Protein AF-A0A9P9SZV2-F1 (afdb_monomer_lite)

Radius of gyration: 36.37 Å; chains: 1; bounding box: 95×91×120 Å

Structure (mmCIF, N/CA/C/O backbone):
data_AF-A0A9P9SZV2-F1
#
_entry.id   AF-A0A9P9SZV2-F1
#
loop_
_atom_site.group_PDB
_atom_site.id
_atom_site.type_symbol
_atom_site.label_atom_id
_atom_site.label_alt_id
_atom_site.label_comp_id
_atom_site.label_asym_id
_atom_site.label_entity_id
_atom_site.label_seq_id
_atom_site.pdbx_PDB_ins_code
_atom_site.Cartn_x
_atom_site.Cartn_y
_atom_site.Cartn_z
_atom_site.occupancy
_atom_site.B_iso_or_equiv
_atom_site.auth_seq_id
_atom_site.auth_comp_id
_atom_site.auth_asym_id
_atom_site.auth_atom_id
_atom_site.pdbx_PDB_model_num
ATOM 1 N N . MET A 1 1 ? -25.075 10.249 -48.237 1.00 28.62 1 MET A N 1
ATOM 2 C CA . MET A 1 1 ? -24.952 11.023 -49.498 1.00 28.62 1 MET A CA 1
ATOM 3 C C . MET A 1 1 ? -25.552 12.424 -49.303 1.00 28.62 1 MET A C 1
ATOM 5 O O . MET A 1 1 ? -26.180 12.605 -48.265 1.00 28.62 1 MET A O 1
ATOM 9 N N . PRO A 1 2 ? -25.250 13.428 -50.157 1.00 52.56 2 PRO A N 1
ATOM 10 C CA . PRO A 1 2 ? -24.881 14.750 -49.624 1.00 52.56 2 PRO A CA 1
ATOM 11 C C . PRO A 1 2 ? -25.581 15.982 -50.238 1.00 52.56 2 PRO A C 1
ATOM 13 O O . PRO A 1 2 ? -26.050 15.948 -51.374 1.00 52.56 2 PRO A O 1
ATOM 16 N N . SER A 1 3 ? -25.472 17.122 -49.545 1.00 32.81 3 SER A N 1
ATOM 17 C CA . SER A 1 3 ? -25.595 18.480 -50.111 1.00 32.81 3 SER A CA 1
ATOM 18 C C . SER A 1 3 ? -25.127 19.550 -49.108 1.00 32.81 3 SER A C 1
ATOM 20 O O . SER A 1 3 ? -25.464 19.420 -47.937 1.00 32.81 3 SER A O 1
ATOM 22 N N . LYS A 1 4 ? -24.453 20.653 -49.471 1.00 36.69 4 LYS A N 1
ATOM 23 C CA . LYS A 1 4 ? -23.565 20.976 -50.616 1.00 36.69 4 LYS A CA 1
ATOM 24 C C . LYS A 1 4 ? -22.877 22.333 -50.316 1.00 36.69 4 LYS A C 1
ATOM 26 O O . LYS A 1 4 ? -23.466 23.152 -49.619 1.00 36.69 4 LYS A O 1
ATOM 31 N N . THR A 1 5 ? -21.672 22.577 -50.839 1.00 41.59 5 THR A N 1
ATOM 32 C CA . THR A 1 5 ? -21.013 23.910 -50.874 1.00 41.59 5 THR A CA 1
ATOM 33 C C . THR A 1 5 ? -21.434 24.693 -52.140 1.00 41.59 5 THR A C 1
ATOM 35 O O . THR A 1 5 ? -22.243 24.161 -52.911 1.00 41.59 5 THR A O 1
ATOM 38 N N . PRO A 1 6 ? -21.010 25.962 -52.339 1.00 47.78 6 PRO A N 1
ATOM 39 C CA . PRO A 1 6 ? -19.676 26.323 -52.888 1.00 47.78 6 PRO A CA 1
ATOM 40 C C . PRO A 1 6 ? -18.934 27.318 -51.944 1.00 47.78 6 PRO A C 1
ATOM 42 O O . PRO A 1 6 ? -19.217 27.250 -50.752 1.00 47.78 6 PRO A O 1
ATOM 45 N N . HIS A 1 7 ? -17.973 28.214 -52.252 1.00 34.09 7 HIS A N 1
ATOM 46 C CA . HIS A 1 7 ? -17.187 28.750 -53.408 1.00 34.09 7 HIS A CA 1
ATOM 47 C C . HIS A 1 7 ? -15.778 29.120 -52.803 1.00 34.09 7 HIS A C 1
ATOM 49 O O . HIS A 1 7 ? -15.730 29.375 -51.603 1.00 34.09 7 HIS A O 1
ATOM 55 N N . THR A 1 8 ? -14.564 29.042 -53.392 1.00 32.62 8 THR A N 1
ATOM 56 C CA . THR A 1 8 ? -13.921 29.595 -54.626 1.00 32.62 8 THR A CA 1
ATOM 57 C C . THR A 1 8 ? -13.970 31.131 -54.741 1.00 32.62 8 THR A C 1
ATOM 59 O O . THR A 1 8 ? -15.066 31.670 -54.754 1.00 32.62 8 THR A O 1
ATOM 62 N N . ASN A 1 9 ? -12.900 31.925 -54.902 1.00 30.06 9 ASN A N 1
ATOM 63 C CA . ASN A 1 9 ? -11.453 31.720 -55.149 1.00 30.06 9 ASN A CA 1
ATOM 64 C C . ASN A 1 9 ? -10.665 32.926 -54.531 1.00 30.06 9 ASN A C 1
ATOM 66 O O . ASN A 1 9 ? -11.293 33.782 -53.917 1.00 30.06 9 ASN A O 1
ATOM 70 N N . GLY A 1 10 ? -9.333 33.096 -54.612 1.00 29.00 10 GLY A N 1
ATOM 71 C CA . GLY A 1 10 ? -8.315 32.413 -55.429 1.00 29.00 10 GLY A CA 1
ATOM 72 C C . GLY A 1 10 ? -6.864 32.622 -54.945 1.00 29.00 10 GLY A C 1
ATOM 73 O O . GLY A 1 10 ? -6.444 31.950 -54.008 1.00 29.00 10 GLY A O 1
ATOM 74 N N . GLU A 1 11 ? -6.078 33.478 -55.618 1.00 30.06 11 GLU A N 1
ATOM 75 C CA . GLU A 1 11 ? -4.598 33.430 -55.602 1.00 30.06 11 GLU A CA 1
ATOM 76 C C . GLU A 1 11 ? -3.860 34.765 -55.292 1.00 30.06 11 GLU A C 1
ATOM 78 O O . GLU A 1 11 ? -4.414 35.851 -55.427 1.00 30.06 11 GLU A O 1
ATOM 83 N N . LYS A 1 12 ? -2.585 34.589 -54.887 1.00 27.86 12 LYS A N 1
ATOM 84 C CA . LYS A 1 12 ? -1.361 35.447 -54.780 1.00 27.86 12 LYS A CA 1
ATOM 85 C C . LYS A 1 12 ? -1.244 36.622 -55.797 1.00 27.86 12 LYS A C 1
ATOM 87 O O . LYS A 1 12 ? -1.966 36.558 -56.788 1.00 27.86 12 LYS A O 1
ATOM 92 N N . PRO A 1 13 ? -0.256 37.571 -55.735 1.00 50.66 13 PRO A N 1
ATOM 93 C CA . PRO A 1 13 ? 0.938 37.747 -54.852 1.00 50.66 13 PRO A CA 1
ATOM 94 C C . PRO A 1 13 ? 0.870 39.064 -53.983 1.00 50.66 13 PRO A C 1
ATOM 96 O O . PRO A 1 13 ? -0.223 39.305 -53.488 1.00 50.66 13 PRO A O 1
ATOM 99 N N . VAL A 1 14 ? 1.855 39.939 -53.631 1.00 30.62 14 VAL A N 1
ATOM 100 C CA . VAL A 1 14 ? 3.266 40.244 -54.043 1.00 30.62 14 VAL A CA 1
ATOM 101 C C . VAL A 1 14 ? 4.203 40.726 -52.878 1.00 30.62 14 VAL A C 1
ATOM 103 O O . VAL A 1 14 ? 4.347 39.993 -51.905 1.00 30.62 14 VAL A O 1
ATOM 106 N N . GLU A 1 15 ? 4.899 41.878 -52.985 1.00 28.02 15 GLU A N 1
ATOM 107 C CA . GLU A 1 15 ? 6.181 42.251 -52.334 1.00 28.02 15 GLU A CA 1
ATOM 108 C C . GLU A 1 15 ? 6.316 43.740 -51.871 1.00 28.02 15 GLU A C 1
ATOM 110 O O . GLU A 1 15 ? 5.705 44.630 -52.454 1.00 28.02 15 GLU A O 1
ATOM 115 N N . ASN A 1 16 ? 7.270 43.968 -50.942 1.00 27.78 16 ASN A N 1
ATOM 116 C CA . ASN A 1 16 ? 8.225 45.103 -50.776 1.00 27.78 16 ASN A CA 1
ATOM 117 C C . ASN A 1 16 ? 7.854 46.533 -50.273 1.00 27.78 16 ASN A C 1
ATOM 119 O O . ASN A 1 16 ? 7.296 47.352 -50.994 1.00 27.78 16 ASN A O 1
ATOM 123 N N . GLY A 1 17 ? 8.474 46.892 -49.125 1.00 27.02 17 GLY A N 1
ATOM 124 C CA . GLY A 1 17 ? 9.053 48.223 -48.808 1.00 27.02 17 GLY A CA 1
ATOM 125 C C . GLY A 1 17 ? 8.178 49.263 -48.068 1.00 27.02 17 GLY A C 1
ATOM 126 O O . GLY A 1 17 ? 6.959 49.201 -48.142 1.00 27.02 17 GLY A O 1
ATOM 127 N N . ILE A 1 18 ? 8.720 50.277 -47.362 1.00 31.70 18 ILE A N 1
ATOM 128 C CA . ILE A 1 18 ? 10.084 50.505 -46.813 1.00 31.70 18 ILE A CA 1
ATOM 129 C C . ILE A 1 18 ? 10.060 51.676 -45.774 1.00 31.70 18 ILE A C 1
ATOM 131 O O . ILE A 1 18 ? 9.139 52.486 -45.815 1.00 31.70 18 ILE A O 1
ATOM 135 N N . ASN A 1 19 ? 11.092 51.810 -44.916 1.00 28.59 19 ASN A N 1
ATOM 136 C CA . ASN A 1 19 ? 11.356 52.897 -43.927 1.00 28.59 19 ASN A CA 1
ATOM 137 C C . ASN A 1 19 ? 10.406 53.053 -42.699 1.00 28.59 19 ASN A C 1
ATOM 139 O O . ASN A 1 19 ? 9.208 52.821 -42.786 1.00 28.59 19 ASN A O 1
ATOM 143 N N . GLY A 1 20 ? 10.889 53.493 -41.521 1.00 27.84 20 GLY A N 1
ATOM 144 C CA . GLY A 1 20 ? 12.296 53.723 -41.144 1.00 27.84 20 GLY A CA 1
ATOM 145 C C . GLY A 1 20 ? 12.555 54.251 -39.713 1.00 27.84 20 GLY A C 1
ATOM 146 O O . GLY A 1 20 ? 11.736 54.962 -39.143 1.00 27.84 20 GLY A O 1
ATOM 147 N N . THR A 1 21 ? 13.737 53.893 -39.189 1.00 30.25 21 THR A N 1
ATOM 148 C CA . THR A 1 21 ? 14.603 54.598 -38.206 1.00 30.25 21 THR A CA 1
ATOM 149 C C . THR A 1 21 ? 14.012 55.313 -36.977 1.00 30.25 21 THR A C 1
ATOM 151 O O . THR A 1 21 ? 13.411 56.384 -37.094 1.00 30.25 21 THR A O 1
ATOM 154 N N . LYS A 1 22 ? 14.442 54.872 -35.782 1.00 30.78 22 LYS A N 1
ATOM 155 C CA . LYS A 1 22 ? 15.044 55.784 -34.788 1.00 30.78 22 LYS A CA 1
ATOM 156 C C . LYS A 1 22 ? 15.975 55.050 -33.817 1.00 30.78 22 LYS A C 1
ATOM 158 O O . LYS A 1 22 ? 15.637 53.977 -33.327 1.00 30.78 22 LYS A O 1
ATOM 163 N N . ASP A 1 23 ? 17.131 55.649 -33.561 1.00 31.08 23 ASP A N 1
ATOM 164 C CA . ASP A 1 23 ? 18.297 55.005 -32.953 1.00 31.08 23 ASP A CA 1
ATOM 165 C C . ASP A 1 23 ? 18.455 55.322 -31.457 1.00 31.08 23 ASP A C 1
ATOM 167 O O . ASP A 1 23 ? 18.103 56.412 -31.002 1.00 31.08 23 ASP A O 1
ATOM 171 N N . VAL A 1 24 ? 19.081 54.401 -30.716 1.00 32.56 24 VAL A N 1
ATOM 172 C CA . VAL A 1 24 ? 19.805 54.686 -29.465 1.00 32.56 24 VAL A CA 1
ATOM 173 C C . VAL A 1 24 ? 21.078 53.838 -29.465 1.00 32.56 24 VAL A C 1
ATOM 175 O O . VAL A 1 24 ? 21.004 52.613 -29.526 1.00 32.56 24 VAL A O 1
ATOM 178 N N . GLU A 1 25 ? 22.245 54.482 -29.418 1.00 30.70 25 GLU A N 1
ATOM 179 C CA . GLU A 1 25 ? 23.539 53.796 -29.329 1.00 30.70 25 GLU A CA 1
ATOM 180 C C . GLU A 1 25 ? 23.778 53.206 -27.927 1.00 30.70 25 GLU A C 1
ATOM 182 O O . GLU A 1 25 ? 23.493 53.851 -26.917 1.00 30.70 25 GLU A O 1
ATOM 187 N N . MET A 1 26 ? 24.453 52.056 -27.863 1.00 33.66 26 MET A N 1
ATOM 188 C CA . MET A 1 26 ? 25.423 51.763 -26.802 1.00 33.66 26 MET A CA 1
ATOM 189 C C . MET A 1 26 ? 26.685 51.200 -27.459 1.00 33.66 26 MET A C 1
ATOM 191 O O . MET A 1 26 ? 26.591 50.344 -28.336 1.00 33.66 26 MET A O 1
ATOM 195 N N . LYS A 1 27 ? 27.850 51.734 -27.083 1.00 30.69 27 LYS A N 1
ATOM 196 C CA . LYS A 1 27 ? 29.160 51.363 -27.638 1.00 30.69 27 LYS A CA 1
ATOM 197 C C . LYS A 1 27 ? 29.864 50.334 -26.759 1.00 30.69 27 LYS A C 1
ATOM 199 O O . LYS A 1 27 ? 29.639 50.293 -25.550 1.00 30.69 27 LYS A O 1
ATOM 204 N N . ASP A 1 28 ? 30.736 49.550 -27.382 1.00 29.77 28 ASP A N 1
ATOM 205 C CA . ASP A 1 28 ? 31.714 48.713 -26.695 1.00 29.77 28 ASP A CA 1
ATOM 206 C C . ASP A 1 28 ? 32.646 49.550 -25.810 1.00 29.77 28 ASP A C 1
ATOM 208 O O . ASP A 1 28 ? 33.053 50.646 -26.195 1.00 29.77 28 ASP A O 1
ATOM 212 N N . ASP A 1 29 ? 33.081 48.972 -24.690 1.00 29.34 29 ASP A N 1
ATOM 213 C CA . ASP A 1 29 ? 34.382 49.303 -24.112 1.00 29.34 29 ASP A CA 1
ATOM 214 C C . ASP A 1 29 ? 34.999 48.055 -23.460 1.00 29.34 29 ASP A C 1
ATOM 216 O O . ASP A 1 29 ? 34.321 47.275 -22.784 1.00 29.34 29 ASP A O 1
ATOM 220 N N . ALA A 1 30 ? 36.289 47.831 -23.710 1.00 35.28 30 ALA A N 1
ATOM 221 C CA . ALA A 1 30 ? 37.022 46.628 -23.304 1.00 35.28 30 ALA A CA 1
ATOM 222 C C . ALA A 1 30 ? 37.914 46.910 -22.073 1.00 35.28 30 ALA A C 1
ATOM 224 O O . ALA A 1 30 ? 38.306 48.055 -21.843 1.00 35.28 30 ALA A O 1
ATOM 225 N N . PRO A 1 31 ? 38.266 45.903 -21.247 1.00 35.50 31 PRO A N 1
ATOM 226 C CA . PRO A 1 31 ? 38.884 46.157 -19.945 1.00 35.50 31 PRO A CA 1
ATOM 227 C C . PRO A 1 31 ? 40.316 46.710 -20.041 1.00 35.50 31 PRO A C 1
ATOM 229 O O . PRO A 1 31 ? 41.221 46.072 -20.584 1.00 35.50 31 PRO A O 1
ATOM 232 N N . ALA A 1 32 ? 40.535 47.878 -19.431 1.00 29.59 32 ALA A N 1
ATOM 233 C CA . ALA A 1 32 ? 41.852 48.491 -19.272 1.00 29.59 32 ALA A CA 1
ATOM 234 C C . ALA A 1 32 ? 42.687 47.832 -18.149 1.00 29.59 32 ALA A C 1
ATOM 236 O O . ALA A 1 32 ? 42.173 47.139 -17.272 1.00 29.59 32 ALA A O 1
ATOM 237 N N . THR A 1 33 ? 44.007 48.041 -18.185 1.00 27.42 33 THR A N 1
ATOM 238 C CA . THR A 1 33 ? 45.002 47.330 -17.353 1.00 27.42 33 THR A CA 1
ATOM 239 C C . THR A 1 33 ? 45.692 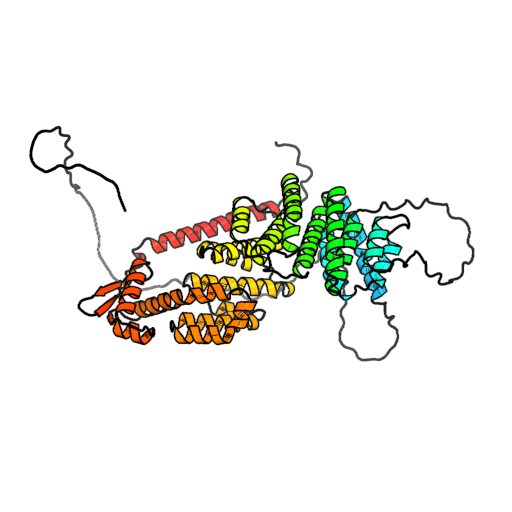48.246 -16.322 1.00 27.42 33 THR A C 1
ATOM 241 O O . THR A 1 33 ? 45.388 49.433 -16.272 1.00 27.42 33 THR A O 1
ATOM 244 N N . LEU A 1 34 ? 46.691 47.695 -15.593 1.00 31.12 34 LEU A N 1
ATOM 245 C CA . LEU A 1 34 ? 47.743 48.336 -14.754 1.00 31.12 34 LEU A CA 1
ATOM 246 C C . LEU A 1 34 ? 47.538 48.288 -13.215 1.00 31.12 34 LEU A C 1
ATOM 248 O O . LEU A 1 34 ? 46.430 48.474 -12.737 1.00 31.12 34 LEU A O 1
ATOM 252 N N . LYS A 1 35 ? 48.581 48.135 -12.367 1.00 28.33 35 LYS A N 1
ATOM 253 C CA . LYS A 1 35 ? 49.847 47.357 -12.487 1.00 28.33 35 LYS A CA 1
ATOM 254 C C . LYS A 1 35 ? 50.589 47.256 -11.130 1.00 28.33 35 LYS A C 1
ATOM 256 O O . LYS A 1 35 ? 50.739 48.260 -10.447 1.00 28.33 35 LYS A O 1
ATOM 261 N N . GLY A 1 36 ? 51.235 46.111 -10.870 1.00 25.81 36 GLY A N 1
ATOM 262 C CA . GLY A 1 36 ? 52.392 45.976 -9.956 1.00 25.81 36 GLY A CA 1
ATOM 263 C C . GLY A 1 36 ? 52.094 45.562 -8.498 1.00 25.81 36 GLY A C 1
ATOM 264 O O . GLY A 1 36 ? 51.042 45.878 -7.968 1.00 25.81 36 GLY A O 1
ATOM 265 N N . GLY A 1 37 ? 52.999 44.855 -7.801 1.00 26.83 37 GLY A N 1
ATOM 266 C CA . GLY A 1 37 ? 54.247 44.236 -8.284 1.00 26.83 37 GLY A CA 1
ATOM 267 C C . GLY A 1 37 ? 55.176 43.697 -7.174 1.00 26.83 37 GLY A C 1
ATOM 268 O O . GLY A 1 37 ? 55.110 44.161 -6.042 1.00 26.83 37 GLY A O 1
ATOM 269 N N . LYS A 1 38 ? 56.111 42.800 -7.557 1.00 26.20 38 LYS A N 1
ATOM 270 C CA . LYS A 1 38 ? 57.087 42.041 -6.718 1.00 26.20 38 LYS A CA 1
ATOM 271 C C . LYS A 1 38 ? 56.450 40.924 -5.850 1.00 26.20 38 LYS A C 1
ATOM 273 O O . LYS A 1 38 ? 55.477 41.178 -5.165 1.00 26.20 38 LYS A O 1
ATOM 278 N N . GLY A 1 39 ? 56.956 39.685 -5.771 1.00 26.34 39 GLY A N 1
ATOM 279 C CA . GLY A 1 39 ? 57.894 38.963 -6.651 1.00 26.34 39 GLY A CA 1
ATOM 280 C C . GLY A 1 39 ? 59.070 38.260 -5.947 1.00 26.34 39 GLY A C 1
ATOM 281 O O . GLY A 1 39 ? 60.071 38.908 -5.648 1.00 26.34 39 GLY A O 1
ATOM 282 N N . LYS A 1 40 ? 59.010 36.924 -5.797 1.00 27.08 40 LYS A N 1
ATOM 283 C CA . LYS A 1 40 ? 60.190 36.032 -5.691 1.00 27.08 40 LYS A CA 1
ATOM 284 C C . LYS A 1 40 ? 59.860 34.601 -6.177 1.00 27.08 40 LYS A C 1
ATOM 286 O O . LYS A 1 40 ? 58.767 34.375 -6.683 1.00 27.08 40 LYS A O 1
ATOM 291 N N . LYS A 1 41 ? 60.840 33.689 -6.141 1.00 26.64 41 LYS A N 1
ATOM 292 C CA . LYS A 1 41 ? 60.947 32.458 -6.958 1.00 26.64 41 LYS A CA 1
ATOM 293 C C . LYS A 1 41 ? 61.105 31.179 -6.113 1.00 26.64 41 LYS A C 1
ATOM 295 O O . LYS A 1 41 ? 61.899 31.228 -5.180 1.00 26.64 41 LYS A O 1
ATOM 300 N N . LEU A 1 42 ? 60.574 30.056 -6.636 1.00 27.20 42 LEU A N 1
ATOM 301 C CA . LEU A 1 42 ? 60.998 28.648 -6.403 1.00 27.20 42 LEU A CA 1
ATOM 302 C C . LEU A 1 42 ? 60.764 28.101 -4.964 1.00 27.20 42 LEU A C 1
ATOM 304 O O . LEU A 1 42 ? 60.590 28.890 -4.045 1.00 27.20 42 LEU A O 1
ATOM 308 N N . LYS A 1 43 ? 60.708 26.780 -4.699 1.00 25.58 43 LYS A N 1
ATOM 309 C CA . LYS A 1 43 ? 60.962 25.571 -5.529 1.00 25.58 43 LYS A CA 1
ATOM 310 C C . LYS A 1 43 ? 60.031 24.393 -5.114 1.00 25.58 43 LYS A C 1
ATOM 312 O O . LYS A 1 43 ? 59.152 24.591 -4.285 1.00 25.58 43 LYS A O 1
ATOM 317 N N . GLU A 1 44 ? 60.219 23.203 -5.700 1.00 25.67 44 GLU A N 1
ATOM 318 C CA . GLU A 1 44 ? 59.526 21.939 -5.353 1.00 25.67 44 GLU A CA 1
ATOM 319 C C . GLU A 1 44 ? 59.939 21.372 -3.970 1.00 25.67 44 GLU A C 1
ATOM 321 O O . GLU A 1 44 ? 61.003 21.746 -3.471 1.00 25.67 44 GLU A O 1
ATOM 326 N N . GLY A 1 45 ? 59.175 20.410 -3.418 1.00 26.67 45 GLY A N 1
ATOM 327 C CA . GLY A 1 45 ? 59.656 19.503 -2.355 1.00 26.67 45 GLY A CA 1
ATOM 328 C C . GLY A 1 45 ? 58.612 19.009 -1.337 1.00 26.67 45 GLY A C 1
ATOM 329 O O . GLY A 1 45 ? 58.438 19.644 -0.307 1.00 26.67 45 GLY A O 1
ATOM 330 N N . ASP A 1 46 ? 57.971 17.884 -1.659 1.00 27.25 46 ASP A N 1
ATOM 331 C CA . ASP A 1 46 ? 57.536 16.741 -0.825 1.00 27.25 46 ASP A CA 1
ATOM 332 C C . ASP A 1 46 ? 56.852 16.893 0.564 1.00 27.25 46 ASP A C 1
ATOM 334 O O . ASP A 1 46 ? 57.341 17.506 1.505 1.00 27.25 46 ASP A O 1
ATOM 338 N N . GLU A 1 47 ? 55.713 16.192 0.656 1.00 34.47 47 GLU A N 1
ATOM 339 C CA . GLU A 1 47 ? 55.216 15.325 1.746 1.00 34.47 47 GLU A CA 1
ATOM 340 C C . GLU A 1 47 ? 55.482 15.645 3.237 1.00 34.47 47 GLU A C 1
ATOM 342 O O . GLU A 1 47 ? 56.543 15.349 3.774 1.00 34.47 47 GLU A O 1
ATOM 347 N N . GLU A 1 48 ? 54.403 15.951 3.977 1.00 29.11 48 GLU A N 1
ATOM 348 C CA . GLU A 1 48 ? 54.130 15.246 5.247 1.00 29.11 48 GLU A CA 1
ATOM 349 C C . GLU A 1 48 ? 52.615 15.210 5.570 1.00 29.11 48 GLU A C 1
ATOM 351 O O . GLU A 1 48 ? 51.964 16.245 5.729 1.00 29.11 48 GLU A O 1
ATOM 356 N N . MET A 1 49 ? 52.013 14.013 5.655 1.00 33.59 49 MET A N 1
ATOM 357 C CA . MET A 1 49 ? 50.585 13.852 5.985 1.00 33.59 49 MET A CA 1
ATOM 358 C C . MET A 1 49 ? 50.352 13.829 7.502 1.00 33.59 49 MET A C 1
ATOM 360 O O . MET A 1 49 ? 50.488 12.793 8.153 1.00 33.59 49 MET A O 1
ATOM 364 N N . THR A 1 50 ? 49.902 14.949 8.067 1.00 31.50 50 THR A N 1
ATOM 365 C CA . THR A 1 50 ? 49.519 15.041 9.485 1.00 31.50 50 THR A CA 1
ATOM 366 C C . THR A 1 50 ? 48.109 14.492 9.738 1.00 31.50 50 THR A C 1
ATOM 368 O O . THR A 1 50 ? 47.116 15.216 9.806 1.00 31.50 50 THR A O 1
ATOM 371 N N . VAL A 1 51 ? 48.014 13.169 9.908 1.00 31.05 51 VAL A N 1
ATOM 372 C CA . VAL A 1 51 ? 46.774 12.493 10.324 1.00 31.05 51 VAL A CA 1
ATOM 373 C C . VAL A 1 51 ? 46.431 12.878 11.768 1.00 31.05 51 VAL A C 1
ATOM 375 O O . VAL A 1 51 ? 47.064 12.413 12.715 1.00 31.05 51 VAL A O 1
ATOM 378 N N . VAL A 1 52 ? 45.395 13.700 11.956 1.00 33.62 52 VAL A N 1
ATOM 379 C CA . VAL A 1 52 ? 44.901 14.089 13.289 1.00 33.62 52 VAL A CA 1
ATOM 380 C C . VAL A 1 52 ? 44.111 12.933 13.916 1.00 33.62 52 VAL A C 1
ATOM 382 O O . VAL A 1 52 ? 42.885 12.863 13.829 1.00 33.62 52 VAL A O 1
ATOM 385 N N . VAL A 1 53 ? 44.828 12.003 14.549 1.00 35.31 53 VAL A N 1
ATOM 386 C CA . VAL A 1 53 ? 44.243 10.901 15.326 1.00 35.31 53 VA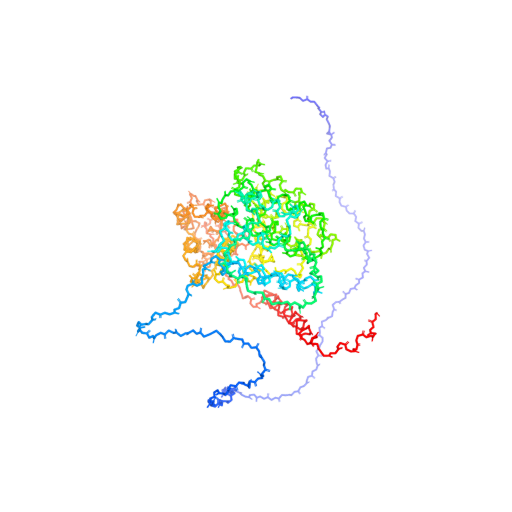L A CA 1
ATOM 387 C C . VAL A 1 53 ? 43.781 11.420 16.699 1.00 35.31 53 VAL A C 1
ATOM 389 O O . VAL A 1 53 ? 44.623 11.856 17.488 1.00 35.31 53 VAL A O 1
ATOM 392 N N . PRO A 1 54 ? 42.480 11.357 17.051 1.00 36.84 54 PRO A N 1
ATOM 393 C CA . PRO A 1 54 ? 42.039 11.634 18.415 1.00 36.84 54 PRO A CA 1
ATOM 394 C C . PRO A 1 54 ? 42.525 10.518 19.365 1.00 36.84 54 PRO A C 1
ATOM 396 O O . PRO A 1 54 ? 42.406 9.336 19.033 1.00 36.84 54 PRO A O 1
ATOM 399 N N . PRO A 1 55 ? 43.077 10.845 20.550 1.00 35.00 55 PRO A N 1
ATOM 400 C CA . PRO A 1 55 ? 43.811 9.880 21.364 1.00 35.00 55 PRO A CA 1
ATOM 401 C C . PRO A 1 55 ? 42.908 8.825 22.017 1.00 35.00 55 PRO A C 1
ATOM 403 O O . PRO A 1 55 ? 41.923 9.135 22.691 1.00 35.00 55 PRO A O 1
ATOM 406 N N . SER A 1 56 ? 43.309 7.560 21.891 1.00 30.64 56 SER A N 1
ATOM 407 C CA . SER A 1 56 ? 42.646 6.412 22.509 1.00 30.64 56 SER A CA 1
ATOM 408 C C . SER A 1 56 ? 42.724 6.456 24.041 1.00 30.64 56 SER A C 1
ATOM 410 O O . SER A 1 56 ? 43.805 6.309 24.616 1.00 30.64 56 SER A O 1
ATOM 412 N N . LYS A 1 57 ? 41.577 6.571 24.721 1.00 30.72 57 LYS A N 1
ATOM 413 C CA . LYS A 1 57 ? 41.460 6.266 26.157 1.00 30.72 57 LYS A CA 1
ATOM 414 C C . LYS A 1 57 ? 40.978 4.827 26.341 1.00 30.72 57 LYS A C 1
ATOM 416 O O . LYS A 1 57 ? 39.976 4.427 25.759 1.00 30.72 57 LYS A O 1
ATOM 421 N N . GLY A 1 58 ? 41.728 4.058 27.130 1.00 28.03 58 GLY A N 1
ATOM 422 C CA . GLY A 1 58 ? 41.499 2.628 27.333 1.00 28.03 58 GLY A CA 1
ATOM 423 C C . GLY A 1 58 ? 40.236 2.295 28.132 1.00 28.03 58 GLY A C 1
ATOM 424 O O . GLY A 1 58 ? 39.652 3.140 28.811 1.00 28.03 58 GLY A O 1
ATOM 425 N N . SER A 1 59 ? 39.846 1.023 28.069 1.00 29.23 59 SER A N 1
ATOM 426 C CA . SER A 1 59 ? 38.666 0.474 28.736 1.00 29.23 59 SER A CA 1
ATOM 427 C C . SER A 1 59 ? 38.676 0.687 30.253 1.00 29.23 59 SER A C 1
ATOM 429 O O . SER A 1 59 ? 39.599 0.245 30.942 1.00 29.23 59 SER A O 1
ATOM 431 N N . LYS A 1 60 ? 37.581 1.232 30.791 1.00 27.12 60 LYS A N 1
ATOM 432 C CA . LYS A 1 60 ? 37.150 0.965 32.168 1.00 27.12 60 LYS A CA 1
ATOM 433 C C . LYS A 1 60 ? 35.730 0.413 32.165 1.00 27.12 60 LYS A C 1
ATOM 435 O O . LYS A 1 60 ? 34.917 0.768 31.317 1.00 27.12 60 LYS A O 1
ATOM 440 N N . LEU A 1 61 ? 35.506 -0.521 33.083 1.00 28.36 61 LEU A N 1
ATOM 441 C CA . LEU A 1 61 ? 34.319 -1.365 33.164 1.00 28.36 61 LEU A CA 1
ATOM 442 C C . LEU A 1 61 ? 33.047 -0.564 33.469 1.00 28.36 61 LEU A C 1
ATOM 444 O O . LEU A 1 61 ? 33.085 0.499 34.087 1.00 28.36 61 LEU A O 1
ATOM 448 N N . SER A 1 62 ? 31.919 -1.134 33.057 1.00 29.52 62 SER A N 1
ATOM 449 C CA . SER A 1 62 ? 30.567 -0.663 33.346 1.00 29.52 62 SER A CA 1
ATOM 450 C C . SER A 1 62 ? 30.294 -0.512 34.846 1.00 29.52 62 SER A C 1
ATOM 452 O O . SER A 1 62 ? 30.502 -1.456 35.609 1.00 29.52 62 SER A O 1
ATOM 454 N N . ALA A 1 63 ? 29.708 0.621 35.233 1.00 29.84 63 ALA A N 1
ATOM 455 C CA . ALA A 1 63 ? 28.974 0.785 36.486 1.00 29.84 63 ALA A CA 1
ATOM 456 C C . ALA A 1 63 ? 27.492 1.069 36.158 1.00 29.84 63 ALA A C 1
ATOM 458 O O . ALA A 1 63 ? 27.231 1.826 35.219 1.00 29.84 63 ALA A O 1
ATOM 459 N N . PRO A 1 64 ? 26.521 0.463 36.867 1.00 33.56 64 PRO A N 1
ATOM 460 C CA . PRO A 1 64 ? 25.101 0.652 36.580 1.00 33.56 64 PRO A CA 1
ATOM 461 C C . PRO A 1 64 ? 24.578 2.012 37.089 1.00 33.56 64 PRO A C 1
ATOM 463 O O . PRO A 1 64 ? 25.137 2.566 38.042 1.00 33.56 64 PRO A O 1
ATOM 466 N N . PRO A 1 65 ? 23.489 2.545 36.502 1.00 31.44 65 PRO A N 1
ATOM 467 C CA . PRO A 1 65 ? 22.774 3.690 37.060 1.00 31.44 65 PRO A CA 1
ATOM 468 C C . PRO A 1 65 ? 22.129 3.344 38.413 1.00 31.44 65 PRO A C 1
ATOM 470 O O . PRO A 1 65 ? 21.968 2.176 38.776 1.00 31.44 65 PRO A O 1
ATOM 473 N N . ARG A 1 66 ? 21.782 4.381 39.180 1.00 30.48 66 ARG A N 1
ATOM 474 C CA . ARG A 1 66 ? 21.220 4.247 40.532 1.00 30.48 66 ARG A CA 1
ATOM 475 C C . ARG A 1 66 ? 19.780 3.721 40.484 1.00 30.48 66 ARG A C 1
ATOM 477 O O . ARG A 1 66 ? 19.056 3.973 39.526 1.00 30.48 66 ARG A O 1
ATOM 484 N N . LYS A 1 67 ? 19.374 3.007 41.539 1.00 28.70 67 LYS A N 1
ATOM 485 C CA . LYS A 1 67 ? 17.961 2.727 41.817 1.00 28.70 67 LYS A CA 1
ATOM 486 C C . LYS A 1 67 ? 17.334 3.960 42.456 1.00 28.70 67 LYS A C 1
ATOM 488 O O . LYS A 1 67 ? 17.668 4.257 43.600 1.00 28.70 67 LYS A O 1
ATOM 493 N N . ASP A 1 68 ? 16.387 4.572 41.763 1.00 27.77 68 ASP A N 1
ATOM 494 C CA . ASP A 1 68 ? 15.311 5.312 42.414 1.00 27.77 68 ASP A CA 1
ATOM 495 C C . ASP A 1 68 ? 14.161 4.335 42.707 1.00 27.77 68 ASP A C 1
ATOM 497 O O . ASP A 1 68 ? 13.961 3.345 41.993 1.00 27.77 68 ASP A O 1
ATOM 501 N N . THR A 1 69 ? 13.459 4.549 43.815 1.00 28.36 69 THR A N 1
ATOM 502 C CA . THR A 1 69 ? 12.436 3.631 44.324 1.00 28.36 69 THR A CA 1
ATOM 503 C C . THR A 1 69 ? 11.039 4.135 43.992 1.00 28.36 69 THR A C 1
ATOM 505 O O . THR A 1 69 ? 10.620 5.118 44.590 1.00 28.36 69 THR A O 1
ATOM 508 N N . ASP A 1 70 ? 10.299 3.418 43.138 1.00 26.52 70 ASP A N 1
ATOM 509 C CA . ASP A 1 70 ? 8.966 2.938 43.532 1.00 26.52 70 ASP A CA 1
ATOM 510 C C . ASP A 1 70 ? 8.346 1.904 42.571 1.00 26.52 70 ASP A C 1
ATOM 512 O O . ASP A 1 70 ? 8.474 1.985 41.353 1.00 26.52 70 ASP A O 1
ATOM 516 N N . GLY A 1 71 ? 7.635 0.941 43.167 1.00 32.97 71 GLY A N 1
ATOM 517 C CA . GLY A 1 71 ? 6.462 0.258 42.602 1.00 32.97 71 GLY A CA 1
ATOM 518 C C . GLY A 1 71 ? 6.498 -0.352 41.191 1.00 32.97 71 GLY A C 1
ATOM 519 O O . GLY A 1 71 ? 5.715 0.074 40.344 1.00 32.97 71 GLY A O 1
ATOM 520 N N . ASP A 1 72 ? 7.217 -1.463 40.987 1.00 27.08 72 ASP A N 1
ATOM 521 C CA . ASP A 1 72 ? 6.810 -2.466 39.982 1.00 27.08 72 ASP A CA 1
ATOM 522 C C . ASP A 1 72 ? 6.826 -3.887 40.576 1.00 27.08 72 ASP A C 1
ATOM 524 O O . ASP A 1 72 ? 7.639 -4.206 41.448 1.00 27.08 72 ASP A O 1
ATOM 528 N N . VAL A 1 73 ? 5.875 -4.727 40.160 1.00 35.59 73 VAL A N 1
ATOM 529 C CA . VAL A 1 73 ? 5.567 -6.009 40.815 1.00 35.59 73 VAL A CA 1
ATOM 530 C C . VAL A 1 73 ? 6.239 -7.156 40.070 1.00 35.59 73 VAL A C 1
ATOM 532 O O . VAL A 1 73 ? 5.924 -7.436 38.915 1.00 35.59 73 VAL A O 1
ATOM 535 N N . ALA A 1 74 ? 7.154 -7.845 40.754 1.00 29.02 74 ALA A N 1
ATOM 536 C CA . ALA A 1 74 ? 7.950 -8.917 40.170 1.00 29.02 74 ALA A CA 1
ATOM 537 C C . ALA A 1 74 ? 7.091 -10.069 39.613 1.00 29.02 74 ALA A C 1
ATOM 539 O O . ALA A 1 74 ? 6.246 -10.634 40.310 1.00 29.02 74 ALA A O 1
ATOM 540 N N . MET A 1 75 ? 7.373 -10.457 38.368 1.00 31.34 75 MET A N 1
ATOM 541 C CA . MET A 1 75 ? 6.965 -11.741 37.803 1.00 31.34 75 MET A CA 1
ATOM 542 C C . MET A 1 75 ? 8.150 -12.700 37.926 1.00 31.34 75 MET A C 1
ATOM 544 O O . MET A 1 75 ? 9.115 -12.576 37.174 1.00 31.34 75 MET A O 1
ATOM 548 N N . ASP A 1 76 ? 8.089 -13.621 38.887 1.00 28.31 76 ASP A N 1
ATOM 549 C CA . ASP A 1 76 ? 9.071 -14.704 38.998 1.00 28.31 76 ASP A CA 1
ATOM 550 C C . ASP A 1 76 ? 8.846 -15.741 37.880 1.00 28.31 76 ASP A C 1
ATOM 552 O O . ASP A 1 76 ? 7.719 -15.962 37.424 1.00 28.31 76 ASP A O 1
ATOM 556 N N . GLY A 1 77 ? 9.935 -16.343 37.414 1.00 25.62 77 GLY A N 1
ATOM 557 C CA . GLY A 1 77 ? 9.993 -17.225 36.256 1.00 25.62 77 GLY A CA 1
ATOM 558 C C . GLY A 1 77 ? 11.157 -18.195 36.392 1.00 25.62 77 GLY A C 1
ATOM 559 O O . GLY A 1 77 ? 12.222 -17.983 35.817 1.00 25.62 77 GLY A O 1
ATOM 560 N N . THR A 1 78 ? 10.948 -19.246 37.179 1.00 28.61 78 THR A N 1
ATOM 561 C CA . THR A 1 78 ? 11.960 -20.250 37.519 1.00 28.61 78 THR A CA 1
ATOM 562 C C . THR A 1 78 ? 11.779 -21.516 36.673 1.00 28.61 78 THR A C 1
ATOM 564 O O . THR A 1 78 ? 10.751 -22.184 36.763 1.00 28.61 78 THR A O 1
ATOM 567 N N . GLU A 1 79 ? 12.786 -21.877 35.874 1.00 25.20 79 GLU A N 1
ATOM 568 C CA . GLU A 1 79 ? 12.895 -23.200 35.239 1.00 25.20 79 GLU A CA 1
ATOM 569 C C . GLU A 1 79 ? 13.940 -24.057 35.976 1.00 25.20 79 GLU A C 1
ATOM 571 O O . GLU A 1 79 ? 14.988 -23.546 36.370 1.00 25.20 79 GLU A O 1
ATOM 576 N N . GLY A 1 80 ? 13.692 -25.369 36.097 1.00 24.03 80 GLY A N 1
ATOM 577 C CA . GLY A 1 80 ? 14.753 -26.357 36.350 1.00 24.03 80 GLY A CA 1
ATOM 578 C C . GLY A 1 80 ? 14.851 -26.977 37.751 1.00 24.03 80 GLY A C 1
ATOM 579 O O . GLY A 1 80 ? 15.888 -26.854 38.397 1.00 24.03 80 GLY A O 1
ATOM 580 N N . ALA A 1 81 ? 13.839 -27.743 38.172 1.00 24.20 81 ALA A N 1
ATOM 581 C CA . ALA A 1 81 ? 14.015 -28.847 39.127 1.00 24.20 81 ALA A CA 1
ATOM 582 C C . ALA A 1 81 ? 12.922 -29.914 38.928 1.00 24.20 81 ALA A C 1
ATOM 584 O O . ALA A 1 81 ? 11.735 -29.596 38.981 1.00 24.20 81 ALA A O 1
ATOM 585 N N . GLU A 1 82 ? 13.308 -31.174 38.711 1.00 26.84 82 GLU A N 1
ATOM 586 C CA . GLU A 1 82 ? 12.376 -32.310 38.705 1.00 26.84 82 GLU A CA 1
ATOM 587 C C . GLU A 1 82 ? 12.224 -32.867 40.130 1.00 26.84 82 GLU A C 1
ATOM 589 O O . GLU A 1 82 ? 13.215 -33.124 40.814 1.00 26.84 82 GLU A O 1
ATOM 594 N N . GLY A 1 83 ? 10.983 -33.056 40.584 1.00 24.17 83 GLY A N 1
ATOM 595 C CA . GLY A 1 83 ? 10.676 -33.616 41.902 1.00 24.17 83 GLY A CA 1
ATOM 596 C C . GLY A 1 83 ? 9.178 -33.582 42.202 1.00 24.17 83 GLY A C 1
ATOM 597 O O . GLY A 1 83 ? 8.559 -32.519 42.193 1.00 24.17 83 GLY A O 1
ATOM 598 N N . GLU A 1 84 ? 8.574 -34.744 42.450 1.00 28.09 84 GLU A N 1
ATOM 599 C CA . GLU A 1 84 ? 7.131 -34.861 42.679 1.00 28.09 84 GLU A CA 1
ATOM 600 C C . GLU A 1 84 ? 6.723 -34.424 44.095 1.00 28.09 84 GLU A C 1
ATOM 602 O O . GLU A 1 84 ? 6.986 -35.127 45.069 1.00 28.09 84 GLU A O 1
ATOM 607 N N . VAL A 1 85 ? 5.971 -33.323 44.211 1.00 26.19 85 VAL A N 1
ATOM 608 C CA . VAL A 1 85 ? 5.047 -33.096 45.337 1.00 26.19 85 VAL A CA 1
ATOM 609 C C . VAL A 1 85 ? 3.753 -32.474 44.805 1.00 26.19 85 VAL A C 1
ATOM 611 O O . VAL A 1 85 ? 3.771 -31.445 44.131 1.00 26.19 85 VAL A O 1
ATOM 614 N N . ALA A 1 86 ? 2.608 -33.093 45.097 1.00 30.75 86 ALA A N 1
ATOM 615 C CA . ALA A 1 86 ? 1.300 -32.582 44.688 1.00 30.75 86 ALA A CA 1
ATOM 616 C C . ALA A 1 86 ? 0.838 -31.424 45.597 1.00 30.75 86 ALA A C 1
ATOM 618 O O . ALA A 1 86 ? 0.920 -31.532 46.818 1.00 30.75 86 ALA A O 1
ATOM 619 N N . GLY A 1 87 ? 0.303 -30.337 45.021 1.00 29.81 87 GLY A N 1
ATOM 620 C CA . GLY A 1 87 ? -0.210 -29.217 45.832 1.00 29.81 87 GLY A CA 1
ATOM 621 C C . GLY A 1 87 ? -0.666 -27.933 45.122 1.00 29.81 87 GLY A C 1
ATOM 622 O O . GLY A 1 87 ? -1.121 -27.016 45.798 1.00 29.81 87 GLY A O 1
ATOM 623 N N . ALA A 1 88 ? -0.580 -27.821 43.790 1.00 29.05 88 ALA A N 1
ATOM 624 C CA . ALA A 1 88 ? -0.978 -26.604 43.070 1.00 29.05 88 ALA A CA 1
ATOM 625 C C . ALA A 1 88 ? -2.419 -26.683 42.526 1.00 29.05 88 ALA A C 1
ATOM 627 O O . ALA A 1 88 ? -2.727 -27.508 41.661 1.00 29.05 88 ALA A O 1
ATOM 628 N N . VAL A 1 89 ? -3.304 -25.798 43.000 1.00 35.50 89 VAL A N 1
ATOM 629 C CA . VAL A 1 89 ? -4.704 -25.720 42.545 1.00 35.50 89 VAL A CA 1
ATOM 630 C C . VAL A 1 89 ? -4.771 -25.247 41.089 1.00 35.50 89 VAL A C 1
ATOM 632 O O . VAL A 1 89 ? -4.319 -24.152 40.750 1.00 35.50 89 VAL A O 1
ATOM 635 N N . LYS A 1 90 ? -5.395 -26.052 40.222 1.00 35.16 90 LYS A N 1
ATOM 636 C CA . LYS A 1 90 ? -5.708 -25.671 38.838 1.00 35.16 90 LYS A CA 1
ATOM 637 C C . LYS A 1 90 ? -6.826 -24.624 38.837 1.00 35.16 90 LYS A C 1
ATOM 639 O O . LYS A 1 90 ? -7.997 -24.978 38.881 1.00 35.16 90 LYS A O 1
ATOM 644 N N . ILE A 1 91 ? -6.470 -23.340 38.785 1.00 45.09 91 ILE A N 1
ATOM 645 C CA . ILE A 1 91 ? -7.443 -22.254 38.588 1.00 45.09 91 ILE A CA 1
ATOM 646 C C . ILE A 1 91 ? -8.065 -22.406 37.196 1.00 45.09 91 ILE A C 1
ATOM 648 O O . ILE A 1 91 ? -7.345 -22.367 36.193 1.00 45.09 91 ILE A O 1
ATOM 652 N N . ASP A 1 92 ? -9.389 -22.551 37.134 1.00 53.31 92 ASP A N 1
ATOM 653 C CA . ASP A 1 92 ? -10.094 -22.812 35.881 1.00 53.31 92 ASP A CA 1
ATOM 654 C C . ASP A 1 92 ? -9.842 -21.739 34.807 1.00 53.31 92 ASP A C 1
ATOM 656 O O . ASP A 1 92 ? -9.852 -20.534 35.099 1.00 53.31 92 ASP A O 1
ATOM 660 N N . PRO A 1 93 ? -9.685 -22.138 33.528 1.00 63.03 93 PRO A N 1
ATOM 661 C CA . PRO A 1 93 ? -9.480 -21.194 32.432 1.00 63.03 93 PRO A CA 1
ATOM 662 C C . PRO A 1 93 ? -10.677 -20.247 32.260 1.00 63.03 93 PRO A C 1
ATOM 664 O O . PRO A 1 93 ? -10.479 -19.092 31.881 1.00 63.03 93 PRO A O 1
ATOM 667 N N . VAL A 1 94 ? -11.882 -20.725 32.599 1.00 63.16 94 VAL A N 1
ATOM 668 C CA . VAL A 1 94 ? -13.147 -19.976 32.661 1.00 63.16 94 VAL A CA 1
ATOM 669 C C . VAL A 1 94 ? -13.073 -18.885 33.730 1.00 63.16 94 VAL A C 1
ATOM 671 O O . VAL A 1 94 ? -13.171 -17.704 33.404 1.00 63.16 94 VAL A O 1
ATOM 674 N N . ALA A 1 95 ? -12.808 -19.254 34.989 1.00 66.38 95 ALA A N 1
ATOM 675 C CA . ALA A 1 95 ? -12.724 -18.310 36.104 1.00 66.38 95 ALA A CA 1
ATOM 676 C C . ALA A 1 95 ? -11.637 -17.244 35.880 1.00 66.38 95 ALA A C 1
ATOM 678 O O . ALA A 1 95 ? -11.861 -16.057 36.131 1.00 66.38 95 ALA A O 1
ATOM 679 N N . LYS A 1 96 ? -10.482 -17.640 35.322 1.00 72.62 96 LYS A N 1
ATOM 680 C CA . LYS A 1 96 ? -9.422 -16.693 34.956 1.00 72.62 96 LYS A CA 1
ATOM 681 C C . LYS A 1 96 ? -9.844 -15.747 33.825 1.00 72.62 96 LYS A C 1
ATOM 683 O O . LYS A 1 96 ? -9.559 -14.561 33.922 1.00 72.62 96 LYS A O 1
ATOM 688 N N . ALA A 1 97 ? -10.572 -16.216 32.808 1.00 69.00 97 ALA A N 1
ATOM 689 C CA . ALA A 1 97 ? -11.101 -15.343 31.754 1.00 69.00 97 ALA A CA 1
ATOM 690 C C . ALA A 1 97 ? -12.152 -14.344 32.281 1.00 69.00 97 ALA A C 1
ATOM 692 O O . ALA A 1 97 ? -12.129 -13.176 31.896 1.00 69.00 97 ALA A O 1
ATOM 693 N N . VAL A 1 98 ? -13.026 -14.764 33.205 1.00 74.50 98 VAL A N 1
ATOM 694 C CA . VAL A 1 98 ? -13.985 -13.875 33.891 1.00 74.50 98 VAL A CA 1
ATOM 695 C C . VAL A 1 98 ? -13.248 -12.799 34.701 1.00 74.50 98 VAL A C 1
ATOM 697 O O . VAL A 1 98 ? -13.604 -11.621 34.623 1.00 74.50 98 VAL A O 1
ATOM 700 N N . ALA A 1 99 ? -12.194 -13.167 35.437 1.00 75.19 99 ALA A N 1
ATOM 701 C CA . ALA A 1 99 ? -11.358 -12.220 36.180 1.00 75.19 99 ALA A CA 1
ATOM 702 C C . ALA A 1 99 ? -10.595 -11.252 35.253 1.00 75.19 99 ALA A C 1
ATOM 704 O O . ALA A 1 99 ? -10.624 -10.039 35.476 1.00 75.19 99 ALA A O 1
ATOM 705 N N . ASP A 1 100 ? -9.982 -11.765 34.180 1.00 76.62 100 ASP A N 1
ATOM 706 C CA . ASP A 1 100 ? -9.289 -10.966 33.165 1.00 76.62 100 ASP A CA 1
ATOM 707 C C . ASP A 1 100 ? -10.250 -9.938 32.540 1.00 76.62 100 ASP A C 1
ATOM 709 O O . ASP A 1 100 ? -9.892 -8.766 32.427 1.00 76.62 100 ASP A O 1
ATOM 713 N N . ILE A 1 101 ? -11.490 -10.324 32.198 1.00 78.56 101 ILE A N 1
ATOM 714 C CA . ILE A 1 101 ? -12.515 -9.406 31.671 1.00 78.56 101 ILE A CA 1
ATOM 715 C C . ILE A 1 101 ? -12.888 -8.351 32.721 1.00 78.56 101 ILE A C 1
ATOM 717 O O . ILE A 1 101 ? -12.798 -7.157 32.417 1.00 78.56 101 ILE A O 1
ATOM 721 N N . LYS A 1 102 ? -13.209 -8.767 33.958 1.00 78.81 102 LYS A N 1
ATOM 722 C CA . LYS A 1 102 ? -13.552 -7.863 35.072 1.00 78.81 102 LYS A CA 1
ATOM 723 C C . LYS A 1 102 ? -12.468 -6.823 35.355 1.00 78.81 102 LYS A C 1
ATOM 725 O O . LYS A 1 102 ? -12.806 -5.686 35.670 1.00 78.81 102 LYS A O 1
ATOM 730 N N . SER A 1 103 ? -11.189 -7.164 35.178 1.00 80.31 103 SER A N 1
ATOM 731 C CA . SER A 1 103 ? -10.070 -6.225 35.359 1.00 80.31 103 SER A CA 1
ATOM 732 C C . SER A 1 103 ? -10.086 -5.025 34.393 1.00 80.31 103 SER A C 1
ATOM 734 O O . SER A 1 103 ? -9.513 -3.981 34.704 1.00 80.31 103 SER A O 1
ATOM 736 N N . ASN A 1 104 ? -10.780 -5.126 33.250 1.00 80.75 104 ASN A N 1
ATOM 737 C CA . ASN A 1 104 ? -10.898 -4.022 32.291 1.00 80.75 104 ASN A CA 1
ATOM 738 C C . ASN A 1 104 ? -11.986 -3.007 32.682 1.00 80.75 104 ASN A C 1
ATOM 740 O O . ASN A 1 104 ? -11.863 -1.838 32.327 1.00 80.75 104 ASN A O 1
ATOM 744 N N . PHE A 1 105 ? -13.024 -3.401 33.428 1.00 81.88 105 PHE A N 1
ATOM 745 C CA . PHE A 1 105 ? -14.097 -2.484 33.835 1.00 81.88 105 PHE A CA 1
ATOM 746 C C . PHE A 1 105 ? -13.607 -1.283 34.672 1.00 81.88 105 PHE A C 1
ATOM 748 O O . PHE A 1 105 ? -13.941 -0.163 34.290 1.00 81.88 105 PHE A O 1
ATOM 755 N N . PRO A 1 106 ? -12.745 -1.421 35.706 1.00 83.06 106 PRO A N 1
ATOM 756 C CA . PRO A 1 106 ? -12.195 -0.258 36.409 1.00 83.06 106 PRO A CA 1
ATOM 757 C C . PRO A 1 106 ? -11.226 0.575 35.548 1.00 83.06 106 PRO A C 1
ATOM 759 O O . PRO A 1 106 ? -10.995 1.745 35.850 1.00 83.06 106 PRO A O 1
ATOM 762 N N . LEU A 1 107 ? -10.668 0.021 34.461 1.00 81.31 107 LEU A N 1
ATOM 763 C CA . LEU A 1 107 ? -9.910 0.805 33.476 1.00 81.31 107 LEU A CA 1
ATOM 764 C C . LEU A 1 107 ? -10.840 1.636 32.581 1.00 81.31 107 LEU A C 1
ATOM 766 O O . LEU A 1 107 ? -10.479 2.752 32.228 1.00 81.31 107 LEU A O 1
ATOM 770 N N . LEU A 1 108 ? -12.034 1.133 32.248 1.00 80.75 108 LEU A N 1
ATOM 771 C CA . LEU A 1 108 ? -13.060 1.889 31.522 1.00 80.75 108 LEU A CA 1
ATOM 772 C C . LEU A 1 108 ? -13.731 2.943 32.420 1.00 80.75 108 LEU A C 1
ATOM 774 O O . LEU A 1 108 ? -13.910 4.072 31.977 1.00 80.75 108 LEU A O 1
ATOM 778 N N . GLU A 1 109 ? -14.000 2.631 33.693 1.00 82.75 109 GLU A N 1
ATOM 779 C CA . GLU A 1 109 ? -14.431 3.613 34.705 1.00 82.75 109 GLU A CA 1
ATOM 780 C C . GLU A 1 109 ? -13.424 4.775 34.797 1.00 82.75 109 GLU A C 1
ATOM 782 O O . GLU A 1 109 ? -13.809 5.938 34.684 1.00 82.75 109 GLU A O 1
ATOM 787 N N . ARG A 1 110 ? -12.119 4.472 34.888 1.00 81.50 110 ARG A N 1
ATOM 788 C CA . ARG A 1 110 ? -11.045 5.486 34.881 1.00 81.50 110 ARG A CA 1
ATOM 789 C C . ARG A 1 110 ? -10.888 6.218 33.543 1.00 81.50 110 ARG A C 1
ATOM 791 O O . ARG A 1 110 ? -10.571 7.402 33.550 1.00 81.50 110 ARG A O 1
ATOM 798 N N . ALA A 1 111 ? -11.127 5.559 32.407 1.00 79.62 111 ALA A N 1
ATOM 799 C CA . ALA A 1 111 ? -11.116 6.212 31.093 1.00 79.62 111 ALA A CA 1
ATOM 800 C C . ALA A 1 111 ? -12.206 7.292 30.980 1.00 79.62 111 ALA A C 1
ATOM 802 O O . ALA A 1 111 ? -11.993 8.317 30.338 1.00 79.62 111 ALA A O 1
ATOM 803 N N . VAL A 1 112 ? -13.361 7.070 31.618 1.00 80.62 112 VAL A N 1
ATOM 804 C CA . VAL A 1 112 ? -14.480 8.021 31.645 1.00 80.62 112 VAL A CA 1
ATOM 805 C C . VAL A 1 112 ? -14.218 9.169 32.617 1.00 80.62 112 VAL A C 1
ATOM 807 O O . VAL A 1 112 ? -14.454 10.315 32.251 1.00 80.62 112 VAL A O 1
ATOM 810 N N . THR A 1 113 ? -13.695 8.908 33.822 1.00 81.06 113 THR A N 1
ATOM 811 C CA . THR A 1 113 ? -13.432 9.985 34.799 1.00 81.06 113 THR A CA 1
ATOM 812 C C . THR A 1 113 ? -12.241 10.869 34.430 1.00 81.06 113 THR A C 1
ATOM 814 O O . THR A 1 113 ? -12.265 12.060 34.727 1.00 81.06 113 THR A O 1
ATOM 817 N N . LEU A 1 114 ? -11.216 10.316 33.771 1.00 80.50 114 LEU A N 1
ATOM 818 C CA . LEU A 1 114 ? -10.022 11.054 33.331 1.00 80.50 114 LEU A CA 1
ATOM 819 C C . LEU A 1 114 ? -10.108 11.549 31.875 1.00 80.50 114 LEU A C 1
ATOM 821 O O . LEU A 1 114 ? -9.198 12.231 31.414 1.00 80.50 114 LEU A O 1
ATOM 825 N N . PHE A 1 115 ? -11.159 11.172 31.136 1.00 73.88 115 PHE A N 1
ATOM 826 C CA . PHE A 1 115 ? -11.329 11.414 29.692 1.00 73.88 115 PHE A CA 1
ATOM 827 C C . PHE A 1 115 ? -10.158 10.935 28.796 1.00 73.88 115 PHE A C 1
ATOM 829 O O . PHE A 1 115 ? -10.046 11.349 27.640 1.00 73.88 115 PHE A O 1
ATOM 836 N N . ASP A 1 116 ? -9.304 10.030 29.291 1.00 75.69 116 ASP A N 1
ATOM 837 C CA . ASP A 1 116 ? -8.100 9.562 28.595 1.00 75.69 116 ASP A CA 1
ATOM 838 C C . ASP A 1 116 ? -8.306 8.217 27.869 1.00 75.69 116 ASP A C 1
ATOM 840 O O . ASP A 1 116 ? -8.420 7.139 28.468 1.00 75.69 116 ASP A O 1
ATOM 844 N N . ALA A 1 117 ? -8.256 8.275 26.535 1.00 73.69 117 ALA A N 1
ATOM 845 C CA . ALA A 1 117 ? -8.342 7.120 25.644 1.00 73.69 117 ALA A CA 1
ATOM 846 C C . ALA A 1 117 ? -7.168 6.125 25.777 1.00 73.69 117 ALA A C 1
ATOM 848 O O . ALA A 1 117 ? -7.262 5.001 25.283 1.00 73.69 117 ALA A O 1
ATOM 849 N N . ARG A 1 118 ? -6.061 6.454 26.464 1.00 78.19 118 ARG A N 1
ATOM 850 C CA . ARG A 1 118 ? -4.982 5.481 26.734 1.00 78.19 118 ARG A CA 1
ATOM 851 C C . ARG A 1 118 ? -5.488 4.288 27.553 1.00 78.19 118 ARG A C 1
ATOM 853 O O . ARG A 1 118 ? -5.044 3.161 27.314 1.00 78.19 118 ARG A O 1
ATOM 860 N N . PHE A 1 119 ? -6.439 4.497 28.468 1.00 75.62 119 PHE A N 1
ATOM 861 C CA . PHE A 1 119 ? -7.010 3.424 29.289 1.00 75.62 119 PHE A CA 1
ATOM 862 C C . PHE A 1 119 ? -7.960 2.513 28.495 1.00 75.62 119 PHE A C 1
ATOM 864 O O . PHE A 1 119 ? -7.834 1.288 28.589 1.00 75.62 119 PHE A O 1
ATOM 871 N N . SER A 1 120 ? -8.822 3.065 27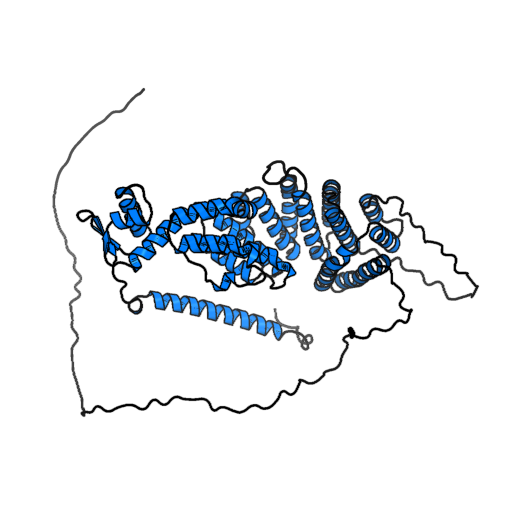.630 1.00 75.81 120 SER A N 1
ATOM 872 C CA . SER A 1 120 ? -9.634 2.250 26.708 1.00 75.81 120 SER A CA 1
ATOM 873 C C . SER A 1 120 ? -8.748 1.505 25.702 1.00 75.81 120 SER A C 1
ATOM 875 O O . SER A 1 120 ? -8.942 0.312 25.471 1.00 75.81 120 SER A O 1
ATOM 877 N N . LEU A 1 121 ? -7.690 2.138 25.181 1.00 76.62 121 LEU A N 1
ATOM 878 C CA . LEU A 1 121 ? -6.699 1.484 24.322 1.00 76.62 121 LEU A CA 1
ATOM 879 C C . LEU A 1 121 ? -5.916 0.371 25.042 1.00 76.62 121 LEU A C 1
ATOM 881 O O . LEU A 1 121 ? -5.507 -0.584 24.378 1.00 76.62 121 LEU A O 1
ATOM 885 N N . ARG A 1 122 ? -5.721 0.437 26.369 1.00 78.25 122 ARG A N 1
ATOM 886 C CA . ARG A 1 122 ? -5.151 -0.665 27.171 1.00 78.25 122 ARG A CA 1
ATOM 887 C C . ARG A 1 122 ? -6.131 -1.839 27.259 1.00 78.25 122 ARG A C 1
ATOM 889 O O . ARG A 1 122 ? -5.729 -2.964 26.963 1.00 78.25 122 ARG A O 1
ATOM 896 N N . ALA A 1 123 ? -7.407 -1.583 27.555 1.00 75.88 123 ALA A N 1
ATOM 897 C CA . ALA A 1 123 ? -8.458 -2.608 27.536 1.00 75.88 123 ALA A CA 1
ATOM 898 C C . ALA A 1 123 ? -8.637 -3.240 26.137 1.00 75.88 123 ALA A C 1
ATOM 900 O O . ALA A 1 123 ? -8.782 -4.449 26.000 1.00 75.88 123 ALA A O 1
ATOM 901 N N . LEU A 1 124 ? -8.510 -2.461 25.059 1.00 78.00 124 LEU A N 1
ATOM 902 C CA . LEU A 1 124 ? -8.551 -2.977 23.684 1.00 78.00 124 LEU A CA 1
ATOM 903 C C . LEU A 1 124 ? -7.323 -3.827 23.286 1.00 78.00 124 LEU A C 1
ATOM 905 O O . LEU A 1 124 ? -7.359 -4.476 22.237 1.00 78.00 124 LEU A O 1
ATOM 909 N N . ARG A 1 125 ? -6.237 -3.844 24.078 1.00 79.06 125 ARG A N 1
ATOM 910 C CA . ARG A 1 125 ? -5.081 -4.744 23.871 1.00 79.06 125 ARG A CA 1
ATOM 911 C C . ARG A 1 125 ? -5.277 -6.100 24.556 1.00 79.06 125 ARG A C 1
ATOM 913 O O . ARG A 1 125 ? -4.937 -7.116 23.952 1.00 79.06 125 ARG A O 1
ATOM 920 N N . SER A 1 126 ? -5.848 -6.135 25.767 1.00 75.94 126 SER A N 1
ATOM 921 C CA . SER A 1 126 ? -6.076 -7.385 26.525 1.00 75.94 126 SER A CA 1
ATOM 922 C C . SER A 1 126 ? -7.013 -8.358 25.793 1.00 75.94 126 SER A C 1
ATOM 924 O O . SER A 1 126 ? -6.833 -9.574 25.884 1.00 75.94 126 SER A O 1
ATOM 926 N N . ILE A 1 127 ? -7.918 -7.832 24.957 1.00 78.88 127 ILE A N 1
ATOM 927 C CA . ILE A 1 127 ? -8.771 -8.583 24.019 1.00 78.88 127 ILE A CA 1
ATOM 928 C C . ILE A 1 127 ? -8.010 -9.683 23.255 1.00 78.88 127 ILE A C 1
ATOM 930 O O . ILE A 1 127 ? -8.542 -10.779 23.082 1.00 78.88 127 ILE A O 1
ATOM 934 N N . SER A 1 128 ? -6.764 -9.448 22.817 1.00 73.06 128 SER A N 1
ATOM 935 C CA . SER A 1 128 ? -6.010 -10.458 22.052 1.00 73.06 128 SER A CA 1
ATOM 936 C C . SER A 1 128 ? -5.624 -11.698 22.873 1.00 73.06 128 SER A C 1
ATOM 938 O O . SER A 1 128 ? -5.364 -12.751 22.287 1.00 73.06 128 SER A O 1
ATOM 940 N N . SER A 1 129 ? -5.580 -11.582 24.201 1.00 76.25 129 SER A N 1
ATOM 941 C CA . SER A 1 129 ? -5.379 -12.700 25.130 1.00 76.25 129 SER A CA 1
ATOM 942 C C . SER A 1 129 ? -6.712 -13.355 25.493 1.00 76.25 129 SER A C 1
ATOM 944 O O . SER A 1 129 ? -6.809 -14.582 25.497 1.00 76.25 129 SER A O 1
ATOM 946 N N . ILE A 1 130 ? -7.748 -12.537 25.721 1.00 75.25 130 ILE A N 1
ATOM 947 C CA . ILE A 1 130 ? -9.112 -12.971 26.065 1.00 75.25 130 ILE A CA 1
ATOM 948 C C . ILE A 1 130 ? -9.724 -13.821 24.939 1.00 75.25 130 ILE A C 1
ATOM 950 O O . ILE A 1 130 ? -10.308 -14.863 25.218 1.00 75.25 130 ILE A O 1
ATOM 954 N N . ARG A 1 131 ? -9.514 -13.453 23.664 1.00 73.44 131 ARG A N 1
ATOM 955 C CA . ARG A 1 131 ? -10.021 -14.191 22.487 1.00 73.44 131 ARG A CA 1
ATOM 956 C C . ARG A 1 131 ? -9.676 -15.686 22.505 1.00 73.44 131 ARG A C 1
ATOM 958 O O . ARG A 1 131 ? -10.508 -16.505 22.146 1.00 73.44 131 ARG A O 1
ATOM 965 N N . LYS A 1 132 ? -8.484 -16.066 22.986 1.00 75.56 132 LYS A N 1
ATOM 966 C CA . LYS A 1 132 ? -8.057 -17.480 23.081 1.00 75.56 132 LYS A CA 1
ATOM 967 C C . LYS A 1 132 ? -8.792 -18.294 24.162 1.00 75.56 132 LYS A C 1
ATOM 969 O O . LYS A 1 132 ? -8.524 -19.482 24.297 1.00 75.56 132 LYS A O 1
ATOM 974 N N . ARG A 1 133 ? -9.638 -17.653 24.974 1.00 69.81 133 ARG A N 1
ATOM 975 C CA . ARG A 1 133 ? -10.312 -18.218 26.159 1.00 69.81 133 ARG A CA 1
ATOM 976 C C . ARG A 1 133 ? -11.824 -17.949 26.160 1.00 69.81 133 ARG A C 1
ATOM 978 O O . ARG A 1 133 ? -12.483 -18.173 27.170 1.00 69.81 133 ARG A O 1
ATOM 985 N N . LEU A 1 134 ? -12.360 -17.415 25.062 1.00 70.81 134 LEU A N 1
ATOM 986 C CA . LEU A 1 134 ? -13.720 -16.894 24.990 1.00 70.81 134 LEU A CA 1
ATOM 987 C C . LEU A 1 134 ? -14.720 -18.020 24.682 1.00 70.81 134 LEU A C 1
ATOM 989 O O . LEU A 1 134 ? -14.808 -18.483 23.548 1.00 70.81 134 LEU A O 1
ATOM 993 N N . THR A 1 135 ? -15.480 -18.451 25.687 1.00 69.50 135 THR A N 1
ATOM 994 C CA . THR A 1 135 ? -16.612 -19.383 25.535 1.00 69.50 135 THR A CA 1
ATOM 995 C C . THR A 1 135 ? -17.944 -18.642 25.727 1.00 69.50 135 THR A C 1
ATOM 997 O O . THR A 1 135 ? -17.968 -17.607 26.405 1.00 69.50 135 THR A O 1
ATOM 1000 N N . PRO A 1 136 ? -19.071 -19.134 25.167 1.00 65.12 136 PRO A N 1
ATOM 1001 C CA . PRO A 1 136 ? -20.378 -18.511 25.394 1.00 65.12 136 PRO A CA 1
ATOM 1002 C C . PRO A 1 136 ? -20.773 -18.544 26.877 1.00 65.12 136 PRO A C 1
ATOM 1004 O O . PRO A 1 136 ? -21.431 -17.628 27.355 1.00 65.12 136 PRO A O 1
ATOM 1007 N N . ASP A 1 137 ? -20.315 -19.555 27.618 1.00 64.38 137 ASP A N 1
ATOM 1008 C CA . ASP A 1 137 ? -20.458 -19.695 29.068 1.00 64.38 137 ASP A CA 1
ATOM 1009 C C . ASP A 1 137 ? -19.796 -18.534 29.829 1.00 64.38 137 ASP A C 1
ATOM 1011 O O . ASP A 1 137 ? -20.441 -17.921 30.675 1.00 64.38 137 ASP A O 1
ATOM 1015 N N . VAL A 1 138 ? -18.550 -18.173 29.482 1.00 69.88 138 VAL A N 1
ATOM 1016 C CA . VAL A 1 138 ? -17.837 -17.021 30.072 1.00 69.88 138 VAL A CA 1
ATOM 1017 C C . VAL A 1 138 ? -18.564 -15.712 29.764 1.00 69.88 138 VAL A C 1
ATOM 1019 O O . VAL A 1 138 ? -18.721 -14.879 30.655 1.00 69.88 138 VAL A O 1
ATOM 1022 N N . LEU A 1 139 ? -19.022 -15.520 28.522 1.00 68.44 139 LEU A N 1
ATOM 1023 C CA . LEU A 1 139 ? -19.762 -14.314 28.138 1.00 68.44 139 LEU A CA 1
ATOM 1024 C C . LEU A 1 139 ? -21.099 -14.205 28.882 1.00 68.44 139 LEU A C 1
ATOM 1026 O O . LEU A 1 139 ? -21.390 -13.153 29.448 1.00 68.44 139 LEU A O 1
ATOM 1030 N N . ALA A 1 140 ? -21.878 -15.288 28.932 1.00 64.06 140 ALA A N 1
ATOM 1031 C CA . ALA A 1 140 ? -23.139 -15.336 29.664 1.00 64.06 140 ALA A CA 1
ATOM 1032 C C . ALA A 1 140 ? -22.928 -15.077 31.165 1.00 64.06 140 ALA A C 1
ATOM 1034 O O . ALA A 1 140 ? -23.617 -14.228 31.728 1.00 64.06 140 ALA A O 1
ATOM 1035 N N . GLN A 1 141 ? -21.935 -15.724 31.792 1.00 65.94 141 GLN A N 1
ATOM 1036 C CA . GLN A 1 141 ? -21.599 -15.500 33.199 1.00 65.94 141 GLN A CA 1
ATOM 1037 C C . GLN A 1 141 ? -21.252 -14.029 33.460 1.00 65.94 141 GLN A C 1
ATOM 1039 O O . GLN A 1 141 ? -21.879 -13.405 34.316 1.00 65.94 141 GLN A O 1
ATOM 1044 N N . VAL A 1 142 ? -20.322 -13.445 32.690 1.00 69.25 142 VAL A N 1
ATOM 1045 C CA . VAL A 1 142 ? -19.951 -12.027 32.832 1.00 69.25 142 VAL A CA 1
ATOM 1046 C C . VAL A 1 142 ? -21.183 -11.130 32.720 1.00 69.25 142 VAL A C 1
ATOM 1048 O O . VAL A 1 142 ? -21.380 -10.287 33.586 1.00 69.25 142 VAL A O 1
ATOM 1051 N N . ILE A 1 143 ? -22.044 -11.342 31.720 1.00 69.06 143 ILE A N 1
ATOM 1052 C CA . ILE A 1 143 ? -23.268 -10.552 31.523 1.00 69.06 143 ILE A CA 1
ATOM 1053 C C . ILE A 1 143 ? -24.214 -10.683 32.732 1.00 69.06 143 ILE A C 1
ATOM 1055 O O . ILE A 1 143 ? -24.697 -9.669 33.236 1.00 69.06 143 ILE A O 1
ATOM 1059 N N . THR A 1 144 ? -24.440 -11.891 33.261 1.00 66.00 144 THR A N 1
ATOM 1060 C CA . THR A 1 144 ? -25.282 -12.081 34.463 1.00 66.00 144 THR A CA 1
ATOM 1061 C C . THR A 1 144 ? -24.693 -11.474 35.738 1.00 66.00 144 THR A C 1
ATOM 1063 O O . THR A 1 144 ? -25.441 -11.134 36.652 1.00 66.00 144 THR A O 1
ATOM 1066 N N . GLU A 1 145 ? -23.371 -11.310 35.805 1.00 67.12 145 GLU A N 1
ATOM 1067 C CA . GLU A 1 145 ? -22.670 -10.725 36.952 1.00 67.12 145 GLU A CA 1
ATOM 1068 C C . GLU A 1 145 ? -22.500 -9.198 36.846 1.00 67.12 145 GLU A C 1
ATOM 1070 O O . GLU A 1 145 ? -22.378 -8.533 37.875 1.00 67.12 145 GLU A O 1
ATOM 1075 N N . THR A 1 146 ? -22.494 -8.623 35.635 1.00 63.31 146 THR A N 1
ATOM 1076 C CA . THR A 1 146 ? -22.381 -7.167 35.420 1.00 63.31 146 THR A CA 1
ATOM 1077 C C . THR A 1 146 ? -23.723 -6.447 35.361 1.00 63.31 146 THR A C 1
ATOM 1079 O O . THR A 1 146 ? -23.781 -5.266 35.698 1.00 63.31 146 THR A O 1
ATOM 1082 N N . TYR A 1 147 ? -24.795 -7.110 34.915 1.00 63.91 147 TYR A N 1
ATOM 1083 C CA . TYR A 1 147 ? -26.085 -6.457 34.681 1.00 63.91 147 TYR A CA 1
ATOM 1084 C C . TYR A 1 147 ? -27.137 -6.768 35.754 1.00 63.91 147 TYR A C 1
ATOM 1086 O O . TYR A 1 147 ? -27.487 -7.930 35.957 1.00 63.91 147 TYR A O 1
ATOM 1094 N N . PRO A 1 148 ? -27.773 -5.740 36.346 1.00 61.44 148 PRO A N 1
ATOM 1095 C CA . PRO A 1 148 ? -29.090 -5.880 36.958 1.00 61.44 148 PRO A CA 1
ATOM 1096 C C . PRO A 1 148 ? -30.114 -6.404 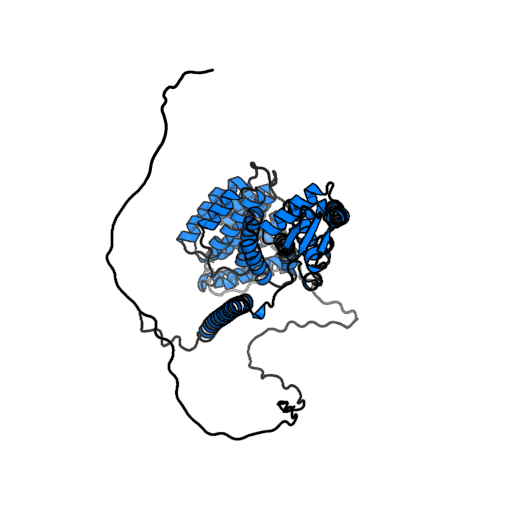35.936 1.00 61.44 148 PRO A C 1
ATOM 1098 O O . PRO A 1 148 ? -30.103 -6.005 34.767 1.00 61.44 148 PRO A O 1
ATOM 1101 N N . SER A 1 149 ? -31.047 -7.247 36.388 1.00 48.06 149 SER A N 1
ATOM 1102 C CA . SER A 1 149 ? -31.970 -8.038 35.549 1.00 48.06 149 SER A CA 1
ATOM 1103 C C . SER A 1 149 ? -32.938 -7.244 34.654 1.00 48.06 149 SER A C 1
ATOM 1105 O O . SER A 1 149 ? -33.656 -7.822 33.836 1.00 48.06 149 SER A O 1
ATOM 1107 N N . THR A 1 150 ? -32.957 -5.919 34.783 1.00 47.00 150 THR A N 1
ATOM 1108 C CA . THR A 1 150 ? -33.836 -5.001 34.047 1.00 47.00 150 THR A CA 1
ATOM 1109 C C . THR A 1 150 ? -33.215 -4.470 32.746 1.00 47.00 150 THR A C 1
ATOM 1111 O O . THR A 1 150 ? -33.937 -3.925 31.915 1.00 47.00 150 THR A O 1
ATOM 1114 N N . SER A 1 151 ? -31.899 -4.620 32.536 1.00 54.34 151 SER A N 1
ATOM 1115 C CA . SER A 1 151 ? -31.182 -4.003 31.405 1.00 54.34 151 SER A CA 1
ATOM 1116 C C . SER A 1 151 ? -31.662 -4.513 30.027 1.00 54.34 151 SER A C 1
ATOM 1118 O O . SER A 1 151 ? -31.539 -5.709 29.744 1.00 54.34 151 SER A O 1
ATOM 1120 N N . PRO A 1 152 ? -32.149 -3.641 29.114 1.00 60.97 152 PRO A N 1
ATOM 1121 C CA . PRO A 1 152 ? -32.492 -4.045 27.747 1.00 60.97 152 PRO A CA 1
ATOM 1122 C C . PRO A 1 152 ? -31.243 -4.369 26.914 1.00 60.97 152 PRO A C 1
ATOM 1124 O O . PRO A 1 152 ? -31.299 -5.213 26.022 1.00 60.97 152 PRO A O 1
ATOM 1127 N N . ALA A 1 153 ? -30.097 -3.764 27.247 1.00 56.91 153 ALA A N 1
ATOM 1128 C CA . ALA A 1 153 ? -28.812 -4.079 26.635 1.00 56.91 153 ALA A CA 1
ATOM 1129 C C . ALA A 1 153 ? -28.412 -5.536 26.889 1.00 56.91 153 ALA A C 1
ATOM 1131 O O . ALA A 1 153 ? -28.111 -6.262 25.942 1.00 56.91 153 ALA A O 1
ATOM 1132 N N . ALA A 1 154 ? -28.502 -5.981 28.147 1.00 52.91 154 ALA A N 1
ATOM 1133 C CA . ALA A 1 154 ? -28.233 -7.365 28.526 1.00 52.91 154 ALA A CA 1
ATOM 1134 C C . ALA A 1 154 ? -29.127 -8.340 27.749 1.00 52.91 154 ALA A C 1
ATOM 1136 O O . ALA A 1 154 ? -28.635 -9.336 27.235 1.00 52.91 154 ALA A O 1
ATOM 1137 N N . LYS A 1 155 ? -30.416 -8.017 27.575 1.00 55.12 155 LYS A N 1
ATOM 1138 C CA . LYS A 1 155 ? -31.348 -8.838 26.783 1.00 55.12 155 LYS A CA 1
ATOM 1139 C C . LYS A 1 155 ? -30.917 -8.940 25.315 1.00 55.12 155 LYS A C 1
ATOM 1141 O O . LYS A 1 155 ? -30.852 -10.048 24.795 1.00 55.12 155 LYS A O 1
ATOM 1146 N N . SER A 1 156 ? -30.532 -7.829 24.677 1.00 58.81 156 SER A N 1
ATOM 1147 C CA . SER A 1 156 ? -30.005 -7.854 23.299 1.00 58.81 156 SER A CA 1
ATOM 1148 C C . SER A 1 156 ? -28.707 -8.668 23.159 1.00 58.81 156 SER A C 1
ATOM 1150 O O . SER A 1 156 ? -28.517 -9.349 22.156 1.00 58.81 156 SER A O 1
ATOM 1152 N N . LEU A 1 157 ? -27.845 -8.656 24.183 1.00 60.12 157 LEU A N 1
ATOM 1153 C CA . LEU A 1 157 ? -26.598 -9.428 24.219 1.00 60.12 157 LEU A CA 1
ATOM 1154 C C . LEU A 1 157 ? -26.840 -10.927 24.488 1.00 60.12 157 LEU A C 1
ATOM 1156 O O . LEU A 1 157 ? -26.179 -11.765 23.886 1.00 60.12 157 LEU A O 1
ATOM 1160 N N . LEU A 1 158 ? -27.798 -11.285 25.347 1.00 56.19 158 LEU A N 1
ATOM 1161 C CA . LEU A 1 158 ? -28.128 -12.683 25.664 1.00 56.19 158 LEU A CA 1
ATOM 1162 C C . LEU A 1 158 ? -28.836 -13.398 24.505 1.00 56.19 158 LEU A C 1
ATOM 1164 O O . LEU A 1 158 ? -28.510 -14.550 24.220 1.00 56.19 158 LEU A O 1
ATOM 1168 N N . VAL A 1 159 ? -29.735 -12.700 23.800 1.00 59.22 159 VAL A N 1
ATOM 1169 C CA . VAL A 1 159 ? -30.335 -13.183 22.542 1.00 59.22 159 VAL A CA 1
ATOM 1170 C C . VAL A 1 159 ? -29.249 -13.375 21.476 1.00 59.22 159 VAL A C 1
ATOM 1172 O O . VAL A 1 159 ? -29.225 -14.398 20.799 1.00 59.22 159 VAL A O 1
ATOM 1175 N N . ALA A 1 160 ? -28.286 -12.451 21.375 1.00 56.16 160 ALA A N 1
ATOM 1176 C CA . ALA A 1 160 ? -27.156 -12.583 20.453 1.00 56.16 160 ALA A CA 1
ATOM 1177 C C . ALA A 1 160 ? -26.271 -13.822 20.737 1.00 56.16 160 ALA A C 1
ATOM 1179 O O . ALA A 1 160 ? -25.725 -14.410 19.804 1.00 56.16 160 ALA A O 1
ATOM 1180 N N . ILE A 1 161 ? -26.142 -14.247 21.997 1.00 56.38 161 ILE A N 1
ATOM 1181 C CA . ILE A 1 161 ? -25.286 -15.375 22.419 1.00 56.38 161 ILE A CA 1
ATOM 1182 C C . ILE A 1 161 ? -26.013 -16.741 22.320 1.00 56.38 161 ILE A C 1
ATOM 1184 O O . ILE A 1 161 ? -25.454 -17.766 22.709 1.00 56.38 161 ILE A O 1
ATOM 1188 N N . ASP A 1 162 ? -27.245 -16.788 21.788 1.00 53.06 162 ASP A N 1
ATOM 1189 C CA . ASP A 1 162 ? -28.088 -17.999 21.723 1.00 53.06 162 ASP A CA 1
ATOM 1190 C C . ASP A 1 162 ? -28.303 -18.655 23.113 1.00 53.06 162 ASP A C 1
ATOM 1192 O O . ASP A 1 162 ? -28.509 -19.864 23.242 1.00 53.06 162 ASP A O 1
ATOM 1196 N N . ARG A 1 163 ? -28.249 -17.854 24.192 1.00 48.94 163 ARG A N 1
ATOM 1197 C CA . ARG A 1 163 ? -28.419 -18.301 25.588 1.00 48.94 163 ARG A CA 1
ATOM 1198 C C . ARG A 1 163 ? -29.405 -17.428 26.357 1.00 48.94 163 ARG A C 1
ATOM 1200 O O . ARG A 1 163 ? -29.103 -16.872 27.412 1.00 48.94 163 ARG A O 1
ATOM 1207 N N . GLU A 1 164 ? -30.628 -17.385 25.844 1.00 36.41 164 GLU A N 1
ATOM 1208 C CA . GLU A 1 164 ? -31.777 -16.701 26.454 1.00 36.41 164 GLU A CA 1
ATOM 1209 C C . GLU A 1 164 ? -32.040 -17.162 27.904 1.00 36.41 164 GLU A C 1
ATOM 1211 O O . GLU A 1 164 ? -32.414 -16.360 28.756 1.00 36.41 164 GLU A O 1
ATOM 1216 N N . ASN A 1 165 ? -31.752 -18.435 28.204 1.00 35.22 165 ASN A N 1
ATOM 1217 C CA . ASN A 1 165 ? -31.988 -19.075 29.504 1.00 35.22 165 ASN A CA 1
ATOM 1218 C C . ASN A 1 165 ? -30.828 -18.947 30.514 1.00 35.22 165 ASN A C 1
ATOM 1220 O O . ASN A 1 165 ? -30.824 -19.637 31.532 1.00 35.22 165 ASN A O 1
ATOM 1224 N N . ALA A 1 166 ? -29.856 -18.053 30.297 1.00 38.03 166 ALA A N 1
ATOM 1225 C CA . ALA A 1 166 ? -28.887 -17.662 31.332 1.00 38.03 166 ALA A CA 1
ATOM 1226 C C . ALA A 1 166 ? -29.522 -16.704 32.372 1.00 38.03 166 ALA A C 1
ATOM 1228 O O . ALA A 1 166 ? -29.000 -15.637 32.685 1.00 38.03 166 ALA A O 1
ATOM 1229 N N . THR A 1 167 ? -30.703 -17.051 32.889 1.00 36.62 167 THR A N 1
ATOM 1230 C CA . THR A 1 167 ? -31.524 -16.189 33.746 1.00 36.62 167 THR A CA 1
ATOM 1231 C C . THR A 1 167 ? -31.153 -16.312 35.221 1.00 36.62 167 THR A C 1
ATOM 1233 O O . THR A 1 167 ? -31.774 -17.075 35.956 1.00 36.62 167 THR A O 1
ATOM 1236 N N . PHE A 1 168 ? -30.186 -15.505 35.667 1.00 42.53 168 PHE A N 1
ATOM 1237 C CA . PHE A 1 168 ? -29.997 -15.082 37.070 1.00 42.53 168 PHE A CA 1
ATOM 1238 C C . PHE A 1 168 ? -29.938 -16.170 38.159 1.00 42.53 168 PHE A C 1
ATOM 1240 O O . PHE A 1 168 ? -30.056 -15.865 39.349 1.00 42.53 168 PHE A O 1
ATOM 1247 N N . THR A 1 169 ? -29.667 -17.422 37.796 1.00 31.33 169 THR A N 1
ATOM 1248 C CA . THR A 1 169 ? -29.329 -18.471 38.754 1.00 31.33 169 THR A CA 1
ATOM 1249 C C . THR A 1 169 ? -27.963 -18.178 39.359 1.00 31.33 169 THR A C 1
ATOM 1251 O O . THR A 1 169 ? -26.936 -18.644 38.865 1.00 31.33 169 THR A O 1
ATOM 1254 N N . LYS A 1 170 ? -27.958 -17.462 40.491 1.00 32.69 170 LYS A N 1
ATOM 1255 C CA . LYS A 1 170 ? -26.963 -17.724 41.535 1.00 32.69 170 LYS A CA 1
ATOM 1256 C C . LYS A 1 170 ? -26.919 -19.240 41.719 1.00 32.69 170 LYS A C 1
ATOM 1258 O O . LYS A 1 170 ? -27.928 -19.831 42.103 1.00 32.69 170 LYS A O 1
ATOM 1263 N N . THR A 1 171 ? -25.778 -19.867 41.467 1.00 26.27 171 THR A N 1
ATOM 1264 C CA . THR A 1 171 ? -25.547 -21.238 41.916 1.00 26.27 171 THR A CA 1
ATOM 1265 C C . THR A 1 171 ? -25.572 -21.226 43.437 1.00 26.27 171 THR A C 1
ATOM 1267 O O . THR A 1 171 ? -24.627 -20.762 44.070 1.00 26.27 171 THR A O 1
ATOM 1270 N N . ALA A 1 172 ? -26.679 -21.685 44.021 1.00 29.17 172 ALA A N 1
ATOM 1271 C CA . ALA A 1 172 ? -26.848 -21.823 45.461 1.00 29.17 172 ALA A CA 1
ATOM 1272 C C . ALA A 1 172 ? -26.053 -23.038 45.969 1.00 29.17 172 ALA A C 1
ATOM 1274 O O . ALA A 1 172 ? -26.615 -24.044 46.397 1.00 29.17 172 ALA A O 1
ATOM 1275 N N . SER A 1 173 ? -24.724 -22.952 45.884 1.00 27.05 173 SER A N 1
ATOM 1276 C CA . SER A 1 173 ? -23.817 -23.822 46.624 1.00 27.05 173 SER A CA 1
ATOM 1277 C C . SER A 1 173 ? -24.003 -23.529 48.111 1.00 27.05 173 SER A C 1
ATOM 1279 O O . SER A 1 173 ? -23.608 -22.468 48.592 1.00 27.05 173 SER A O 1
ATOM 1281 N N . SER A 1 174 ? -24.673 -24.448 48.804 1.00 28.42 174 SER A N 1
ATOM 1282 C CA . SER A 1 174 ? -25.071 -24.324 50.207 1.00 28.42 174 SER A CA 1
ATOM 1283 C C . SER A 1 174 ? -23.873 -24.414 51.161 1.00 28.42 174 SER A C 1
ATOM 1285 O O . SER A 1 174 ? -23.648 -25.453 51.783 1.00 28.42 174 SER A O 1
ATOM 1287 N N . GLU A 1 175 ? -23.137 -23.318 51.320 1.00 27.25 175 GLU A N 1
ATOM 1288 C CA . GLU A 1 175 ? -22.331 -23.085 52.522 1.00 27.25 175 GLU A CA 1
ATOM 1289 C C . GLU A 1 175 ? -23.226 -22.483 53.617 1.00 27.25 175 GLU A C 1
ATOM 1291 O O . GLU A 1 175 ? -24.136 -21.702 53.336 1.00 27.25 175 GLU A O 1
ATOM 1296 N N . MET A 1 176 ? -23.043 -22.940 54.857 1.00 33.44 176 MET A N 1
ATOM 1297 C CA . MET A 1 176 ? -24.033 -22.779 55.927 1.00 33.44 176 MET A CA 1
ATOM 1298 C C . MET A 1 176 ? -24.050 -21.352 56.487 1.00 33.44 176 MET A C 1
ATOM 1300 O O . MET A 1 176 ? -23.014 -20.848 56.922 1.00 33.44 176 MET A O 1
ATOM 1304 N N . GLU A 1 177 ? -25.231 -20.736 56.575 1.00 27.78 177 GLU A N 1
ATOM 1305 C CA . GLU A 1 177 ? -25.414 -19.558 57.426 1.00 27.78 177 GLU A CA 1
ATOM 1306 C C . GLU A 1 177 ? -25.365 -19.987 58.902 1.00 27.78 177 GLU A C 1
ATOM 1308 O O . GLU A 1 177 ? -26.171 -20.801 59.357 1.00 27.78 177 GLU A O 1
ATOM 1313 N N . ILE A 1 178 ? -24.413 -19.428 59.651 1.00 30.52 178 ILE A N 1
ATOM 1314 C CA . ILE A 1 178 ? -24.437 -19.385 61.115 1.00 30.52 178 ILE A CA 1
ATOM 1315 C C . ILE A 1 178 ? -24.594 -17.916 61.500 1.00 30.52 178 ILE A C 1
ATOM 1317 O O . ILE A 1 178 ? -23.889 -17.050 60.982 1.00 30.52 178 ILE A O 1
ATOM 1321 N N . ASP A 1 179 ? -25.565 -17.656 62.368 1.00 27.58 179 ASP A N 1
ATOM 1322 C CA . ASP A 1 179 ? -26.083 -16.321 62.646 1.00 27.58 179 ASP A CA 1
ATOM 1323 C C . ASP A 1 179 ? -25.080 -15.430 63.404 1.00 27.58 179 ASP A C 1
ATOM 1325 O O . ASP A 1 179 ? -24.379 -15.879 64.316 1.00 27.58 179 ASP A O 1
ATOM 1329 N N . SER A 1 180 ? -25.031 -14.145 63.045 1.00 27.23 180 SER A N 1
ATOM 1330 C CA . SER A 1 180 ? -24.307 -13.113 63.792 1.00 27.23 180 SER A CA 1
ATOM 1331 C C . SER A 1 180 ? -24.869 -11.725 63.462 1.00 27.23 180 SER A C 1
ATOM 1333 O O . SER A 1 180 ? -24.612 -11.165 62.392 1.00 27.23 180 SER A O 1
ATOM 1335 N N . GLU A 1 181 ? -25.649 -11.166 64.386 1.00 27.58 181 GLU A N 1
ATOM 1336 C CA . GLU A 1 181 ? -26.427 -9.946 64.166 1.00 27.58 181 GLU A CA 1
ATOM 1337 C C . GLU A 1 181 ? -25.607 -8.654 63.968 1.00 27.58 181 GLU A C 1
ATOM 1339 O O . GLU A 1 181 ? -24.523 -8.445 64.515 1.00 27.58 181 GLU A O 1
ATOM 1344 N N . SER A 1 182 ? -26.278 -7.676 63.352 1.00 30.08 182 SER A N 1
ATOM 1345 C CA . SER A 1 182 ? -26.107 -6.233 63.594 1.00 30.08 182 SER A CA 1
ATOM 1346 C C . SER A 1 182 ? -24.827 -5.536 63.085 1.00 30.08 182 SER A C 1
ATOM 1348 O O . SER A 1 182 ? -23.954 -5.103 63.839 1.00 30.08 182 SER A O 1
ATOM 1350 N N . LYS A 1 183 ? -24.810 -5.184 61.788 1.00 28.02 183 LYS A N 1
ATOM 1351 C CA . LYS A 1 183 ? -24.144 -3.940 61.342 1.00 28.02 183 LYS A CA 1
ATOM 1352 C C . LYS A 1 183 ? -24.878 -3.239 60.193 1.00 28.02 183 LYS A C 1
ATOM 1354 O O . LYS A 1 183 ? -24.887 -3.700 59.061 1.00 28.02 183 LYS A O 1
ATOM 1359 N N . LYS A 1 184 ? -25.488 -2.104 60.564 1.00 27.70 184 LYS A N 1
ATOM 1360 C CA . LYS A 1 184 ? -26.113 -1.019 59.777 1.00 27.70 184 LYS A CA 1
ATOM 1361 C C . LYS A 1 184 ? -26.228 -1.222 58.258 1.00 27.70 184 LYS A C 1
ATOM 1363 O O . LYS A 1 184 ? -25.239 -1.229 57.532 1.00 27.70 184 LYS A O 1
ATOM 1368 N N . SER A 1 185 ? -27.472 -1.186 57.782 1.00 26.72 185 SER A N 1
ATOM 1369 C CA . SER A 1 185 ? -27.862 -1.156 56.371 1.00 26.72 185 SER A CA 1
ATOM 1370 C C . SER A 1 185 ? -27.322 0.074 55.620 1.00 26.72 185 SER A C 1
ATOM 1372 O O . SER A 1 185 ? -28.010 1.090 55.481 1.00 26.72 185 SER A O 1
ATOM 1374 N N . ALA A 1 186 ? -26.109 -0.023 55.080 1.00 28.36 186 ALA A N 1
ATOM 1375 C CA . ALA A 1 186 ? -25.685 0.843 53.989 1.00 28.36 186 ALA A CA 1
ATOM 1376 C C . ALA A 1 186 ? -26.518 0.498 52.743 1.00 28.36 186 ALA A C 1
ATOM 1378 O O . ALA A 1 186 ? -26.549 -0.658 52.310 1.00 28.36 186 ALA A O 1
ATOM 1379 N N . LYS A 1 187 ? -27.200 1.487 52.152 1.00 29.25 187 LYS A N 1
ATOM 1380 C CA . LYS A 1 187 ? -27.821 1.306 50.834 1.00 29.25 187 LYS A CA 1
ATOM 1381 C C . LYS A 1 187 ? -26.706 0.970 49.843 1.00 29.25 187 LYS A C 1
ATOM 1383 O O . LYS A 1 187 ? -25.809 1.785 49.652 1.00 29.25 187 LYS A O 1
ATOM 1388 N N . LYS A 1 188 ? -26.768 -0.197 49.193 1.00 33.28 188 LYS A N 1
ATOM 1389 C CA . LYS A 1 188 ? -25.982 -0.425 47.975 1.00 33.28 188 LYS A CA 1
ATOM 1390 C C . LYS A 1 188 ? -26.479 0.561 46.928 1.00 33.28 188 LYS A C 1
ATOM 1392 O O . LYS A 1 188 ? -27.580 0.396 46.404 1.00 33.28 188 LYS A O 1
ATOM 1397 N N . GLU A 1 189 ? -25.674 1.578 46.653 1.00 33.09 189 GLU A N 1
ATOM 1398 C CA . GLU A 1 189 ? -25.862 2.425 45.484 1.00 33.09 189 GLU A CA 1
ATOM 1399 C C . GLU A 1 189 ? -25.885 1.524 44.249 1.00 33.09 189 GLU A C 1
ATOM 1401 O O . GLU A 1 189 ? -25.046 0.632 44.080 1.00 33.09 189 GLU A O 1
ATOM 1406 N N . GLN A 1 190 ? -26.903 1.703 43.413 1.00 37.00 190 GLN A N 1
ATOM 1407 C CA . GLN A 1 190 ? -26.983 0.993 42.148 1.00 37.00 190 GLN A CA 1
ATOM 1408 C C . GLN A 1 190 ? -25.882 1.576 41.264 1.00 37.00 190 GLN A C 1
ATOM 1410 O O . GLN A 1 190 ? -25.988 2.731 40.864 1.00 37.00 190 GLN A O 1
ATOM 1415 N N . LYS A 1 191 ? -24.813 0.811 40.993 1.00 45.38 191 LYS A N 1
ATOM 1416 C CA . LYS A 1 191 ? -23.782 1.227 40.030 1.00 45.38 191 LYS A CA 1
ATOM 1417 C C . LYS A 1 191 ? -24.475 1.537 38.704 1.00 45.38 191 LYS A C 1
ATOM 1419 O O . LYS A 1 191 ? -24.947 0.617 38.033 1.00 45.38 191 LYS A O 1
ATOM 1424 N N . GLU A 1 192 ? -24.546 2.816 38.344 1.00 48.91 192 GLU A N 1
ATOM 1425 C CA . GLU A 1 192 ? -25.064 3.222 37.044 1.00 48.91 192 GLU A CA 1
ATOM 1426 C C . GLU A 1 192 ? -24.185 2.610 35.954 1.00 48.91 192 GLU A C 1
ATOM 1428 O O . GLU A 1 192 ? -22.956 2.719 35.975 1.00 48.91 192 GLU A O 1
ATOM 1433 N N . ILE A 1 193 ? -24.817 1.897 35.024 1.00 61.84 193 ILE A N 1
ATOM 1434 C CA . ILE A 1 193 ? -24.098 1.122 34.019 1.00 61.84 193 ILE A CA 1
ATOM 1435 C C . ILE A 1 193 ? -23.519 2.096 32.998 1.00 61.84 193 ILE A C 1
ATOM 1437 O O . ILE A 1 193 ? -24.246 2.753 32.252 1.00 61.84 193 ILE A O 1
ATOM 1441 N N . ILE A 1 194 ? -22.195 2.170 32.961 1.00 74.25 194 ILE A N 1
ATOM 1442 C CA . ILE A 1 194 ? -21.447 3.010 32.033 1.00 74.25 194 ILE A CA 1
ATOM 1443 C C . ILE A 1 194 ? -21.584 2.421 30.605 1.00 74.25 194 ILE A C 1
ATOM 1445 O O . ILE A 1 194 ? -21.135 1.293 30.389 1.00 74.25 194 ILE A O 1
ATOM 1449 N N . PRO A 1 195 ? -22.162 3.138 29.614 1.00 74.81 195 PRO A N 1
ATOM 1450 C CA . PRO A 1 195 ? -22.370 2.641 28.241 1.00 74.81 195 PRO A CA 1
ATOM 1451 C C . PRO A 1 195 ? -21.104 2.151 27.514 1.00 74.81 195 PRO A C 1
ATOM 1453 O O . PRO A 1 195 ? -21.171 1.327 26.603 1.00 74.81 195 PRO A O 1
ATOM 1456 N N . GLU A 1 196 ? -19.939 2.636 27.929 1.00 79.56 196 GLU A N 1
ATOM 1457 C CA . GLU A 1 196 ? -18.617 2.195 27.499 1.00 79.56 196 GLU A CA 1
ATOM 1458 C C . GLU A 1 196 ? -18.398 0.689 27.781 1.00 79.56 196 GLU A C 1
ATOM 1460 O O . GLU A 1 196 ? -17.754 -0.000 26.988 1.00 79.56 196 GLU A O 1
ATOM 1465 N N . VAL A 1 197 ? -18.979 0.155 28.866 1.00 80.00 197 VAL A N 1
ATOM 1466 C CA . VAL A 1 197 ? -18.940 -1.275 29.225 1.00 80.00 197 VAL A CA 1
ATOM 1467 C C . VAL A 1 197 ? -19.839 -2.102 28.304 1.00 80.00 197 VAL A C 1
ATOM 1469 O O . VAL A 1 197 ? -19.397 -3.137 27.804 1.00 80.00 197 VAL A O 1
ATOM 1472 N N . ASP A 1 198 ? -21.050 -1.624 28.000 1.00 79.44 198 ASP A N 1
ATOM 1473 C CA . ASP A 1 198 ? -21.962 -2.265 27.037 1.00 79.44 198 ASP A CA 1
ATOM 1474 C C . ASP A 1 198 ? -21.313 -2.423 25.659 1.00 79.44 198 ASP A C 1
ATOM 1476 O O . ASP A 1 198 ? -21.408 -3.477 25.029 1.00 79.44 198 ASP A O 1
ATOM 1480 N N . ILE A 1 199 ? -20.633 -1.377 25.188 1.00 82.94 199 ILE A N 1
ATOM 1481 C CA . ILE A 1 199 ? -19.980 -1.380 23.877 1.00 82.94 199 ILE A CA 1
ATOM 1482 C C . ILE A 1 199 ? -18.716 -2.254 23.899 1.00 82.94 199 ILE A C 1
ATOM 1484 O O . ILE A 1 199 ? -18.454 -2.957 22.924 1.00 82.94 199 ILE A O 1
ATOM 1488 N N . PHE A 1 200 ? -17.976 -2.314 25.012 1.00 83.00 200 PHE A N 1
ATOM 1489 C CA . PHE A 1 200 ? -16.869 -3.265 25.179 1.00 83.00 200 PHE A CA 1
ATOM 1490 C C . PHE A 1 200 ? -17.346 -4.733 25.167 1.00 83.00 200 PHE A C 1
ATOM 1492 O O . PHE A 1 200 ? -16.758 -5.563 24.471 1.00 83.00 200 PHE A O 1
ATOM 1499 N N . LEU A 1 201 ? -18.445 -5.055 25.858 1.00 81.56 201 LEU A N 1
ATOM 1500 C CA . LEU A 1 201 ? -19.067 -6.388 25.830 1.00 81.56 201 LEU A CA 1
ATOM 1501 C C . LEU A 1 201 ? -19.630 -6.733 24.440 1.00 81.56 201 LEU A C 1
ATOM 1503 O O . LEU A 1 201 ? -19.468 -7.859 23.962 1.00 81.56 201 LEU A O 1
ATOM 1507 N N . GLY A 1 202 ? -20.205 -5.756 23.736 1.00 82.25 202 GLY A N 1
ATOM 1508 C CA . GLY A 1 202 ? -20.613 -5.908 22.340 1.00 82.25 202 GLY A CA 1
ATOM 1509 C C . GLY A 1 202 ? -19.441 -6.188 21.391 1.00 82.25 202 GLY A C 1
ATOM 1510 O O . GLY A 1 202 ? -19.557 -7.046 20.519 1.00 82.25 202 GLY A O 1
ATOM 1511 N N . ILE A 1 203 ? -18.277 -5.559 21.596 1.00 84.25 203 ILE A N 1
ATOM 1512 C CA . ILE A 1 203 ? -17.046 -5.868 20.846 1.00 84.25 203 ILE A CA 1
ATOM 1513 C C . ILE A 1 203 ? -16.567 -7.305 21.126 1.00 84.25 203 ILE A C 1
ATOM 1515 O O . ILE A 1 203 ? -16.148 -7.997 20.197 1.00 84.25 203 ILE A O 1
ATOM 1519 N N . LEU A 1 204 ? -16.656 -7.798 22.368 1.00 82.12 204 LEU A N 1
ATOM 1520 C CA . LEU A 1 204 ? -16.344 -9.203 22.674 1.00 82.12 204 LEU A CA 1
ATOM 1521 C C . LEU A 1 204 ? -17.333 -10.172 21.997 1.00 82.12 204 LEU A C 1
ATOM 1523 O O . LEU A 1 204 ? -16.909 -11.186 21.446 1.00 82.12 204 LEU A O 1
ATOM 1527 N N . THR A 1 205 ? -18.622 -9.825 21.955 1.00 81.81 205 THR A N 1
ATOM 1528 C CA . THR A 1 205 ? -19.668 -10.609 21.265 1.00 81.81 205 THR A CA 1
ATOM 1529 C C . THR A 1 205 ? -19.443 -10.646 19.745 1.00 81.81 205 THR A C 1
ATOM 1531 O O . THR A 1 205 ? -19.572 -11.697 19.122 1.00 81.81 205 THR A O 1
ATOM 1534 N N . GLN A 1 206 ? -18.996 -9.538 19.140 1.00 82.81 206 GLN A N 1
ATOM 1535 C CA . GLN A 1 206 ? -18.546 -9.521 17.741 1.00 82.81 206 GLN A CA 1
ATOM 1536 C C . GLN A 1 206 ? -17.369 -10.486 17.523 1.00 82.81 206 GLN A C 1
ATOM 1538 O O . GLN A 1 206 ? -17.392 -11.301 16.604 1.00 82.81 206 GLN A O 1
ATOM 1543 N N . ILE A 1 207 ? -16.348 -10.454 18.380 1.00 83.12 207 ILE A N 1
ATOM 1544 C CA . ILE A 1 207 ? -15.180 -11.339 18.238 1.00 83.12 207 ILE A CA 1
ATOM 1545 C C . ILE A 1 207 ? -15.578 -12.821 18.356 1.00 83.12 207 ILE A C 1
ATOM 1547 O O . ILE A 1 207 ? -15.090 -13.636 17.576 1.00 83.12 207 ILE A O 1
ATOM 1551 N N . TYR A 1 208 ? -16.523 -13.156 19.238 1.00 80.44 208 TYR A N 1
ATOM 1552 C CA . TYR A 1 208 ? -17.111 -14.496 19.333 1.00 80.44 208 TYR A CA 1
ATOM 1553 C C . TYR A 1 208 ? -17.785 -14.946 18.021 1.00 80.44 208 TYR A C 1
ATOM 1555 O O . TYR A 1 208 ? -17.487 -16.030 17.514 1.00 80.44 208 TYR A O 1
ATOM 1563 N N . TYR A 1 209 ? -18.622 -14.101 17.404 1.00 79.56 209 TYR A N 1
ATOM 1564 C CA . TYR A 1 209 ? -19.215 -14.408 16.094 1.00 79.56 209 TYR A CA 1
ATOM 1565 C C . TYR A 1 209 ? -18.176 -14.584 14.982 1.00 79.56 209 TYR A C 1
ATOM 1567 O O . TYR A 1 209 ? -18.365 -15.427 14.106 1.00 79.56 209 TYR A O 1
ATOM 1575 N N . LEU A 1 210 ? -17.089 -13.806 15.016 1.00 78.25 210 LEU A N 1
ATOM 1576 C CA . LEU A 1 210 ? -15.998 -13.873 14.042 1.00 78.25 210 LEU A CA 1
ATOM 1577 C C . LEU A 1 210 ? -15.229 -15.200 14.129 1.00 78.25 210 LEU A C 1
ATOM 1579 O O . LEU A 1 210 ? -14.864 -15.763 13.099 1.00 78.25 210 LEU A O 1
ATOM 1583 N N . ASP A 1 211 ? -15.001 -15.709 15.341 1.00 80.00 211 ASP A N 1
ATOM 1584 C CA . ASP A 1 211 ? -14.352 -17.007 15.554 1.00 80.00 211 ASP A CA 1
ATOM 1585 C C . ASP A 1 211 ? -15.274 -18.183 15.179 1.00 80.00 211 ASP A C 1
ATOM 1587 O O . ASP A 1 211 ? -14.824 -19.137 14.540 1.00 80.00 211 ASP A O 1
ATOM 1591 N N . ASN A 1 212 ? -16.579 -18.068 15.450 1.00 78.69 212 ASN A N 1
ATOM 1592 C CA . ASN A 1 212 ? -17.589 -19.050 15.033 1.00 78.69 212 ASN A CA 1
ATOM 1593 C C . ASN A 1 212 ? -18.023 -18.932 13.556 1.00 78.69 212 ASN A C 1
ATOM 1595 O O . ASN A 1 212 ? -18.750 -19.796 13.067 1.00 78.69 212 ASN A O 1
ATOM 1599 N N . LYS A 1 213 ? -17.598 -17.882 12.835 1.00 77.50 213 LYS A N 1
ATOM 1600 C CA . LYS A 1 213 ? -17.958 -17.573 11.432 1.00 77.50 213 LYS A CA 1
ATOM 1601 C C . LYS A 1 213 ? -19.463 -17.350 11.180 1.00 77.50 213 LYS A C 1
ATOM 1603 O O . LYS A 1 213 ? -19.936 -17.521 10.054 1.00 77.50 213 LYS A O 1
ATOM 1608 N N . ILE A 1 214 ? -20.233 -16.951 12.198 1.00 80.06 214 ILE A N 1
ATOM 1609 C CA . ILE A 1 214 ? -21.689 -16.712 12.090 1.00 80.06 214 ILE A CA 1
ATOM 1610 C C . ILE A 1 214 ? -21.936 -15.289 11.560 1.00 80.06 214 ILE A C 1
ATOM 1612 O O . ILE A 1 214 ? -22.434 -14.395 12.245 1.00 80.06 214 ILE A O 1
ATOM 1616 N N . ASN A 1 215 ? -21.537 -15.070 10.307 1.00 76.00 215 ASN A N 1
ATOM 1617 C CA . ASN A 1 215 ? -21.381 -13.729 9.735 1.00 76.00 215 ASN A CA 1
ATOM 1618 C C . ASN A 1 215 ? -22.712 -12.986 9.521 1.00 76.00 215 ASN A C 1
ATOM 1620 O O . ASN A 1 215 ? -22.720 -11.759 9.530 1.00 76.00 215 ASN A O 1
ATOM 1624 N N . GLN A 1 216 ? -23.828 -13.710 9.363 1.00 78.06 216 GLN A N 1
ATOM 1625 C CA . GLN A 1 216 ? -25.171 -13.127 9.211 1.00 78.06 216 GLN A CA 1
ATOM 1626 C C . GLN A 1 216 ? -25.613 -12.394 10.486 1.00 78.06 216 GLN A C 1
ATOM 1628 O O . GLN A 1 216 ? -25.710 -11.167 10.479 1.00 78.06 216 GLN A O 1
ATOM 1633 N N . ARG A 1 217 ? -25.740 -13.121 11.605 1.00 75.94 217 ARG A N 1
ATOM 1634 C CA . ARG A 1 217 ? -26.082 -12.546 12.920 1.00 75.94 217 ARG A CA 1
ATOM 1635 C C . ARG A 1 217 ? -25.058 -11.500 13.379 1.00 75.94 217 ARG A C 1
ATOM 1637 O O . ARG A 1 217 ? -25.437 -10.472 13.930 1.00 75.94 217 ARG A O 1
ATOM 1644 N N . GLY A 1 218 ? -23.769 -11.707 13.086 1.00 76.56 218 GLY A N 1
ATOM 1645 C CA . GLY A 1 218 ? -22.714 -10.730 13.380 1.00 76.56 218 GLY A CA 1
ATOM 1646 C C . GLY A 1 218 ? -22.891 -9.378 12.673 1.00 76.56 218 GLY A C 1
ATOM 1647 O O . GLY A 1 218 ? -22.640 -8.332 13.279 1.00 76.56 218 GLY A O 1
ATOM 1648 N N . ALA A 1 219 ? -23.366 -9.364 11.423 1.00 77.81 219 ALA A N 1
ATOM 1649 C CA . ALA A 1 219 ? -23.652 -8.128 10.691 1.00 77.81 219 ALA A CA 1
ATOM 1650 C C . ALA A 1 219 ? -24.894 -7.404 11.240 1.00 77.81 219 ALA A C 1
ATOM 1652 O O . ALA A 1 219 ? -24.832 -6.208 11.506 1.00 77.81 219 ALA A O 1
ATOM 1653 N N . GLU A 1 220 ? -25.991 -8.125 11.481 1.00 83.00 220 GLU A N 1
ATOM 1654 C CA . GLU A 1 220 ? -27.228 -7.572 12.060 1.00 83.00 220 GLU A CA 1
ATOM 1655 C C . GLU A 1 220 ? -26.974 -6.970 13.452 1.00 83.00 220 GLU A C 1
ATOM 1657 O O . GLU A 1 220 ? -27.328 -5.821 13.726 1.00 83.00 220 GLU A O 1
ATOM 1662 N N . PHE A 1 221 ? -26.254 -7.702 14.306 1.00 81.38 221 PHE A N 1
ATOM 1663 C CA . PHE A 1 221 ? -25.843 -7.233 15.627 1.00 81.38 221 PHE A CA 1
ATOM 1664 C C . PHE A 1 221 ? -24.914 -6.008 15.561 1.00 81.38 221 PHE A C 1
ATOM 1666 O O . PHE A 1 221 ? -25.039 -5.090 16.373 1.00 81.38 221 PHE A O 1
ATOM 1673 N N . SER A 1 222 ? -23.990 -5.947 14.593 1.00 82.19 222 SER A N 1
ATOM 1674 C CA . SER A 1 222 ? -23.110 -4.778 14.426 1.00 82.19 222 SER A CA 1
ATOM 1675 C C . SER A 1 222 ? -23.811 -3.562 13.807 1.00 82.19 222 SER A C 1
ATOM 1677 O O . SER A 1 222 ? -23.442 -2.438 14.153 1.00 82.19 222 SER A O 1
ATOM 1679 N N . ALA A 1 223 ? -24.867 -3.752 13.009 1.00 83.19 223 ALA A N 1
ATOM 1680 C CA . ALA A 1 223 ? -25.755 -2.676 12.564 1.00 83.19 223 ALA A CA 1
ATOM 1681 C C . ALA A 1 223 ? -26.536 -2.067 13.744 1.00 83.19 223 ALA A C 1
ATOM 1683 O O . ALA A 1 223 ? -26.442 -0.861 13.976 1.00 83.19 223 ALA A O 1
ATOM 1684 N N . TYR A 1 224 ? -27.201 -2.904 14.553 1.00 84.12 224 TYR A N 1
ATOM 1685 C CA . TYR A 1 224 ? -27.876 -2.481 15.790 1.00 84.12 224 TYR A CA 1
ATOM 1686 C C . TYR A 1 224 ? -26.927 -1.729 16.738 1.00 84.12 224 TYR A C 1
ATOM 1688 O O . TYR A 1 224 ? -27.267 -0.678 17.286 1.00 84.12 224 TYR A O 1
ATOM 1696 N N . LEU A 1 225 ? -25.698 -2.228 16.906 1.00 82.06 225 LEU A N 1
ATOM 1697 C CA . LEU A 1 225 ? -24.715 -1.592 17.780 1.00 82.06 225 LEU A CA 1
ATOM 1698 C C . LEU A 1 225 ? -24.230 -0.237 17.221 1.00 82.06 225 LEU A C 1
ATOM 1700 O O . LEU A 1 225 ? -24.001 0.689 18.001 1.00 82.06 225 LEU A O 1
ATOM 1704 N N . ALA A 1 226 ? -24.135 -0.075 15.896 1.00 82.75 226 ALA A N 1
ATOM 1705 C CA . ALA A 1 226 ? -23.816 1.208 15.265 1.00 82.75 226 ALA A CA 1
ATOM 1706 C C . ALA A 1 226 ? -24.938 2.251 15.447 1.00 82.75 226 ALA A C 1
ATOM 1708 O O . ALA A 1 226 ? -24.657 3.388 15.832 1.00 82.75 226 ALA A O 1
ATOM 1709 N N . GLU A 1 227 ? -26.206 1.868 15.263 1.00 83.88 227 GLU A N 1
ATOM 1710 C CA . GLU A 1 227 ? -27.354 2.732 15.588 1.00 83.88 227 GLU A CA 1
ATOM 1711 C C . GLU A 1 227 ? -27.340 3.139 17.065 1.00 83.88 227 GLU A C 1
ATOM 1713 O O . GLU A 1 227 ? -27.489 4.317 17.405 1.00 83.88 227 GLU A O 1
ATOM 1718 N N . ARG A 1 228 ? -27.056 2.186 17.959 1.00 81.69 228 ARG A N 1
ATOM 1719 C CA . ARG A 1 228 ? -26.972 2.449 19.395 1.00 81.69 228 ARG A CA 1
ATOM 1720 C C . ARG A 1 228 ? -25.846 3.431 19.746 1.00 81.69 228 ARG A C 1
ATOM 1722 O O . ARG A 1 228 ? -26.076 4.330 20.555 1.00 81.69 228 ARG A O 1
ATOM 1729 N N . ILE A 1 229 ? -24.681 3.349 19.097 1.00 83.44 229 ILE A N 1
ATOM 1730 C CA . ILE A 1 229 ? -23.602 4.347 19.228 1.00 83.44 229 ILE A CA 1
ATOM 1731 C C . ILE A 1 229 ? -24.069 5.741 18.789 1.00 83.44 229 ILE A C 1
ATOM 1733 O O . ILE A 1 229 ? -23.771 6.723 19.473 1.00 83.44 229 ILE A O 1
ATOM 1737 N N . HIS A 1 230 ? -24.833 5.844 17.696 1.00 79.62 230 HIS A N 1
ATOM 1738 C CA . HIS A 1 230 ? -25.396 7.125 17.265 1.00 79.62 230 HIS A CA 1
ATOM 1739 C C . HIS A 1 230 ? -26.361 7.720 18.304 1.00 79.62 230 HIS A C 1
ATOM 1741 O O . HIS A 1 230 ? -26.313 8.927 18.527 1.00 79.62 230 HIS A O 1
ATOM 1747 N N . THR A 1 231 ? -27.176 6.909 18.991 1.00 83.69 231 THR A N 1
ATOM 1748 C CA . THR A 1 231 ? -28.065 7.421 20.059 1.00 83.69 231 THR A CA 1
ATOM 1749 C C . THR A 1 231 ? -27.320 7.859 21.326 1.00 83.69 231 THR A C 1
ATOM 1751 O O . THR A 1 231 ? -27.725 8.818 21.976 1.00 83.69 231 THR A O 1
ATOM 1754 N N . LEU A 1 232 ? -26.219 7.184 21.677 1.00 78.56 232 LEU A N 1
ATOM 1755 C CA . LEU A 1 232 ? -25.488 7.392 22.935 1.00 78.56 232 LEU A CA 1
ATOM 1756 C C . LEU A 1 232 ? -24.497 8.566 22.928 1.00 78.56 232 LEU A C 1
ATOM 1758 O O . LEU A 1 232 ? -23.959 8.884 23.985 1.00 78.56 232 LEU A O 1
ATOM 1762 N N . ASN A 1 233 ? -24.166 9.127 21.761 1.00 73.50 233 ASN A N 1
ATOM 1763 C CA . ASN A 1 233 ? -22.814 9.623 21.479 1.00 73.50 233 ASN A CA 1
ATOM 1764 C C . ASN A 1 233 ? -22.131 10.489 22.568 1.00 73.50 233 ASN A C 1
ATOM 1766 O O . ASN A 1 233 ? -22.353 11.697 22.675 1.00 73.50 233 ASN A O 1
ATOM 1770 N N . ARG A 1 234 ? -21.200 9.858 23.296 1.00 77.38 234 ARG A N 1
ATOM 1771 C CA . ARG A 1 234 ? -20.202 10.470 24.186 1.00 77.38 234 ARG A CA 1
ATOM 1772 C C . ARG A 1 234 ? -18.815 10.337 23.557 1.00 77.38 234 ARG A C 1
ATOM 1774 O O . ARG A 1 234 ? -18.505 9.279 23.021 1.00 77.38 234 ARG A O 1
ATOM 1781 N N . ARG A 1 235 ? -17.960 11.353 23.706 1.00 77.62 235 ARG A N 1
ATOM 1782 C CA . ARG A 1 235 ? -16.581 11.386 23.165 1.00 77.62 235 ARG A CA 1
ATOM 1783 C C . ARG A 1 235 ? -15.667 10.269 23.706 1.00 77.62 235 ARG A C 1
ATOM 1785 O O . ARG A 1 235 ? -14.719 9.839 23.063 1.00 77.62 235 ARG A O 1
ATOM 1792 N N . THR A 1 236 ? -15.970 9.760 24.894 1.00 78.56 236 THR A N 1
ATOM 1793 C CA . THR A 1 236 ? -15.339 8.578 25.506 1.00 78.56 236 THR A CA 1
ATOM 1794 C C . THR A 1 236 ? -15.517 7.299 24.675 1.00 78.56 236 THR A C 1
ATOM 1796 O O . THR A 1 236 ? -14.678 6.398 24.741 1.00 78.56 236 THR A O 1
ATOM 1799 N N . LEU A 1 237 ? -16.571 7.217 23.853 1.00 80.94 237 LEU A N 1
ATOM 1800 C CA . LEU A 1 237 ? -16.881 6.057 23.014 1.00 80.94 237 LEU A CA 1
ATOM 1801 C C . LEU A 1 237 ? -16.126 6.037 21.681 1.00 80.94 237 LEU A C 1
ATOM 1803 O O . LEU A 1 237 ? -16.119 4.992 21.032 1.00 80.94 237 LEU A O 1
ATOM 1807 N N . ASP A 1 238 ? -15.487 7.129 21.265 1.00 82.56 238 ASP A N 1
ATOM 1808 C CA . ASP A 1 238 ? -14.871 7.292 19.938 1.00 82.56 238 ASP A CA 1
ATOM 1809 C C . ASP A 1 238 ? -13.845 6.167 19.645 1.00 82.56 238 ASP A C 1
ATOM 1811 O O . ASP A 1 238 ? -13.941 5.432 18.655 1.00 82.56 238 ASP A O 1
ATOM 1815 N N . SER A 1 239 ? -12.942 5.917 20.599 1.00 83.00 239 SER A N 1
ATOM 1816 C CA . SER A 1 239 ? -11.926 4.847 20.540 1.00 83.00 239 SER A CA 1
ATOM 1817 C C . SER A 1 239 ? -12.495 3.414 20.464 1.00 83.00 239 SER A C 1
ATOM 1819 O O . SER A 1 239 ? -11.884 2.530 19.853 1.00 83.00 239 SER A O 1
ATOM 1821 N N . LEU A 1 240 ? -13.676 3.166 21.048 1.00 84.38 240 LEU A N 1
ATOM 1822 C CA . LEU A 1 240 ? -14.388 1.881 20.965 1.00 84.38 240 LEU A CA 1
ATOM 1823 C C . LEU A 1 240 ? -15.171 1.774 19.646 1.00 84.38 240 LEU A C 1
ATOM 1825 O O . LEU A 1 240 ? -15.135 0.745 18.969 1.00 84.38 240 LEU A O 1
ATOM 1829 N N . THR A 1 241 ? -15.812 2.866 19.238 1.00 85.12 241 THR A N 1
ATOM 1830 C CA . THR A 1 241 ? -16.585 3.021 17.999 1.00 85.12 241 THR A CA 1
ATOM 1831 C C . THR A 1 241 ? -15.732 2.726 16.764 1.00 85.12 241 THR A C 1
ATOM 1833 O O . THR A 1 241 ? -16.162 2.008 15.860 1.00 85.12 241 THR A O 1
ATOM 1836 N N . ALA A 1 242 ? -14.472 3.170 16.762 1.00 85.38 242 ALA A N 1
ATOM 1837 C CA . ALA A 1 242 ? -13.496 2.829 15.729 1.00 85.38 242 ALA A CA 1
ATOM 1838 C C . ALA A 1 242 ? -13.289 1.303 15.574 1.00 85.38 242 ALA A C 1
ATOM 1840 O O . ALA A 1 242 ? -13.085 0.809 14.462 1.00 85.38 242 ALA A O 1
ATOM 1841 N N . ARG A 1 243 ? -13.377 0.524 16.664 1.00 86.19 243 ARG A N 1
ATOM 1842 C CA . ARG A 1 243 ? -13.290 -0.948 16.616 1.00 86.19 243 ARG A CA 1
ATOM 1843 C C . ARG A 1 243 ? -14.583 -1.600 16.145 1.00 86.19 243 ARG A C 1
ATOM 1845 O O . ARG A 1 243 ? -14.507 -2.561 15.384 1.00 86.19 243 ARG A O 1
ATOM 1852 N N . VAL A 1 244 ? -15.735 -1.058 16.530 1.00 87.56 244 VAL A N 1
ATOM 1853 C CA . VAL A 1 244 ? -17.049 -1.531 16.066 1.00 87.56 244 VAL A CA 1
ATOM 1854 C C . VAL A 1 244 ? -17.153 -1.429 14.545 1.00 87.56 244 VAL A C 1
ATOM 1856 O O . VAL A 1 244 ? -17.443 -2.430 13.896 1.00 87.56 244 VAL A O 1
ATOM 1859 N N . TYR A 1 245 ? -16.821 -0.277 13.948 1.00 87.31 245 TYR A N 1
ATOM 1860 C CA . TYR A 1 245 ? -16.834 -0.135 12.484 1.00 87.31 245 TYR A CA 1
ATOM 1861 C C . TYR A 1 245 ? -15.816 -1.045 11.779 1.00 87.31 245 TYR A C 1
ATOM 1863 O O . TYR A 1 245 ? -16.083 -1.526 10.677 1.00 87.31 245 TYR A O 1
ATOM 1871 N N . PHE A 1 246 ? -14.670 -1.331 12.411 1.00 87.12 246 PHE A N 1
ATOM 1872 C CA . PHE A 1 246 ? -13.692 -2.284 11.879 1.00 87.12 246 PHE A CA 1
ATOM 1873 C C . PHE A 1 246 ? -14.245 -3.717 11.825 1.00 87.12 246 PHE A C 1
ATOM 1875 O O . PHE A 1 246 ? -14.090 -4.382 10.801 1.00 87.12 246 PHE A O 1
ATOM 1882 N N . TYR A 1 247 ? -14.906 -4.189 12.888 1.00 84.50 247 TYR A N 1
ATOM 1883 C CA . TYR A 1 247 ? -15.525 -5.518 12.887 1.00 84.50 247 TYR A CA 1
ATOM 1884 C C . TYR A 1 247 ? -16.768 -5.579 11.989 1.00 84.50 247 TYR A C 1
ATOM 1886 O O . TYR A 1 247 ? -16.937 -6.568 11.284 1.00 84.50 247 TYR A O 1
ATOM 1894 N N . TYR A 1 248 ? -17.571 -4.511 11.918 1.00 84.38 248 TYR A N 1
ATOM 1895 C CA . TYR A 1 248 ? -18.727 -4.428 11.017 1.00 84.38 248 TYR A CA 1
ATOM 1896 C C . TYR A 1 248 ? -18.313 -4.614 9.544 1.00 84.38 248 TYR A C 1
ATOM 1898 O O . TYR A 1 248 ? -18.843 -5.498 8.869 1.00 84.38 248 TYR A O 1
ATOM 1906 N N . LEU A 1 249 ? -17.290 -3.887 9.060 1.00 82.31 249 LEU A N 1
ATOM 1907 C CA . LEU A 1 249 ? -16.756 -4.124 7.709 1.00 82.31 249 LEU A CA 1
ATOM 1908 C C . LEU A 1 249 ? -16.257 -5.567 7.539 1.00 82.31 249 LEU A C 1
ATOM 1910 O O . LEU A 1 249 ? -16.473 -6.162 6.486 1.00 82.31 249 LEU A O 1
ATOM 1914 N N . LEU A 1 250 ? -15.607 -6.135 8.559 1.00 81.88 250 LEU A N 1
ATOM 1915 C CA . LEU A 1 250 ? -15.057 -7.488 8.491 1.00 81.88 250 LEU A CA 1
ATOM 1916 C C . LEU A 1 250 ? -16.145 -8.569 8.365 1.00 81.88 250 LEU A C 1
ATOM 1918 O O . LEU A 1 250 ? -15.930 -9.526 7.626 1.00 81.88 250 LEU A O 1
ATOM 1922 N N . PHE A 1 251 ? -17.312 -8.415 9.003 1.00 78.19 251 PHE A N 1
ATOM 1923 C CA . PHE A 1 251 ? -18.453 -9.309 8.754 1.00 78.19 251 PHE A CA 1
ATOM 1924 C C . PHE A 1 251 ? -18.981 -9.149 7.331 1.00 78.19 251 PHE A C 1
ATOM 1926 O O . PHE A 1 251 ? -19.138 -10.148 6.634 1.00 78.19 251 PHE A O 1
ATOM 1933 N N . CYS A 1 252 ? -19.179 -7.913 6.861 1.00 72.44 252 CYS A N 1
ATOM 1934 C CA . CYS A 1 252 ? -19.653 -7.657 5.500 1.00 72.44 252 CYS A CA 1
ATOM 1935 C C . CYS A 1 252 ? -18.696 -8.188 4.416 1.00 72.44 252 CYS A C 1
ATOM 1937 O O . CYS A 1 25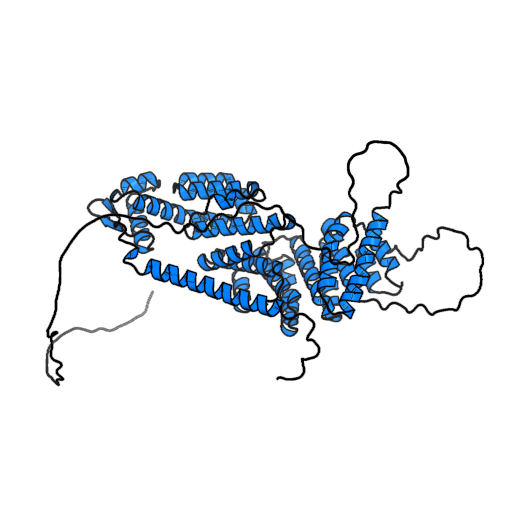2 ? -19.160 -8.600 3.359 1.00 72.44 252 CYS A O 1
ATOM 1939 N N . GLU A 1 253 ? -17.383 -8.223 4.664 1.00 73.69 253 GLU A N 1
ATOM 1940 C CA . GLU A 1 253 ? -16.398 -8.848 3.766 1.00 73.69 253 GLU A CA 1
ATOM 1941 C C . GLU A 1 253 ? -16.400 -10.387 3.803 1.00 73.69 253 GLU A C 1
ATOM 1943 O O . GLU A 1 253 ? -15.960 -11.011 2.838 1.00 73.69 253 GLU A O 1
ATOM 1948 N N . GLN A 1 254 ? -16.868 -11.005 4.894 1.00 72.00 254 GLN A N 1
ATOM 1949 C CA . GLN A 1 254 ? -16.967 -12.466 5.044 1.00 72.00 254 GLN A CA 1
ATOM 1950 C C . GLN A 1 254 ? -18.384 -13.015 4.789 1.00 72.00 254 GLN A C 1
ATOM 1952 O O . GLN A 1 254 ? -18.603 -14.228 4.835 1.00 72.00 254 GLN A O 1
ATOM 1957 N N . MET A 1 255 ? -19.356 -12.145 4.522 1.00 65.88 255 MET A N 1
ATOM 1958 C CA . MET A 1 255 ? -20.660 -12.516 3.980 1.00 65.88 255 MET A CA 1
ATOM 1959 C C . MET A 1 255 ? -20.546 -12.884 2.496 1.00 65.88 255 MET A C 1
ATOM 1961 O O . MET A 1 255 ? -19.808 -12.260 1.735 1.00 65.88 255 MET A O 1
ATOM 1965 N N . ALA A 1 256 ? -21.345 -13.857 2.059 1.00 52.84 256 ALA A N 1
ATOM 1966 C CA . ALA A 1 256 ? -21.645 -14.017 0.641 1.00 52.84 256 ALA A CA 1
ATOM 1967 C C . ALA A 1 256 ? -22.683 -12.954 0.202 1.00 52.84 256 ALA A C 1
ATOM 1969 O O . ALA A 1 256 ? -23.577 -12.639 0.989 1.00 52.84 256 ALA A O 1
ATOM 1970 N N . PRO A 1 257 ? -22.618 -12.428 -1.038 1.00 51.94 257 PRO A N 1
ATOM 1971 C CA . PRO A 1 257 ? -21.633 -12.730 -2.074 1.00 51.94 257 PRO A CA 1
ATOM 1972 C C . PRO A 1 257 ? -20.318 -11.960 -1.868 1.00 51.94 257 PRO A C 1
ATOM 1974 O O . PRO A 1 257 ? -20.311 -10.792 -1.478 1.00 51.94 257 PRO A O 1
ATOM 1977 N N . LEU A 1 258 ? -19.195 -12.619 -2.170 1.00 57.03 258 LEU A N 1
ATOM 1978 C CA . LEU A 1 258 ? -17.864 -12.054 -1.953 1.00 57.03 258 LEU A CA 1
ATOM 1979 C C . LEU A 1 258 ? -17.593 -10.844 -2.877 1.00 57.03 258 LEU A C 1
ATOM 1981 O O . LEU A 1 258 ? -18.107 -10.789 -4.006 1.00 57.03 258 LEU A O 1
ATOM 1985 N N . PRO A 1 259 ? -16.725 -9.899 -2.465 1.00 54.50 259 PRO A N 1
ATOM 1986 C CA . PRO A 1 259 ? -16.062 -9.007 -3.415 1.00 54.50 259 PRO A CA 1
ATOM 1987 C C . PRO A 1 259 ? -15.312 -9.851 -4.470 1.00 54.50 259 PRO A C 1
ATOM 1989 O O . PRO A 1 259 ? -14.685 -10.850 -4.110 1.00 54.50 259 PRO A O 1
ATOM 1992 N N . PRO A 1 260 ? -15.381 -9.507 -5.771 1.00 54.34 260 PRO A N 1
ATOM 1993 C CA . PRO A 1 260 ? -15.657 -8.174 -6.315 1.00 54.34 260 PRO A CA 1
ATOM 1994 C C . PRO A 1 260 ? -17.118 -7.907 -6.732 1.00 54.34 260 PRO A C 1
ATOM 1996 O O . PRO A 1 260 ? -17.361 -6.967 -7.487 1.00 54.34 260 PRO A O 1
ATOM 1999 N N . SER A 1 261 ? -18.097 -8.715 -6.306 1.00 52.31 261 SER A N 1
ATOM 2000 C CA . SER A 1 261 ? -19.484 -8.560 -6.776 1.00 52.31 261 SER A CA 1
ATOM 2001 C C . SER A 1 261 ? -20.124 -7.209 -6.369 1.00 52.31 261 SER A C 1
ATOM 2003 O O . SER A 1 261 ? -19.967 -6.770 -5.223 1.00 52.31 261 SER A O 1
ATOM 2005 N N . PRO A 1 262 ? -20.882 -6.541 -7.268 1.00 57.97 262 PRO A N 1
ATOM 2006 C CA . PRO A 1 262 ? -21.547 -5.265 -6.968 1.00 57.97 262 PRO A CA 1
ATOM 2007 C C . PRO A 1 262 ? -22.752 -5.420 -6.025 1.00 57.97 262 PRO A C 1
ATOM 2009 O O . PRO A 1 262 ? -23.198 -4.445 -5.433 1.00 57.97 262 PRO A O 1
ATOM 2012 N N . SER A 1 263 ? -23.258 -6.645 -5.860 1.00 54.81 263 SER A N 1
ATOM 2013 C CA . SER A 1 263 ? -24.342 -7.026 -4.946 1.00 54.81 263 SER A CA 1
ATOM 2014 C C . SER A 1 263 ? -23.852 -7.415 -3.541 1.00 54.81 263 SER A C 1
ATOM 2016 O O . SER A 1 263 ? -24.588 -8.050 -2.788 1.00 54.81 263 SER A O 1
ATOM 2018 N N . SER A 1 264 ? -22.601 -7.107 -3.192 1.00 59.59 264 SER A N 1
ATOM 2019 C CA . SER A 1 264 ? -22.037 -7.416 -1.873 1.00 59.59 264 SER A CA 1
ATOM 2020 C C . SER A 1 264 ? -22.581 -6.462 -0.790 1.00 59.59 264 SER A C 1
ATOM 2022 O O . SER A 1 264 ? -22.712 -5.259 -1.040 1.00 59.59 264 SER A O 1
ATOM 2024 N N . PRO A 1 265 ? -22.852 -6.940 0.445 1.00 62.12 265 PRO A N 1
ATOM 2025 C CA . PRO A 1 265 ? -23.361 -6.097 1.542 1.00 62.12 265 PRO A CA 1
ATOM 2026 C C . PRO A 1 265 ? -22.380 -4.976 1.932 1.00 62.12 265 PRO A C 1
ATOM 2028 O O . PRO A 1 265 ? -22.775 -3.933 2.451 1.00 62.12 265 PRO A O 1
ATOM 2031 N N . VAL A 1 266 ? -21.105 -5.145 1.570 1.00 66.25 266 VAL A N 1
ATOM 2032 C CA . VAL A 1 266 ? -20.053 -4.119 1.558 1.00 66.25 266 VAL A CA 1
ATOM 2033 C C . VAL A 1 266 ? -20.505 -2.814 0.874 1.00 66.25 266 VAL A C 1
ATOM 2035 O O . VAL A 1 266 ? -20.115 -1.734 1.315 1.00 66.25 266 VAL A O 1
ATOM 2038 N N . VAL A 1 267 ? -21.351 -2.859 -0.162 1.00 72.38 267 VAL A N 1
ATOM 2039 C CA . VAL A 1 267 ? -21.879 -1.648 -0.822 1.00 72.38 267 VAL A CA 1
ATOM 2040 C C . VAL A 1 267 ? -22.965 -0.969 0.024 1.00 72.38 267 VAL A C 1
ATOM 2042 O O . VAL A 1 267 ? -22.933 0.253 0.179 1.00 72.38 267 VAL A O 1
ATOM 2045 N N . ALA A 1 268 ? -23.867 -1.741 0.638 1.00 77.44 268 ALA A N 1
ATOM 2046 C CA . ALA A 1 268 ? -24.923 -1.231 1.524 1.00 77.44 268 ALA A CA 1
ATOM 2047 C C . ALA A 1 268 ? -24.373 -0.578 2.811 1.00 77.44 268 ALA A C 1
ATOM 2049 O O . ALA A 1 268 ? -25.018 0.290 3.391 1.00 77.44 268 ALA A O 1
ATOM 2050 N N . LEU A 1 269 ? -23.149 -0.930 3.213 1.00 79.81 269 LEU A N 1
ATOM 2051 C CA . LEU A 1 269 ? -22.410 -0.321 4.325 1.00 79.81 269 LEU A CA 1
ATOM 2052 C C . LEU A 1 269 ? -21.862 1.095 4.012 1.00 79.81 269 LEU A C 1
ATOM 2054 O O . LEU A 1 269 ? -21.451 1.821 4.918 1.00 79.81 269 LEU A O 1
ATOM 2058 N N . ARG A 1 270 ? -21.833 1.536 2.743 1.00 85.44 270 ARG A N 1
ATOM 2059 C CA . ARG A 1 270 ? -21.255 2.848 2.376 1.00 85.44 270 ARG A CA 1
ATOM 2060 C C . ARG A 1 270 ? -22.012 4.049 2.960 1.00 85.44 270 ARG A C 1
ATOM 2062 O O . ARG A 1 270 ? -21.337 4.918 3.510 1.00 85.44 270 ARG A O 1
ATOM 2069 N N . PRO A 1 271 ? -23.356 4.151 2.892 1.00 88.75 271 PRO A N 1
ATOM 2070 C CA . PRO A 1 271 ? -24.072 5.325 3.396 1.00 88.75 271 PRO A CA 1
ATOM 2071 C C . PRO A 1 271 ? -23.945 5.499 4.913 1.00 88.75 271 PRO A C 1
ATOM 2073 O O . PRO A 1 271 ? -23.805 6.625 5.385 1.00 88.75 271 PRO A O 1
ATOM 2076 N N . THR A 1 272 ? -23.928 4.404 5.680 1.00 85.38 272 THR A N 1
ATOM 2077 C CA . THR A 1 272 ? -23.748 4.448 7.139 1.00 85.38 272 THR A CA 1
ATOM 2078 C C . THR A 1 272 ? -22.326 4.871 7.510 1.00 85.38 272 THR A C 1
ATOM 2080 O O . THR A 1 272 ? -22.170 5.793 8.308 1.00 85.38 272 THR A O 1
ATOM 2083 N N . LEU A 1 273 ? -21.290 4.321 6.859 1.00 86.62 273 LEU A N 1
ATOM 2084 C CA . LEU A 1 273 ? -19.905 4.782 7.042 1.00 86.62 273 LEU A CA 1
ATOM 2085 C C . LEU A 1 273 ? -19.698 6.245 6.611 1.00 86.62 273 LEU A C 1
ATOM 2087 O O . LEU A 1 273 ? -18.980 6.978 7.285 1.00 86.62 273 LEU A O 1
ATOM 2091 N N . LEU A 1 274 ? -20.333 6.709 5.530 1.00 89.50 274 LEU A N 1
ATOM 2092 C CA . LEU A 1 274 ? -20.251 8.111 5.095 1.00 89.50 274 LEU A CA 1
ATOM 2093 C C . LEU A 1 274 ? -20.995 9.062 6.049 1.00 89.50 274 LEU A C 1
ATOM 2095 O O . LEU A 1 274 ? -20.503 10.156 6.329 1.00 89.50 274 LEU A O 1
ATOM 2099 N N . SER A 1 275 ? -22.137 8.641 6.602 1.00 89.00 275 SER A N 1
ATOM 2100 C CA . SER A 1 275 ? -22.849 9.390 7.645 1.00 89.00 275 SER A CA 1
ATOM 2101 C C . SER A 1 275 ? -22.014 9.483 8.928 1.00 89.00 275 SER A C 1
ATOM 2103 O O . SER A 1 275 ? -21.838 10.575 9.469 1.00 89.00 275 SER A O 1
ATOM 2105 N N . ALA A 1 276 ? -21.409 8.368 9.355 1.00 84.88 276 ALA A N 1
ATOM 2106 C CA . ALA A 1 276 ? -20.479 8.325 10.479 1.00 84.88 276 ALA A CA 1
ATOM 2107 C C . ALA A 1 276 ? -19.254 9.226 10.250 1.00 84.88 276 ALA A C 1
ATOM 2109 O O . ALA A 1 276 ? -18.923 10.018 11.129 1.00 84.88 276 ALA A O 1
ATOM 2110 N N . LEU A 1 277 ? -18.636 9.187 9.061 1.00 88.38 277 LEU A N 1
ATOM 2111 C CA . LEU A 1 277 ? -17.506 10.051 8.703 1.00 88.38 277 LEU A CA 1
ATOM 2112 C C . LEU A 1 277 ? -17.876 11.537 8.772 1.00 88.38 277 LEU A C 1
ATOM 2114 O O . LEU A 1 277 ? -17.141 12.322 9.367 1.00 88.38 277 LEU A O 1
ATOM 2118 N N . ARG A 1 278 ? -19.030 11.928 8.213 1.00 90.25 278 ARG A N 1
ATOM 2119 C CA . ARG A 1 278 ? -19.534 13.309 8.292 1.00 90.25 278 ARG A CA 1
ATOM 2120 C C . ARG A 1 278 ? -19.702 13.750 9.749 1.00 90.25 278 ARG A C 1
ATOM 2122 O O . ARG A 1 278 ? -19.283 14.848 10.106 1.00 90.25 278 ARG A O 1
ATOM 2129 N N . THR A 1 279 ? -20.273 12.893 10.593 1.00 87.81 279 THR A N 1
ATOM 2130 C CA . THR A 1 279 ? -20.463 13.173 12.022 1.00 87.81 279 THR A CA 1
ATOM 2131 C C . THR A 1 279 ? -19.133 13.260 12.784 1.00 87.81 279 THR A C 1
ATOM 2133 O O . THR A 1 279 ? -18.979 14.153 13.615 1.00 87.81 279 THR A O 1
ATOM 2136 N N . ALA A 1 280 ? -18.155 12.401 12.478 1.00 86.38 280 ALA A N 1
ATOM 2137 C CA . ALA A 1 280 ? -16.818 12.423 13.078 1.00 86.38 280 ALA A CA 1
ATOM 2138 C C . ALA A 1 280 ? -16.046 13.708 12.731 1.00 86.38 280 ALA A C 1
ATOM 2140 O O . ALA A 1 280 ? -15.535 14.385 13.623 1.00 86.38 280 ALA A O 1
ATOM 2141 N N . VAL A 1 281 ? -16.046 14.100 11.450 1.00 87.75 281 VAL A N 1
ATOM 2142 C CA . VAL A 1 281 ? -15.402 15.335 10.961 1.00 87.75 281 VAL A CA 1
ATOM 2143 C C . VAL A 1 281 ? -16.003 16.576 11.629 1.00 87.75 281 VAL A C 1
ATOM 2145 O O . VAL A 1 281 ? -15.258 17.434 12.100 1.00 87.75 281 VAL A O 1
ATOM 2148 N N . LEU A 1 282 ? -17.335 16.655 11.747 1.00 88.25 282 LEU A N 1
ATOM 2149 C CA . LEU A 1 282 ? -18.013 17.764 12.435 1.00 88.25 282 LEU A CA 1
ATOM 2150 C C . LEU A 1 282 ? -17.683 17.834 13.938 1.00 88.25 282 LEU A C 1
ATOM 2152 O O . LEU A 1 282 ? -17.701 18.919 14.515 1.00 88.25 282 LEU A O 1
ATOM 2156 N N . ARG A 1 283 ? -17.357 16.699 14.570 1.00 83.50 283 ARG A N 1
ATOM 2157 C CA . ARG A 1 283 ? -16.972 16.605 15.991 1.00 83.50 283 ARG A CA 1
ATOM 2158 C C . ARG A 1 283 ? -15.468 16.724 16.241 1.00 83.50 283 ARG A C 1
ATOM 2160 O O . ARG A 1 283 ? -15.067 16.828 17.398 1.00 83.50 283 ARG A O 1
ATOM 2167 N N . LYS A 1 284 ? -14.647 16.728 15.183 1.00 84.75 284 LYS A N 1
ATOM 2168 C CA . LYS A 1 284 ? -13.179 16.609 15.242 1.00 84.75 284 LYS A CA 1
ATOM 2169 C C . LYS A 1 284 ? -12.712 15.342 15.985 1.00 84.75 284 LYS A C 1
ATOM 2171 O O . LYS A 1 284 ? -11.704 15.366 16.690 1.00 84.75 284 LYS A O 1
ATOM 2176 N N . ASP A 1 285 ? -13.445 14.239 15.826 1.00 83.12 285 ASP A N 1
ATOM 2177 C CA . ASP A 1 285 ? -13.027 12.920 16.313 1.00 83.12 285 ASP A CA 1
ATOM 2178 C C . ASP A 1 285 ? -12.003 12.305 15.349 1.00 83.12 285 ASP A C 1
ATOM 2180 O O . ASP A 1 285 ? -12.324 11.879 14.240 1.00 83.12 285 ASP A O 1
ATOM 2184 N N . ILE A 1 286 ? -10.755 12.258 15.810 1.00 85.88 286 ILE A N 1
ATOM 2185 C CA . ILE A 1 286 ? -9.581 11.770 15.081 1.00 85.88 286 ILE A CA 1
ATOM 2186 C C . ILE A 1 286 ? -9.591 10.241 14.914 1.00 85.88 286 ILE A C 1
ATOM 2188 O O . ILE A 1 286 ? -9.160 9.732 13.872 1.00 85.88 286 ILE A O 1
ATOM 2192 N N . ASP A 1 287 ? -10.071 9.497 15.912 1.00 84.25 287 ASP A N 1
ATOM 2193 C CA . ASP A 1 287 ? -9.951 8.037 15.966 1.00 84.25 287 ASP A CA 1
ATOM 2194 C C . ASP A 1 287 ? -11.002 7.364 15.080 1.00 84.25 287 ASP A C 1
ATOM 2196 O O . ASP A 1 287 ? -10.656 6.460 14.305 1.00 84.25 287 ASP A O 1
ATOM 2200 N N . THR A 1 288 ? -12.261 7.825 15.094 1.00 86.31 288 THR A N 1
ATOM 2201 C CA . THR A 1 288 ? -13.246 7.303 14.131 1.00 86.31 288 THR A CA 1
ATOM 2202 C C . THR A 1 288 ? -13.038 7.876 12.732 1.00 86.31 288 THR A C 1
ATOM 2204 O O . THR A 1 288 ? -13.107 7.095 11.786 1.00 86.31 288 THR A O 1
ATOM 2207 N N . GLN A 1 289 ? -12.682 9.160 12.554 1.00 89.69 289 GLN A N 1
ATOM 2208 C CA . GLN A 1 289 ? -12.401 9.723 11.221 1.00 89.69 289 GLN A CA 1
ATOM 2209 C C . GLN A 1 289 ? -11.277 8.953 10.513 1.00 89.69 289 GLN A C 1
ATOM 2211 O O . GLN A 1 289 ? -11.469 8.468 9.395 1.00 89.69 289 GLN A O 1
ATOM 2216 N N . SER A 1 290 ? -10.113 8.801 11.157 1.00 88.88 290 SER A N 1
ATOM 2217 C CA . SER A 1 290 ? -8.970 8.099 10.556 1.00 88.88 290 SER A CA 1
ATOM 2218 C C . SER A 1 290 ? -9.285 6.628 10.267 1.00 88.88 290 SER A C 1
ATOM 2220 O O . SER A 1 290 ? -8.913 6.107 9.214 1.00 88.88 290 SER A O 1
ATOM 2222 N N . THR A 1 291 ? -10.030 5.964 11.156 1.00 88.88 291 THR A N 1
ATOM 2223 C CA . THR A 1 291 ? -10.429 4.565 10.974 1.00 88.88 291 THR A CA 1
ATOM 2224 C C . THR A 1 291 ? -11.452 4.400 9.847 1.00 88.88 291 THR A C 1
ATOM 2226 O O . THR A 1 291 ? -11.266 3.546 8.983 1.00 88.88 291 THR A O 1
ATOM 2229 N N . VAL A 1 292 ? -12.499 5.227 9.795 1.00 90.06 292 VAL A N 1
ATOM 2230 C CA . VAL A 1 292 ? -13.565 5.139 8.784 1.00 90.06 292 VAL A CA 1
ATOM 2231 C C . VAL A 1 292 ? -13.046 5.476 7.383 1.00 90.06 292 VAL A C 1
ATOM 2233 O O . VAL A 1 292 ? -13.418 4.785 6.436 1.00 90.06 292 VAL A O 1
ATOM 2236 N N . ILE A 1 293 ? -12.122 6.435 7.230 1.00 91.06 293 ILE A N 1
ATOM 2237 C CA . ILE A 1 293 ? -11.443 6.686 5.942 1.00 91.06 293 ILE A CA 1
ATOM 2238 C C . ILE A 1 293 ? -10.704 5.423 5.466 1.00 91.06 293 ILE A C 1
ATOM 2240 O O . ILE A 1 293 ? -10.889 4.984 4.332 1.00 91.06 293 ILE A O 1
ATOM 2244 N N . VAL A 1 294 ? -9.917 4.784 6.339 1.00 91.50 294 VAL A N 1
ATOM 2245 C CA . VAL A 1 294 ? -9.172 3.551 6.017 1.00 91.50 294 VAL A CA 1
ATOM 2246 C C . VAL A 1 294 ? -10.111 2.385 5.659 1.00 91.50 294 VAL A C 1
ATOM 2248 O O . VAL A 1 294 ? -9.811 1.612 4.746 1.00 91.50 294 VAL A O 1
ATOM 2251 N N . LEU A 1 295 ? -11.267 2.274 6.322 1.00 89.19 295 LEU A N 1
ATOM 2252 C CA . LEU A 1 295 ? -12.302 1.274 6.022 1.00 89.19 295 LEU A CA 1
ATOM 2253 C C . LEU A 1 295 ? -13.007 1.540 4.677 1.00 89.19 295 LEU A C 1
ATOM 2255 O O . LEU A 1 295 ? -13.224 0.606 3.904 1.00 89.19 295 LEU A O 1
ATOM 2259 N N . LEU A 1 296 ? -13.311 2.801 4.354 1.00 89.94 296 LEU A N 1
ATOM 2260 C CA . LEU A 1 296 ? -13.896 3.195 3.067 1.00 89.94 296 LEU A CA 1
ATOM 2261 C C . LEU A 1 296 ? -12.928 2.946 1.900 1.00 89.94 296 LEU A C 1
ATOM 2263 O O . LEU A 1 296 ? -13.326 2.373 0.889 1.00 89.94 296 LEU A O 1
ATOM 2267 N N . LEU A 1 297 ? -11.644 3.288 2.042 1.00 89.88 297 LEU A N 1
ATOM 2268 C CA . LEU A 1 297 ? -10.633 3.007 1.013 1.00 89.88 297 LEU A CA 1
ATOM 2269 C C . LEU A 1 297 ? -10.479 1.497 0.754 1.00 89.88 297 LEU A C 1
ATOM 2271 O O . LEU A 1 297 ? -10.399 1.073 -0.401 1.00 89.88 297 LEU A O 1
ATOM 2275 N N . ARG A 1 298 ? -10.519 0.672 1.811 1.00 89.06 298 ARG A N 1
ATOM 2276 C CA . ARG A 1 298 ? -10.555 -0.797 1.702 1.00 89.06 298 ARG A CA 1
ATOM 2277 C C . ARG A 1 298 ? -11.795 -1.281 0.938 1.00 89.06 298 ARG A C 1
ATOM 2279 O O . ARG A 1 298 ? -11.654 -2.092 0.027 1.00 89.06 298 ARG A O 1
ATOM 2286 N N . ASN A 1 299 ? -12.977 -0.746 1.249 1.00 87.88 299 ASN A N 1
ATOM 2287 C CA . ASN A 1 299 ? -14.251 -1.053 0.584 1.00 87.88 299 ASN A CA 1
ATOM 2288 C C . ASN A 1 299 ? -14.218 -0.747 -0.930 1.00 87.88 299 ASN A C 1
ATOM 2290 O O . ASN A 1 299 ? -14.555 -1.608 -1.752 1.00 87.88 299 ASN A O 1
ATOM 2294 N N . TYR A 1 300 ? -13.744 0.441 -1.321 1.00 87.88 300 TYR A N 1
ATOM 2295 C CA . TYR A 1 300 ? -13.624 0.811 -2.736 1.00 87.88 300 TYR A CA 1
ATOM 2296 C C . TYR A 1 300 ? -12.575 -0.028 -3.481 1.00 87.88 300 TYR A C 1
ATOM 2298 O O . TYR A 1 300 ? -12.825 -0.438 -4.612 1.00 87.88 300 TYR A O 1
ATOM 2306 N N . LEU A 1 301 ? -11.438 -0.355 -2.853 1.00 86.81 301 LEU A N 1
ATOM 2307 C CA . LEU A 1 301 ? -10.426 -1.239 -3.448 1.00 86.81 301 LEU A CA 1
ATOM 2308 C C . LEU A 1 301 ? -10.911 -2.690 -3.592 1.00 86.81 301 LEU A C 1
ATOM 2310 O O . LEU A 1 301 ? -10.623 -3.323 -4.604 1.00 86.81 301 LEU A O 1
ATOM 2314 N N . SER A 1 302 ? -11.661 -3.205 -2.615 1.00 83.69 302 SER A N 1
ATOM 2315 C CA . SER A 1 302 ? -12.244 -4.559 -2.625 1.00 83.69 302 SER A CA 1
ATOM 2316 C C . SER A 1 302 ? -13.271 -4.745 -3.756 1.00 83.69 302 SER A C 1
ATOM 2318 O O . SER A 1 302 ? -13.382 -5.809 -4.359 1.00 83.69 302 SER A O 1
ATOM 2320 N N . THR A 1 303 ? -13.972 -3.666 -4.107 1.00 82.62 303 THR A N 1
ATOM 2321 C CA . THR A 1 303 ? -14.971 -3.613 -5.189 1.00 82.62 303 THR A CA 1
ATOM 2322 C C . THR A 1 303 ? -14.441 -2.973 -6.482 1.00 82.62 303 THR A C 1
ATOM 2324 O O . THR A 1 303 ? -15.226 -2.680 -7.381 1.00 82.62 303 THR A O 1
ATOM 2327 N N . PHE A 1 304 ? -13.132 -2.711 -6.587 1.00 83.06 304 PHE A N 1
ATOM 2328 C CA . PHE A 1 304 ? -12.467 -2.057 -7.730 1.00 83.06 304 PHE A CA 1
ATOM 2329 C C . PHE A 1 304 ? -13.032 -0.679 -8.167 1.00 83.06 304 PHE A C 1
ATOM 2331 O O . PHE A 1 304 ? -12.750 -0.209 -9.270 1.00 83.06 304 PHE A O 1
ATOM 2338 N N . HIS A 1 305 ? -13.758 0.033 -7.300 1.00 88.00 305 HIS A N 1
ATOM 2339 C CA . HIS A 1 305 ? -14.327 1.367 -7.564 1.00 88.00 305 HIS A CA 1
ATOM 2340 C C . HIS A 1 305 ? -13.279 2.493 -7.397 1.00 88.00 305 HIS A C 1
ATOM 2342 O O . HIS A 1 305 ? -13.423 3.408 -6.586 1.00 88.00 305 HIS A O 1
ATOM 2348 N N . ILE A 1 306 ? -12.188 2.424 -8.167 1.00 88.06 306 ILE A N 1
ATOM 2349 C CA . ILE A 1 306 ? -10.976 3.241 -7.960 1.00 88.06 306 ILE A CA 1
ATOM 2350 C C . ILE A 1 306 ? -11.237 4.747 -8.137 1.00 88.06 306 ILE A C 1
ATOM 2352 O O . ILE A 1 306 ? -10.744 5.541 -7.342 1.00 88.06 306 ILE A O 1
ATOM 2356 N N . ALA A 1 307 ? -12.058 5.151 -9.113 1.00 89.00 307 ALA A N 1
ATOM 2357 C CA . ALA A 1 307 ? -12.383 6.565 -9.338 1.00 89.00 307 ALA A CA 1
ATOM 2358 C C . ALA A 1 307 ? -13.136 7.210 -8.153 1.00 89.00 307 ALA A C 1
ATOM 2360 O O . ALA A 1 307 ? -12.916 8.377 -7.842 1.00 89.00 307 ALA A O 1
ATOM 2361 N N . GLN A 1 308 ? -13.980 6.443 -7.448 1.00 88.06 308 GLN A N 1
ATOM 2362 C CA . GLN A 1 308 ? -14.656 6.915 -6.231 1.00 88.06 308 GLN A CA 1
ATOM 2363 C C . GLN A 1 308 ? -13.686 7.016 -5.045 1.00 88.06 308 GLN A C 1
ATOM 2365 O O . GLN A 1 308 ? -13.828 7.910 -4.213 1.00 88.06 308 GLN A O 1
ATOM 2370 N N . ALA A 1 309 ? -12.681 6.136 -4.980 1.00 89.75 309 ALA A N 1
ATOM 2371 C CA . ALA A 1 309 ? -11.640 6.200 -3.959 1.00 89.75 309 ALA A CA 1
ATOM 2372 C C . ALA A 1 309 ? -10.736 7.434 -4.131 1.00 89.75 309 ALA A C 1
ATOM 2374 O O . ALA A 1 309 ? -10.403 8.079 -3.142 1.00 89.75 309 ALA A O 1
ATOM 2375 N N . ASP A 1 310 ? -10.375 7.789 -5.367 1.00 89.12 310 ASP A N 1
ATOM 2376 C CA . ASP A 1 310 ? -9.564 8.980 -5.653 1.00 89.12 310 ASP A CA 1
ATOM 2377 C C . ASP A 1 310 ? -10.326 10.286 -5.375 1.00 89.12 310 ASP A C 1
ATOM 2379 O O . ASP A 1 310 ? -9.795 11.184 -4.728 1.00 89.12 310 ASP A O 1
ATOM 2383 N N . LEU A 1 311 ? -11.610 10.357 -5.751 1.00 90.75 311 LEU A N 1
ATOM 2384 C CA . LEU A 1 311 ? -12.481 11.485 -5.398 1.00 90.75 311 LEU A CA 1
ATOM 2385 C C . LEU A 1 311 ? -12.650 11.646 -3.874 1.00 90.75 311 LEU A C 1
ATOM 2387 O O . LEU A 1 311 ? -12.795 12.759 -3.376 1.00 90.75 311 LEU A O 1
ATOM 2391 N N . LEU A 1 312 ? -12.612 10.546 -3.112 1.00 89.75 312 LEU A N 1
ATOM 2392 C CA . LEU A 1 312 ? -12.562 10.622 -1.653 1.00 89.75 312 LEU A CA 1
ATOM 2393 C C . LEU A 1 312 ? -11.213 11.189 -1.189 1.00 89.75 312 LEU A C 1
ATOM 2395 O O . LEU A 1 312 ? -11.206 12.142 -0.414 1.00 89.75 312 LEU A O 1
ATOM 2399 N N . LEU A 1 313 ? -10.088 10.664 -1.691 1.00 89.62 313 LEU A N 1
ATOM 2400 C CA . LEU A 1 313 ? -8.740 11.129 -1.332 1.00 89.62 313 LEU A CA 1
ATOM 2401 C C . LEU A 1 313 ? -8.509 12.618 -1.639 1.00 89.62 313 LEU A C 1
ATOM 2403 O O . LEU A 1 313 ? -7.852 13.293 -0.850 1.00 89.62 313 LEU A O 1
ATOM 2407 N N . SER A 1 314 ? -9.049 13.148 -2.741 1.00 88.94 314 SER A N 1
ATOM 2408 C CA . SER A 1 314 ? -8.900 14.564 -3.108 1.00 88.94 314 SER A CA 1
ATOM 2409 C C . SER A 1 314 ? -9.720 15.523 -2.234 1.00 88.94 314 SER A C 1
ATOM 2411 O O . SER A 1 314 ? -9.377 16.703 -2.135 1.00 88.94 314 SER A O 1
ATOM 2413 N N . HIS A 1 315 ? -10.775 15.037 -1.570 1.00 86.88 315 HIS A N 1
ATOM 2414 C CA . HIS A 1 315 ? -11.646 15.848 -0.713 1.00 86.88 315 HIS A CA 1
ATOM 2415 C C . HIS A 1 315 ? -11.461 15.604 0.796 1.00 86.88 315 HIS A C 1
ATOM 2417 O O . HIS A 1 315 ? -11.788 16.487 1.593 1.00 86.88 315 HIS A O 1
ATOM 2423 N N . THR A 1 316 ? -10.920 14.460 1.232 1.00 86.38 316 THR A N 1
ATOM 2424 C CA . THR A 1 316 ? -10.653 14.197 2.657 1.00 86.38 316 THR A CA 1
ATOM 2425 C C . THR A 1 316 ? -9.273 14.678 3.090 1.00 86.38 316 THR A C 1
ATOM 2427 O O . THR A 1 316 ? -8.258 14.189 2.601 1.00 86.38 316 THR A O 1
ATOM 2430 N N . LYS A 1 317 ? -9.219 15.537 4.113 1.00 82.31 317 LYS A N 1
ATOM 2431 C CA . LYS A 1 317 ? -7.989 15.770 4.884 1.00 82.31 317 LYS A CA 1
ATOM 2432 C C . LYS A 1 317 ? -7.853 14.687 5.960 1.00 82.31 317 LYS A C 1
ATOM 2434 O O . LYS A 1 317 ? -8.791 14.460 6.727 1.00 82.31 317 LYS A O 1
ATOM 2439 N N . PHE A 1 318 ? -6.706 14.014 6.009 1.00 82.81 318 PHE A N 1
ATOM 2440 C CA . PHE A 1 318 ? -6.411 12.995 7.019 1.00 82.81 318 PHE A CA 1
ATOM 2441 C C . PHE A 1 318 ? -5.837 13.653 8.296 1.00 82.81 318 PHE A C 1
ATOM 2443 O O . PHE A 1 318 ? -4.957 14.502 8.163 1.00 82.81 318 PHE A O 1
ATOM 2450 N N . PRO A 1 319 ? -6.289 13.303 9.520 1.00 81.50 319 PRO A N 1
ATOM 2451 C CA . PRO A 1 319 ? -5.767 13.910 10.749 1.00 81.50 319 PRO A CA 1
ATOM 2452 C C . PRO A 1 319 ? -4.321 13.497 11.066 1.00 81.50 319 PRO A C 1
ATOM 2454 O O . PRO A 1 319 ? -4.015 12.311 11.173 1.00 81.50 319 PRO A O 1
ATOM 2457 N N . GLU A 1 320 ? -3.445 14.473 11.298 1.00 74.00 320 GLU A N 1
ATOM 2458 C CA . GLU A 1 320 ? -2.018 14.245 11.593 1.00 74.00 320 GLU A CA 1
ATOM 2459 C C . GLU A 1 320 ? -1.780 13.583 12.961 1.00 74.00 320 GLU A C 1
ATOM 2461 O O . GLU A 1 320 ? -0.844 12.805 13.123 1.00 74.00 320 GLU A O 1
ATOM 2466 N N . THR A 1 321 ? -2.668 13.824 13.929 1.00 80.81 321 THR A N 1
ATOM 2467 C CA . THR A 1 321 ? -2.633 13.258 15.290 1.00 80.81 321 THR A CA 1
ATOM 2468 C C . THR A 1 321 ? -3.164 11.821 15.392 1.00 80.81 321 THR A C 1
ATOM 2470 O O . THR A 1 321 ? -3.246 11.271 16.490 1.00 80.81 321 THR A O 1
ATOM 2473 N N . ALA A 1 322 ? -3.549 11.194 14.275 1.00 80.25 322 ALA A N 1
ATOM 2474 C CA . ALA A 1 322 ? -4.075 9.831 14.269 1.00 80.25 322 ALA A CA 1
ATOM 2475 C C . ALA A 1 322 ? -3.001 8.773 14.584 1.00 80.25 322 ALA A C 1
ATOM 2477 O O . ALA A 1 322 ? -1.820 8.933 14.281 1.00 80.25 322 ALA A O 1
ATOM 2478 N N . SER A 1 323 ? -3.421 7.626 15.131 1.00 82.94 323 SER A N 1
ATOM 2479 C CA . SER A 1 323 ? -2.506 6.522 15.455 1.00 82.94 323 SER A CA 1
ATOM 2480 C C . SER A 1 323 ? -1.660 6.087 14.249 1.00 82.94 323 SER A C 1
ATOM 2482 O O . SER A 1 323 ? -2.210 5.754 13.196 1.00 82.94 323 SER A O 1
ATOM 2484 N N . ASN A 1 324 ? -0.338 5.961 14.434 1.00 86.94 324 ASN A N 1
ATOM 2485 C CA . ASN A 1 324 ? 0.627 5.496 13.420 1.00 86.94 324 ASN A CA 1
ATOM 2486 C C . ASN A 1 324 ? 0.164 4.239 12.653 1.00 86.94 324 ASN A C 1
ATOM 2488 O O . ASN A 1 324 ? 0.400 4.112 11.453 1.00 86.94 324 ASN A O 1
ATOM 2492 N N . ASN A 1 325 ? -0.560 3.335 13.323 1.00 86.81 325 ASN A N 1
ATOM 2493 C CA . ASN A 1 325 ? -1.129 2.127 12.717 1.00 86.81 325 ASN A CA 1
ATOM 2494 C C . ASN A 1 325 ? -2.196 2.416 11.644 1.00 86.81 325 ASN A C 1
ATOM 2496 O O . ASN A 1 325 ? -2.308 1.654 10.685 1.00 86.81 325 ASN A O 1
ATOM 2500 N N . GLN A 1 326 ? -2.988 3.482 11.801 1.00 88.25 326 GLN A N 1
ATOM 2501 C CA . GLN A 1 326 ? -3.945 3.937 10.788 1.00 88.25 326 GLN A CA 1
ATOM 2502 C C . GLN A 1 326 ? -3.245 4.768 9.710 1.00 88.25 326 GLN A C 1
ATOM 2504 O O . GLN A 1 326 ? -3.525 4.557 8.534 1.00 88.25 326 GLN A O 1
ATOM 2509 N N . VAL A 1 327 ? -2.274 5.615 10.081 1.00 90.38 327 VAL A N 1
ATOM 2510 C CA . VAL A 1 327 ? -1.437 6.376 9.131 1.00 90.38 327 VAL A CA 1
ATOM 2511 C C . VAL A 1 327 ? -0.761 5.436 8.120 1.00 90.38 327 VAL A C 1
ATOM 2513 O O . VAL A 1 327 ? -0.865 5.644 6.914 1.00 90.38 327 VAL A O 1
ATOM 2516 N N . ALA A 1 328 ? -0.131 4.352 8.588 1.00 90.62 328 ALA A N 1
ATOM 2517 C CA . ALA A 1 328 ? 0.528 3.371 7.721 1.00 90.62 328 ALA A CA 1
ATOM 2518 C C . ALA A 1 328 ? -0.452 2.654 6.768 1.00 90.62 328 ALA A C 1
ATOM 2520 O O . ALA A 1 328 ? -0.125 2.413 5.606 1.00 90.62 328 ALA A O 1
ATOM 2521 N N . ARG A 1 329 ? -1.674 2.343 7.228 1.00 90.94 329 ARG A N 1
ATOM 2522 C CA . ARG A 1 329 ? -2.728 1.727 6.396 1.00 90.94 329 ARG A CA 1
ATOM 2523 C C . ARG A 1 329 ? -3.293 2.696 5.362 1.00 90.94 329 ARG A C 1
ATOM 2525 O O . ARG A 1 329 ? -3.510 2.294 4.223 1.00 90.94 329 ARG A O 1
ATOM 2532 N N . TYR A 1 330 ? -3.509 3.951 5.751 1.00 92.38 330 TYR A N 1
ATOM 2533 C CA . TYR A 1 330 ? -3.960 5.019 4.863 1.00 92.38 330 TYR A CA 1
ATOM 2534 C C . TYR A 1 330 ? -2.965 5.222 3.714 1.00 92.38 330 TYR A C 1
ATOM 2536 O O . TYR A 1 330 ? -3.344 5.085 2.553 1.00 92.38 330 TYR A O 1
ATOM 2544 N N . LEU A 1 331 ? -1.679 5.403 4.037 1.00 92.75 331 LEU A N 1
ATOM 2545 C CA . LEU A 1 331 ? -0.598 5.545 3.055 1.00 92.75 331 LEU A CA 1
ATOM 2546 C C . LEU A 1 331 ? -0.469 4.318 2.137 1.00 92.75 331 LEU A C 1
ATOM 2548 O O . LEU A 1 331 ? -0.307 4.471 0.928 1.00 92.75 331 LEU A O 1
ATOM 2552 N N . TYR A 1 332 ? -0.614 3.099 2.672 1.00 93.44 332 TYR A N 1
ATOM 2553 C CA . TYR A 1 332 ? -0.625 1.879 1.856 1.00 93.44 332 TYR A CA 1
ATOM 2554 C C . TYR A 1 332 ? -1.787 1.856 0.845 1.00 93.44 332 TYR A C 1
ATOM 2556 O O . TYR A 1 332 ? -1.576 1.525 -0.323 1.00 93.44 332 TYR A O 1
ATOM 2564 N N . TYR A 1 333 ? -3.006 2.227 1.254 1.00 93.00 333 TYR A N 1
ATOM 2565 C CA . TYR A 1 333 ? -4.147 2.278 0.334 1.00 93.00 333 TYR A CA 1
ATOM 2566 C C . TYR A 1 333 ? -4.041 3.433 -0.673 1.00 93.00 333 TYR A C 1
ATOM 2568 O O . TYR A 1 333 ? -4.327 3.219 -1.850 1.00 93.00 333 TYR A O 1
ATOM 2576 N N . GLN A 1 334 ? -3.562 4.608 -0.255 1.00 92.62 334 GLN A N 1
ATOM 2577 C CA . GLN A 1 334 ? -3.288 5.754 -1.129 1.00 92.62 334 GLN A CA 1
ATOM 2578 C C . GLN A 1 334 ? -2.242 5.406 -2.203 1.00 92.62 334 GLN A C 1
ATOM 2580 O O . GLN A 1 334 ? -2.496 5.584 -3.395 1.00 92.62 334 GLN A O 1
ATOM 2585 N N . GLY A 1 335 ? -1.111 4.811 -1.803 1.00 92.88 335 GLY A N 1
ATOM 2586 C CA . GLY A 1 335 ? -0.082 4.326 -2.726 1.00 92.88 335 GLY A CA 1
ATOM 2587 C C . GLY A 1 335 ? -0.596 3.233 -3.668 1.00 92.88 335 GLY A C 1
ATOM 2588 O O . GLY A 1 335 ? -0.309 3.263 -4.863 1.00 92.88 335 GLY A O 1
ATOM 2589 N N . ARG A 1 336 ? -1.437 2.307 -3.181 1.00 92.19 336 ARG A N 1
ATOM 2590 C CA . ARG A 1 336 ? -2.074 1.281 -4.029 1.00 92.19 336 ARG A CA 1
ATOM 2591 C C . ARG A 1 336 ? -3.031 1.880 -5.067 1.00 92.19 336 ARG A C 1
ATOM 2593 O O . ARG A 1 336 ? -3.076 1.374 -6.185 1.00 92.19 336 ARG A O 1
ATOM 2600 N N . ILE A 1 337 ? -3.769 2.940 -4.731 1.00 92.44 337 ILE A N 1
ATOM 2601 C CA . ILE A 1 337 ? -4.652 3.650 -5.672 1.00 92.44 337 ILE A CA 1
ATOM 2602 C C . ILE A 1 337 ? -3.816 4.344 -6.757 1.00 92.44 337 ILE A C 1
ATOM 2604 O O . ILE A 1 337 ? -4.002 4.047 -7.940 1.00 92.44 337 ILE A O 1
ATOM 2608 N N . ARG A 1 338 ? -2.824 5.159 -6.367 1.00 92.00 338 ARG A N 1
ATOM 2609 C CA . ARG A 1 338 ? -1.908 5.850 -7.297 1.00 92.00 338 ARG A CA 1
ATOM 2610 C C . ARG A 1 338 ? -1.162 4.878 -8.223 1.00 92.00 338 ARG A C 1
ATOM 2612 O O . ARG A 1 338 ? -1.114 5.107 -9.431 1.00 92.00 338 ARG A O 1
ATOM 2619 N N . ALA A 1 339 ? -0.697 3.736 -7.708 1.00 92.00 339 ALA A N 1
ATOM 2620 C CA . ALA A 1 339 ? -0.035 2.700 -8.507 1.00 92.00 339 ALA A CA 1
ATOM 2621 C C . ALA A 1 339 ? -0.939 2.090 -9.598 1.00 92.00 339 ALA A C 1
ATOM 2623 O O . ALA A 1 339 ? -0.467 1.792 -10.698 1.00 92.00 339 ALA A O 1
ATOM 2624 N N . ILE A 1 340 ? -2.242 1.910 -9.342 1.00 90.38 340 ILE A N 1
ATOM 2625 C CA . ILE A 1 340 ? -3.165 1.413 -10.377 1.00 90.38 340 ILE A CA 1
ATOM 2626 C C . ILE A 1 340 ? -3.442 2.510 -11.419 1.00 90.38 340 ILE A C 1
ATOM 2628 O O . ILE A 1 340 ? -3.508 2.199 -12.612 1.00 90.38 340 ILE A O 1
ATOM 2632 N N . GLN A 1 341 ? -3.496 3.777 -10.986 1.00 90.25 341 GLN A N 1
ATOM 2633 C CA . GLN A 1 341 ? -3.606 4.986 -11.819 1.00 90.25 341 GLN A CA 1
ATOM 2634 C C . GLN A 1 341 ? -2.314 5.373 -12.575 1.00 90.25 341 GLN A C 1
ATOM 2636 O O . GLN A 1 341 ? -2.248 6.470 -13.121 1.00 90.25 341 GLN A O 1
ATOM 2641 N N . LEU A 1 342 ? -1.291 4.509 -12.619 1.00 91.06 342 LEU A N 1
ATOM 2642 C CA . LEU A 1 342 ? 0.014 4.744 -13.269 1.00 91.06 342 LEU A CA 1
ATOM 2643 C C . LEU A 1 342 ? 0.879 5.868 -12.650 1.00 91.06 342 LEU A C 1
ATOM 2645 O O . LEU A 1 342 ? 1.949 6.168 -13.174 1.00 91.06 342 LEU A O 1
ATOM 2649 N N . HIS A 1 343 ? 0.479 6.451 -11.517 1.00 92.88 343 HIS A N 1
ATOM 2650 C CA . HIS A 1 343 ? 1.259 7.468 -10.803 1.00 92.88 343 HIS A CA 1
ATOM 2651 C C . HIS A 1 343 ? 2.291 6.779 -9.897 1.00 92.88 343 HIS A C 1
ATOM 2653 O O . HIS A 1 343 ? 2.085 6.612 -8.693 1.00 92.88 343 HIS A O 1
ATOM 2659 N N . TYR A 1 344 ? 3.367 6.276 -10.509 1.00 92.81 344 TYR A N 1
ATOM 2660 C CA . TYR A 1 344 ? 4.329 5.394 -9.840 1.00 92.81 344 TYR A CA 1
ATOM 2661 C C . TYR A 1 344 ? 5.239 6.110 -8.832 1.00 92.81 344 TYR A C 1
ATOM 2663 O O . TYR A 1 344 ? 5.514 5.526 -7.786 1.00 92.81 344 TYR A O 1
ATOM 2671 N N . SER A 1 345 ? 5.634 7.361 -9.089 1.00 92.62 345 SER A N 1
ATOM 2672 C CA . SER A 1 345 ? 6.486 8.154 -8.188 1.00 92.62 345 SER A CA 1
ATOM 2673 C C . SER A 1 345 ? 5.801 8.418 -6.841 1.00 92.62 345 SER A C 1
ATOM 2675 O O . SER A 1 345 ? 6.287 7.960 -5.809 1.00 92.62 345 SER A O 1
ATOM 2677 N N . ASP A 1 346 ? 4.613 9.035 -6.848 1.00 92.50 346 ASP A N 1
ATOM 2678 C CA . ASP A 1 346 ? 3.805 9.290 -5.646 1.00 92.50 346 ASP A CA 1
ATOM 2679 C C . ASP A 1 346 ? 3.537 7.986 -4.877 1.00 92.50 346 ASP A C 1
ATOM 2681 O O . ASP A 1 346 ? 3.637 7.912 -3.650 1.00 92.50 346 ASP A O 1
ATOM 2685 N N . ALA A 1 347 ? 3.204 6.916 -5.612 1.00 94.31 347 ALA A N 1
ATOM 2686 C CA . ALA A 1 347 ? 2.956 5.608 -5.026 1.00 94.31 347 ALA A CA 1
ATOM 2687 C C . ALA A 1 347 ? 4.201 5.041 -4.332 1.00 94.31 347 ALA A C 1
ATOM 2689 O O . ALA A 1 347 ? 4.067 4.417 -3.279 1.00 94.31 347 ALA A O 1
ATOM 2690 N N . HIS A 1 348 ? 5.396 5.256 -4.884 1.00 93.94 348 HIS A N 1
ATOM 2691 C CA . HIS A 1 348 ? 6.650 4.816 -4.286 1.00 93.94 348 HIS A CA 1
ATOM 2692 C C . HIS A 1 348 ? 6.916 5.525 -2.952 1.00 93.94 348 HIS A C 1
ATOM 2694 O O . HIS A 1 348 ? 7.178 4.850 -1.952 1.00 93.94 348 HIS A O 1
ATOM 2700 N N . GLU A 1 349 ? 6.754 6.850 -2.901 1.00 93.31 349 GLU A N 1
ATOM 2701 C CA . GLU A 1 349 ? 6.906 7.641 -1.674 1.00 93.31 349 GLU A CA 1
ATOM 2702 C C . GLU A 1 349 ? 5.907 7.216 -0.589 1.00 93.31 349 GLU A C 1
ATOM 2704 O O . GLU A 1 349 ? 6.306 6.904 0.539 1.00 93.31 349 GLU A O 1
ATOM 2709 N N . TYR A 1 350 ? 4.615 7.116 -0.926 1.00 93.94 350 TYR A N 1
ATOM 2710 C CA . TYR A 1 350 ? 3.590 6.681 0.027 1.00 93.94 350 TYR A CA 1
ATOM 2711 C C . TYR A 1 350 ? 3.824 5.247 0.520 1.00 93.94 350 TYR A C 1
ATOM 2713 O O . TYR A 1 350 ? 3.584 4.960 1.694 1.00 93.94 350 TYR A O 1
ATOM 2721 N N . LEU A 1 351 ? 4.337 4.345 -0.325 1.00 93.31 351 LEU A N 1
ATOM 2722 C CA . LEU A 1 351 ? 4.655 2.972 0.075 1.00 93.31 351 LEU A CA 1
ATOM 2723 C C . LEU A 1 351 ? 5.923 2.883 0.941 1.00 93.31 351 LEU A C 1
ATOM 2725 O O . LEU A 1 351 ? 5.922 2.100 1.890 1.00 93.31 351 LEU A O 1
ATOM 2729 N N . ILE A 1 352 ? 6.953 3.707 0.704 1.00 92.62 352 ILE A N 1
ATOM 2730 C CA . ILE A 1 352 ? 8.098 3.849 1.626 1.00 92.62 352 ILE A CA 1
ATOM 2731 C C . ILE A 1 352 ? 7.626 4.391 2.981 1.00 92.62 352 ILE A C 1
ATOM 2733 O O . ILE A 1 352 ? 8.007 3.872 4.033 1.00 92.62 352 ILE A O 1
ATOM 2737 N N . ALA A 1 353 ? 6.780 5.422 2.981 1.00 91.56 353 ALA A N 1
ATOM 2738 C CA . ALA A 1 353 ? 6.235 5.987 4.209 1.00 91.56 353 ALA A CA 1
ATOM 2739 C C . ALA A 1 353 ? 5.358 4.967 4.963 1.00 91.56 353 ALA A C 1
ATOM 2741 O O . ALA A 1 353 ? 5.426 4.889 6.190 1.00 91.56 353 ALA A O 1
ATOM 2742 N N . ALA A 1 354 ? 4.591 4.135 4.248 1.00 91.88 354 ALA A N 1
ATOM 2743 C CA . ALA A 1 354 ? 3.786 3.063 4.829 1.00 91.88 354 ALA A CA 1
ATOM 2744 C C . ALA A 1 354 ? 4.632 1.929 5.437 1.00 91.88 354 ALA A C 1
ATOM 2746 O O . ALA A 1 354 ? 4.324 1.484 6.543 1.00 91.88 354 ALA A O 1
ATOM 2747 N N . THR A 1 355 ? 5.696 1.468 4.763 1.00 89.19 355 THR A N 1
ATOM 2748 C CA . THR A 1 355 ? 6.572 0.409 5.303 1.00 89.19 355 THR A CA 1
ATOM 2749 C C . THR A 1 355 ? 7.396 0.902 6.489 1.00 89.19 355 THR A C 1
ATOM 2751 O O . THR A 1 355 ? 7.510 0.178 7.474 1.00 89.19 355 THR A O 1
ATOM 2754 N N . ARG A 1 356 ? 7.895 2.147 6.460 1.00 88.81 356 ARG A N 1
ATOM 2755 C CA . ARG A 1 356 ? 8.633 2.756 7.584 1.00 88.81 356 ARG A CA 1
ATOM 2756 C C . ARG A 1 356 ? 7.754 3.074 8.801 1.00 88.81 356 ARG A C 1
ATOM 2758 O O . ARG A 1 356 ? 8.244 2.996 9.921 1.00 88.81 356 ARG A O 1
ATOM 2765 N N . LYS A 1 357 ? 6.472 3.419 8.609 1.00 88.19 357 LYS A N 1
ATOM 2766 C CA . LYS A 1 357 ? 5.515 3.674 9.711 1.00 88.19 357 LYS A CA 1
ATOM 2767 C C . LYS A 1 357 ? 4.822 2.404 10.235 1.00 88.19 357 LYS A C 1
ATOM 2769 O O . LYS A 1 357 ? 4.079 2.482 11.214 1.00 88.19 357 LYS A O 1
ATOM 2774 N N . ALA A 1 358 ? 5.045 1.241 9.619 1.00 84.56 358 ALA A N 1
ATOM 2775 C CA . ALA A 1 358 ? 4.543 -0.036 10.122 1.00 84.56 358 ALA A CA 1
ATOM 2776 C C . ALA A 1 358 ? 5.327 -0.479 11.378 1.00 84.56 358 ALA A C 1
ATOM 2778 O O . ALA A 1 358 ? 6.553 -0.382 11.398 1.00 84.56 358 ALA A O 1
ATOM 2779 N N . PRO A 1 359 ? 4.668 -0.996 12.433 1.00 80.12 359 PRO A N 1
ATOM 2780 C CA . PRO A 1 359 ? 5.367 -1.411 13.646 1.00 80.12 359 PRO A CA 1
ATOM 2781 C C . PRO A 1 359 ? 6.173 -2.697 13.418 1.00 80.12 359 PRO A C 1
ATOM 2783 O O . PRO A 1 359 ? 5.618 -3.712 13.002 1.00 80.12 359 PRO A O 1
ATOM 2786 N N . SER A 1 360 ? 7.451 -2.702 13.807 1.00 74.62 360 SER A N 1
ATOM 2787 C CA . SER A 1 360 ? 8.391 -3.837 13.681 1.00 74.62 360 SER A CA 1
ATOM 2788 C C . SER A 1 360 ? 8.054 -5.081 14.527 1.00 74.62 360 SER A C 1
ATOM 2790 O O . SER A 1 360 ? 8.867 -5.994 14.646 1.00 74.62 360 SER A O 1
ATOM 2792 N N . SER A 1 361 ? 6.873 -5.130 15.150 1.00 78.19 361 SER A N 1
ATOM 2793 C CA . SER A 1 361 ? 6.418 -6.271 15.948 1.00 78.19 361 SER A CA 1
ATOM 2794 C C . SER A 1 361 ? 6.129 -7.483 15.051 1.00 78.19 361 SER A C 1
ATOM 2796 O O . SER A 1 361 ? 5.473 -7.318 14.018 1.00 78.19 361 SER A O 1
ATOM 2798 N N . PRO A 1 362 ? 6.493 -8.720 15.450 1.00 70.88 362 PRO A N 1
ATOM 2799 C CA . PRO A 1 362 ? 6.181 -9.923 14.670 1.00 70.88 362 PRO A CA 1
ATOM 2800 C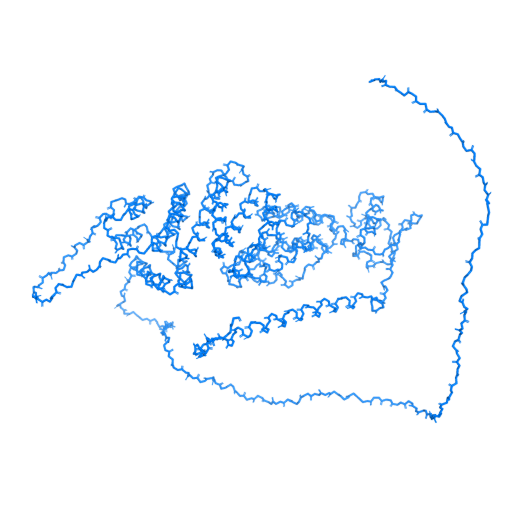 C . PRO A 1 362 ? 4.672 -10.109 14.429 1.00 70.88 362 PRO A C 1
ATOM 2802 O O . PRO A 1 362 ? 4.277 -10.671 13.411 1.00 70.88 362 PRO A O 1
ATOM 2805 N N . SER A 1 363 ? 3.820 -9.558 15.303 1.00 68.56 363 SER A N 1
ATOM 2806 C CA . SER A 1 363 ? 2.357 -9.544 15.143 1.00 68.56 363 SER A CA 1
ATOM 2807 C C . SER A 1 363 ? 1.882 -8.797 13.879 1.00 68.56 363 SER A C 1
ATOM 2809 O O . SER A 1 363 ? 0.828 -9.102 13.326 1.00 68.56 363 SER A O 1
ATOM 2811 N N . ALA A 1 364 ? 2.671 -7.843 13.371 1.00 74.88 364 ALA A N 1
ATOM 2812 C CA . ALA A 1 364 ? 2.345 -7.045 12.187 1.00 74.88 364 ALA A CA 1
ATOM 2813 C C . ALA A 1 364 ? 2.969 -7.571 10.877 1.00 74.88 364 ALA A C 1
ATOM 2815 O O . ALA A 1 364 ? 2.759 -6.968 9.819 1.00 74.88 364 ALA A O 1
ATOM 2816 N N . ALA A 1 365 ? 3.704 -8.692 10.915 1.00 80.44 365 ALA A N 1
ATOM 2817 C CA . ALA A 1 365 ? 4.511 -9.179 9.793 1.00 80.44 365 ALA A CA 1
ATOM 2818 C C . ALA A 1 365 ? 3.729 -9.307 8.471 1.00 80.44 365 ALA A C 1
ATOM 2820 O O . ALA A 1 365 ? 4.237 -8.910 7.427 1.00 80.44 365 ALA A O 1
ATOM 2821 N N . GLY A 1 366 ? 2.475 -9.775 8.501 1.00 86.75 366 GLY A N 1
ATOM 2822 C CA . GLY A 1 366 ? 1.646 -9.913 7.295 1.00 86.75 366 GLY A CA 1
ATOM 2823 C C . GLY A 1 366 ? 1.314 -8.585 6.593 1.00 86.75 366 GLY A C 1
ATOM 2824 O O . GLY A 1 366 ? 1.261 -8.539 5.363 1.00 86.75 366 GLY A O 1
ATOM 2825 N N . PHE A 1 367 ? 1.151 -7.484 7.339 1.00 88.81 367 PHE A N 1
ATOM 2826 C CA . PHE A 1 367 ? 0.966 -6.157 6.737 1.00 88.81 367 PHE A CA 1
ATOM 2827 C C . PHE A 1 367 ? 2.271 -5.663 6.106 1.00 88.81 367 PHE A C 1
ATOM 2829 O O . PHE A 1 367 ? 2.269 -5.254 4.947 1.00 88.81 367 PHE A O 1
ATOM 2836 N N . ALA A 1 368 ? 3.388 -5.781 6.831 1.00 87.12 368 ALA A N 1
ATOM 2837 C CA . ALA A 1 368 ? 4.703 -5.375 6.341 1.00 87.12 368 ALA A CA 1
ATOM 2838 C C . ALA A 1 368 ? 5.121 -6.162 5.082 1.00 87.12 368 ALA A C 1
ATOM 2840 O O . ALA A 1 368 ? 5.517 -5.552 4.093 1.00 87.12 368 ALA A O 1
ATOM 2841 N N . GLN A 1 369 ? 4.925 -7.488 5.059 1.00 88.62 369 GLN A N 1
ATOM 2842 C CA . GLN A 1 369 ? 5.115 -8.328 3.867 1.00 88.62 369 GLN A CA 1
ATOM 2843 C C . GLN A 1 369 ? 4.276 -7.835 2.677 1.00 88.62 369 GLN A C 1
ATOM 2845 O O . GLN A 1 369 ? 4.782 -7.732 1.562 1.00 88.62 369 GLN A O 1
ATOM 2850 N N . THR A 1 370 ? 2.994 -7.524 2.895 1.00 89.69 370 THR A N 1
ATOM 2851 C CA . THR A 1 370 ? 2.073 -7.108 1.822 1.00 89.69 370 THR A CA 1
ATOM 2852 C C . THR A 1 370 ? 2.428 -5.725 1.267 1.00 89.69 370 THR A C 1
ATOM 2854 O O . THR A 1 370 ? 2.426 -5.529 0.051 1.00 89.69 370 THR A O 1
ATOM 2857 N N . ALA A 1 371 ? 2.794 -4.780 2.137 1.00 91.06 371 ALA A N 1
ATOM 2858 C CA . ALA A 1 371 ? 3.298 -3.471 1.734 1.00 91.06 371 ALA A CA 1
ATOM 2859 C C . ALA A 1 371 ? 4.633 -3.589 0.977 1.00 91.06 371 ALA A C 1
ATOM 2861 O O . ALA A 1 371 ? 4.786 -2.984 -0.082 1.00 91.06 371 ALA A O 1
ATOM 2862 N N . GLN A 1 372 ? 5.558 -4.431 1.453 1.00 89.88 372 GLN A N 1
ATOM 2863 C CA . GLN A 1 372 ? 6.863 -4.633 0.822 1.00 89.88 372 GLN A CA 1
ATOM 2864 C C . GLN A 1 372 ? 6.756 -5.289 -0.563 1.00 89.88 372 GLN A C 1
ATOM 2866 O O . GLN A 1 372 ? 7.440 -4.860 -1.488 1.00 89.88 372 GLN A O 1
ATOM 2871 N N . LYS A 1 373 ? 5.867 -6.276 -0.747 1.00 91.44 373 LYS A N 1
ATOM 2872 C CA . LYS A 1 373 ? 5.575 -6.866 -2.068 1.00 91.44 373 LYS A CA 1
ATOM 2873 C C . LYS A 1 373 ? 5.123 -5.813 -3.080 1.00 91.44 373 LYS A C 1
ATOM 2875 O O . LYS A 1 373 ? 5.628 -5.784 -4.199 1.00 91.44 373 LYS A O 1
ATOM 2880 N N . LEU A 1 374 ? 4.186 -4.945 -2.690 1.00 92.25 374 LEU A N 1
ATOM 2881 C CA . LEU A 1 374 ? 3.681 -3.891 -3.571 1.00 92.25 374 LEU A CA 1
ATOM 2882 C C . LEU A 1 374 ? 4.757 -2.832 -3.860 1.00 92.25 374 LEU A C 1
ATOM 2884 O O . LEU A 1 374 ? 4.905 -2.428 -5.009 1.00 92.25 374 LEU A O 1
ATOM 2888 N N . LEU A 1 375 ? 5.542 -2.445 -2.850 1.00 92.50 375 LEU A N 1
ATOM 2889 C CA . LEU A 1 375 ? 6.675 -1.526 -2.990 1.00 92.50 375 LEU A CA 1
ATOM 2890 C C . LEU A 1 375 ? 7.699 -2.033 -4.020 1.00 92.50 375 LEU A C 1
ATOM 2892 O O . LEU A 1 375 ? 8.063 -1.287 -4.924 1.00 92.50 375 LEU A O 1
ATOM 2896 N N . LEU A 1 376 ? 8.087 -3.312 -3.948 1.00 91.75 376 LEU A N 1
ATOM 2897 C CA . LEU A 1 376 ? 9.004 -3.933 -4.914 1.00 91.75 376 LEU A CA 1
ATOM 2898 C C . LEU A 1 376 ? 8.442 -3.919 -6.346 1.00 91.75 376 LEU A C 1
ATOM 2900 O O . LEU A 1 376 ? 9.174 -3.630 -7.289 1.00 91.75 376 LEU A O 1
ATOM 2904 N N . VAL A 1 377 ? 7.143 -4.191 -6.526 1.00 92.31 377 VAL A N 1
ATOM 2905 C CA . VAL A 1 377 ? 6.497 -4.127 -7.852 1.00 92.31 377 VAL A CA 1
ATOM 2906 C C . VAL A 1 377 ? 6.464 -2.692 -8.392 1.00 92.31 377 VAL A C 1
ATOM 2908 O O . VAL A 1 377 ? 6.671 -2.504 -9.587 1.00 92.31 377 VAL A O 1
ATOM 2911 N N . VAL A 1 378 ? 6.255 -1.679 -7.543 1.00 93.12 378 VAL A N 1
ATOM 2912 C CA . VAL A 1 378 ? 6.281 -0.263 -7.959 1.00 93.12 378 VAL A CA 1
ATOM 2913 C C . VAL A 1 378 ? 7.701 0.206 -8.309 1.00 93.12 378 VAL A C 1
ATOM 2915 O O . VAL A 1 378 ? 7.864 0.877 -9.323 1.00 93.12 378 VAL A O 1
ATOM 2918 N N . GLN A 1 379 ? 8.735 -0.217 -7.573 1.00 91.19 379 GLN A N 1
ATOM 2919 C CA . GLN A 1 379 ? 10.139 0.070 -7.922 1.00 91.19 379 GLN A CA 1
ATOM 2920 C C . GLN A 1 379 ? 10.510 -0.489 -9.306 1.00 91.19 379 GLN A C 1
ATOM 2922 O O . GLN A 1 379 ? 10.992 0.242 -10.171 1.00 91.19 379 GLN A O 1
ATOM 2927 N N . LEU A 1 380 ? 10.163 -1.753 -9.576 1.00 91.06 380 LEU A N 1
ATOM 2928 C CA . LEU A 1 380 ? 10.338 -2.356 -10.903 1.00 91.06 380 LEU A CA 1
ATOM 2929 C C . LEU A 1 380 ? 9.487 -1.664 -11.995 1.00 91.06 380 LEU A C 1
ATOM 2931 O O . LEU A 1 380 ? 9.835 -1.712 -13.178 1.00 91.06 380 LEU A O 1
ATOM 2935 N N . LEU A 1 381 ? 8.379 -1.004 -11.627 1.00 90.56 381 LEU A N 1
ATOM 2936 C CA . LEU A 1 381 ? 7.561 -0.203 -12.549 1.00 90.56 381 LEU A CA 1
ATOM 2937 C C . LEU A 1 381 ? 8.161 1.179 -12.864 1.00 90.56 381 LEU A C 1
ATOM 2939 O O . LEU A 1 381 ? 7.898 1.705 -13.944 1.00 90.56 381 LEU A O 1
ATOM 2943 N N . MET A 1 382 ? 9.004 1.724 -11.985 1.00 87.62 382 MET A N 1
ATOM 2944 C CA . MET A 1 382 ? 9.843 2.900 -12.265 1.00 87.62 382 MET A CA 1
ATOM 2945 C C . MET A 1 382 ? 11.089 2.547 -13.097 1.00 87.62 382 MET A C 1
ATOM 2947 O O . MET A 1 382 ? 11.625 3.397 -13.802 1.00 87.62 382 MET A O 1
ATOM 2951 N N . GLY A 1 383 ? 11.515 1.278 -13.064 1.00 84.75 383 GLY A N 1
ATOM 2952 C CA . GLY A 1 383 ? 12.722 0.782 -13.736 1.00 84.75 383 GLY A CA 1
ATOM 2953 C C . GLY A 1 383 ? 13.936 0.640 -12.810 1.00 84.75 383 GLY A C 1
ATOM 2954 O O . GLY A 1 383 ? 15.011 0.258 -13.279 1.00 84.75 383 GLY A O 1
ATOM 2955 N N . ASP A 1 384 ? 13.758 0.897 -11.512 1.00 86.00 384 ASP A N 1
ATOM 2956 C CA . ASP A 1 384 ? 14.798 0.778 -10.493 1.00 86.00 384 ASP A CA 1
ATOM 2957 C C . ASP A 1 384 ? 14.859 -0.642 -9.916 1.00 86.00 384 ASP A C 1
ATOM 2959 O O . ASP A 1 384 ? 13.842 -1.301 -9.677 1.00 86.00 384 ASP A O 1
ATOM 2963 N N . ILE A 1 385 ? 16.080 -1.128 -9.683 1.00 86.19 385 ILE A N 1
ATOM 2964 C CA . ILE A 1 385 ? 16.329 -2.497 -9.221 1.00 86.19 385 ILE A CA 1
ATOM 2965 C C . ILE A 1 385 ? 16.526 -2.483 -7.695 1.00 86.19 385 ILE A C 1
ATOM 2967 O O . ILE A 1 385 ? 17.496 -1.887 -7.224 1.00 86.19 385 ILE A O 1
ATOM 2971 N N . PRO A 1 386 ? 15.660 -3.148 -6.907 1.00 85.31 386 PRO A N 1
ATOM 2972 C CA . PRO A 1 386 ? 15.749 -3.129 -5.449 1.00 85.31 386 PRO A CA 1
ATOM 2973 C C . PRO A 1 386 ? 16.970 -3.898 -4.922 1.00 85.31 386 PRO A C 1
ATOM 2975 O O . PRO A 1 386 ? 17.403 -4.906 -5.489 1.00 85.31 386 PRO A O 1
ATOM 2978 N N . GLU A 1 387 ? 17.509 -3.441 -3.791 1.00 82.19 387 GLU A N 1
ATOM 2979 C CA . GLU A 1 387 ? 18.697 -4.032 -3.175 1.00 82.19 387 GLU A CA 1
ATOM 2980 C C . GLU A 1 387 ? 18.468 -5.451 -2.634 1.00 82.19 387 GLU A C 1
ATOM 2982 O O . GLU A 1 387 ? 17.412 -5.801 -2.104 1.00 82.19 387 GLU A O 1
ATOM 2987 N N . ARG A 1 388 ? 19.528 -6.271 -2.660 1.00 80.69 388 ARG A N 1
ATOM 2988 C CA . ARG A 1 388 ? 19.507 -7.633 -2.093 1.00 80.69 388 ARG A CA 1
ATOM 2989 C C . ARG A 1 388 ? 19.266 -7.658 -0.577 1.00 80.69 388 ARG A C 1
ATOM 2991 O O . ARG A 1 388 ? 18.768 -8.663 -0.074 1.00 80.69 388 ARG A O 1
ATOM 2998 N N . ALA A 1 389 ? 19.591 -6.583 0.146 1.00 82.69 389 ALA A N 1
ATOM 2999 C CA . ALA A 1 389 ? 19.395 -6.488 1.595 1.00 82.69 389 ALA A CA 1
ATOM 3000 C C . ALA A 1 389 ? 17.915 -6.637 1.997 1.00 82.69 389 ALA A C 1
ATOM 3002 O O . ALA A 1 389 ? 17.604 -7.344 2.955 1.00 82.69 389 ALA A O 1
ATOM 3003 N N . THR A 1 390 ? 17.000 -6.063 1.208 1.00 81.56 390 THR A N 1
ATOM 3004 C CA . THR A 1 390 ? 15.544 -6.084 1.428 1.00 81.56 390 THR A CA 1
ATOM 3005 C C . THR A 1 390 ? 14.956 -7.499 1.512 1.00 81.56 390 THR A C 1
ATOM 3007 O O . THR A 1 390 ? 13.950 -7.711 2.185 1.00 81.56 390 THR A O 1
ATOM 3010 N N . PHE A 1 391 ? 15.592 -8.484 0.873 1.00 81.00 391 PHE A N 1
ATOM 3011 C CA . PHE A 1 391 ? 15.111 -9.869 0.808 1.00 81.00 391 PHE A CA 1
ATOM 3012 C C . PHE A 1 391 ? 15.595 -10.749 1.970 1.00 81.00 391 PHE A C 1
ATOM 3014 O O . PHE A 1 391 ? 14.996 -11.788 2.227 1.00 81.00 391 PHE A O 1
ATOM 3021 N N . ARG A 1 392 ? 16.640 -10.331 2.703 1.00 80.50 392 ARG A N 1
ATOM 3022 C CA . ARG A 1 392 ? 17.274 -11.111 3.789 1.00 80.50 392 ARG A CA 1
ATOM 3023 C C . ARG A 1 392 ? 16.523 -11.018 5.132 1.00 80.50 392 ARG A C 1
ATOM 3025 O O . ARG A 1 392 ? 16.950 -11.593 6.129 1.00 80.50 392 ARG A O 1
ATOM 3032 N N . VAL A 1 393 ? 15.408 -10.290 5.198 1.00 81.81 393 VAL A N 1
ATOM 3033 C CA . VAL A 1 393 ? 14.623 -10.148 6.434 1.00 81.81 393 VAL A CA 1
ATOM 3034 C C . VAL A 1 393 ? 13.905 -11.467 6.742 1.00 81.81 393 VAL A C 1
ATOM 3036 O O . VAL A 1 393 ? 12.942 -11.829 6.066 1.00 81.81 393 VAL A O 1
ATOM 3039 N N . ALA A 1 394 ? 14.342 -12.169 7.793 1.00 73.06 394 ALA A N 1
ATOM 3040 C CA . ALA A 1 394 ? 13.895 -13.527 8.138 1.00 73.06 394 ALA A CA 1
ATOM 3041 C C . ALA A 1 394 ? 12.370 -13.682 8.342 1.00 73.06 394 ALA A C 1
ATOM 3043 O O . ALA A 1 394 ? 11.817 -14.761 8.140 1.00 73.06 394 ALA A O 1
ATOM 3044 N N . SER A 1 395 ? 11.660 -12.606 8.702 1.00 74.94 395 SER A N 1
ATOM 3045 C CA . SER A 1 395 ? 10.193 -12.596 8.817 1.00 74.94 395 SER A CA 1
ATOM 3046 C C . SER A 1 395 ? 9.453 -12.442 7.479 1.00 74.94 395 SER A C 1
ATOM 3048 O O . SER A 1 395 ? 8.225 -12.523 7.459 1.00 74.94 395 SER A O 1
ATOM 3050 N N . MET A 1 396 ? 10.157 -12.211 6.364 1.00 76.88 396 MET A N 1
ATOM 3051 C CA . MET A 1 396 ? 9.573 -11.935 5.042 1.00 76.88 396 MET A CA 1
ATOM 3052 C C . MET A 1 396 ? 10.125 -12.814 3.911 1.00 76.88 396 MET A C 1
ATOM 3054 O O . MET A 1 396 ? 9.402 -13.046 2.946 1.00 76.88 396 MET A O 1
ATOM 3058 N N . GLU A 1 397 ? 11.349 -13.334 4.036 1.00 81.25 397 GLU A N 1
ATOM 3059 C CA . GLU A 1 397 ? 12.076 -14.138 3.035 1.00 81.25 397 GLU A CA 1
ATOM 3060 C C . GLU A 1 397 ? 11.188 -15.144 2.270 1.00 81.25 397 GLU A C 1
ATOM 3062 O O . GLU A 1 397 ? 11.005 -15.022 1.056 1.00 81.25 397 GLU A O 1
ATOM 3067 N N . ARG A 1 398 ? 10.520 -16.067 2.982 1.00 84.06 398 ARG A N 1
ATOM 3068 C CA . ARG A 1 398 ? 9.628 -17.088 2.384 1.00 84.06 398 ARG A CA 1
ATOM 3069 C C . ARG A 1 398 ? 8.475 -16.501 1.557 1.00 84.06 398 ARG A C 1
ATOM 3071 O O . ARG A 1 398 ? 8.012 -17.136 0.616 1.00 84.06 398 ARG A O 1
ATOM 3078 N N . ALA A 1 399 ? 7.987 -15.314 1.916 1.00 84.25 399 ALA A N 1
ATOM 3079 C CA . ALA A 1 399 ? 6.898 -14.628 1.218 1.00 84.25 399 ALA A CA 1
ATOM 3080 C C . ALA A 1 399 ? 7.389 -13.774 0.034 1.00 84.25 399 ALA A C 1
ATOM 3082 O O . ALA A 1 399 ? 6.577 -13.389 -0.810 1.00 84.25 399 ALA A O 1
ATOM 3083 N N . LEU A 1 400 ? 8.693 -13.479 -0.027 1.00 85.50 400 LEU A N 1
ATOM 3084 C CA . LEU A 1 400 ? 9.335 -12.679 -1.069 1.00 85.50 400 LEU A CA 1
ATOM 3085 C C . LEU A 1 400 ? 10.033 -13.522 -2.147 1.00 85.50 400 LEU A C 1
ATOM 3087 O O . LEU A 1 400 ? 10.303 -12.983 -3.215 1.00 85.50 400 LEU A O 1
ATOM 3091 N N . GLN A 1 401 ? 10.274 -14.820 -1.930 1.00 87.81 401 GLN A N 1
ATOM 3092 C CA . GLN A 1 401 ? 10.971 -15.698 -2.887 1.00 87.81 401 GLN A CA 1
ATOM 3093 C C . GLN A 1 401 ? 10.451 -15.609 -4.349 1.00 87.81 401 GLN A C 1
ATOM 3095 O O . GLN A 1 401 ? 11.282 -15.437 -5.244 1.00 87.81 401 GLN A O 1
ATOM 3100 N N . PRO A 1 402 ? 9.128 -15.602 -4.638 1.00 90.56 402 PRO A N 1
ATOM 3101 C CA . PRO A 1 402 ? 8.624 -15.422 -6.010 1.00 90.56 402 PRO A CA 1
ATOM 3102 C C . PRO A 1 402 ? 8.949 -14.045 -6.612 1.00 90.56 402 PRO A C 1
ATOM 3104 O O . PRO A 1 402 ? 9.188 -13.914 -7.811 1.00 90.56 402 PRO A O 1
ATOM 3107 N N . TYR A 1 403 ? 8.983 -13.008 -5.771 1.00 90.75 403 TYR A N 1
ATOM 3108 C CA . TYR A 1 403 ? 9.336 -11.644 -6.169 1.00 90.75 403 TYR A CA 1
ATOM 3109 C C . TYR A 1 403 ? 10.851 -11.486 -6.356 1.00 90.75 403 TYR A C 1
ATOM 3111 O O . TYR A 1 403 ? 11.274 -10.713 -7.209 1.00 90.75 403 TYR A O 1
ATOM 3119 N N . LEU A 1 404 ? 11.677 -12.246 -5.628 1.00 90.06 404 LEU A N 1
ATOM 3120 C CA . LEU A 1 404 ? 13.125 -12.291 -5.841 1.00 90.06 404 LEU A CA 1
ATOM 3121 C C . LEU A 1 404 ? 13.468 -12.889 -7.215 1.00 90.06 404 LEU A C 1
ATOM 3123 O O . LEU A 1 404 ? 14.294 -12.322 -7.927 1.00 90.06 404 LEU A O 1
ATOM 3127 N N . MET A 1 405 ? 12.800 -13.976 -7.620 1.00 89.25 405 MET A N 1
ATOM 3128 C CA . MET A 1 405 ? 12.949 -14.546 -8.969 1.00 89.25 405 MET A CA 1
ATOM 3129 C C . MET A 1 405 ? 12.476 -13.569 -10.058 1.00 89.25 405 MET A C 1
ATOM 3131 O O . MET A 1 405 ? 13.140 -13.420 -11.083 1.00 89.25 405 MET A O 1
ATOM 3135 N N . LEU A 1 406 ? 11.392 -12.822 -9.811 1.00 90.56 406 LEU A N 1
ATOM 3136 C CA . LEU A 1 406 ? 10.931 -11.761 -10.714 1.00 90.56 406 LEU A CA 1
ATOM 3137 C C . LEU A 1 406 ? 11.974 -10.634 -10.861 1.00 90.56 406 LEU A C 1
ATOM 3139 O O . LEU A 1 406 ? 12.300 -10.248 -11.981 1.00 90.56 406 LEU A O 1
ATOM 3143 N N . VAL A 1 407 ? 12.550 -10.145 -9.754 1.00 90.38 407 VAL A N 1
ATOM 3144 C CA . VAL A 1 407 ? 13.628 -9.133 -9.763 1.00 90.38 407 VAL A CA 1
ATOM 3145 C C . VAL A 1 407 ? 14.869 -9.638 -10.506 1.00 90.38 407 VAL A C 1
ATOM 3147 O O . VAL A 1 407 ? 15.503 -8.867 -11.224 1.00 90.38 407 VAL A O 1
ATOM 3150 N N . GLN A 1 408 ? 15.217 -10.921 -10.364 1.00 88.50 408 GLN A N 1
ATOM 3151 C CA . GLN A 1 408 ? 16.334 -11.529 -11.092 1.00 88.50 408 GLN A CA 1
ATOM 3152 C C . GLN A 1 408 ? 16.093 -11.503 -12.608 1.00 88.50 408 GLN A C 1
ATOM 3154 O O . GLN A 1 408 ? 16.941 -10.981 -13.329 1.00 88.50 408 GLN A O 1
ATOM 3159 N N . ALA A 1 409 ? 14.926 -11.952 -13.081 1.00 89.12 409 ALA A N 1
ATOM 3160 C CA . ALA A 1 409 ? 14.582 -11.919 -14.505 1.00 89.12 409 ALA A CA 1
ATOM 3161 C C . ALA A 1 409 ? 14.545 -10.483 -15.074 1.00 89.12 409 ALA A C 1
ATOM 3163 O O . ALA A 1 409 ? 15.094 -10.227 -16.147 1.00 89.12 409 ALA A O 1
ATOM 3164 N N . VAL A 1 410 ? 13.978 -9.515 -14.336 1.00 89.25 410 VAL A N 1
ATOM 3165 C CA . VAL A 1 410 ? 13.976 -8.096 -14.752 1.00 89.25 410 VAL A CA 1
ATOM 3166 C C . VAL A 1 410 ? 15.399 -7.529 -14.829 1.00 89.25 410 VAL A C 1
ATOM 3168 O O . VAL A 1 410 ? 15.715 -6.812 -15.776 1.00 89.25 410 VAL A O 1
ATOM 3171 N N . ARG A 1 411 ? 16.285 -7.880 -13.884 1.00 86.56 411 ARG A N 1
ATOM 3172 C CA . ARG A 1 411 ? 17.698 -7.462 -13.897 1.00 86.56 411 ARG A CA 1
ATOM 3173 C C . ARG A 1 411 ? 18.495 -8.078 -15.054 1.00 86.56 411 ARG A C 1
ATOM 3175 O O . ARG A 1 411 ? 19.413 -7.431 -15.548 1.00 86.56 411 ARG A O 1
ATOM 3182 N N . VAL A 1 412 ? 18.194 -9.315 -15.449 1.00 85.44 412 VAL A N 1
ATOM 3183 C CA . VAL A 1 412 ? 18.843 -9.982 -16.592 1.00 85.44 412 VAL A CA 1
ATOM 3184 C C . VAL A 1 412 ? 18.350 -9.403 -17.928 1.00 85.44 412 VAL A C 1
ATOM 3186 O O . VAL A 1 412 ? 19.100 -9.383 -18.900 1.00 85.44 412 VAL A O 1
ATOM 3189 N N . GLY A 1 413 ? 17.123 -8.871 -17.977 1.00 83.12 413 GLY A N 1
ATOM 3190 C CA . GLY A 1 413 ? 16.577 -8.185 -19.154 1.00 83.12 413 GLY A CA 1
ATOM 3191 C C . GLY A 1 413 ? 16.072 -9.121 -20.260 1.00 83.12 413 GLY A C 1
ATOM 3192 O O . GLY A 1 413 ? 15.714 -8.652 -21.340 1.00 83.12 413 GLY A O 1
ATOM 3193 N N . LEU A 1 414 ? 16.028 -10.436 -20.011 1.00 82.94 414 LEU A N 1
ATOM 3194 C CA . LEU A 1 414 ? 15.575 -11.444 -20.971 1.00 82.94 414 LEU A CA 1
ATOM 3195 C C . LEU A 1 414 ? 14.069 -11.703 -20.844 1.00 82.94 414 LEU A C 1
ATOM 3197 O O . LEU A 1 414 ? 13.588 -12.234 -19.841 1.00 82.94 414 LEU A O 1
ATOM 3201 N N . LEU A 1 415 ? 13.329 -11.397 -21.913 1.00 84.19 415 LEU A N 1
ATOM 3202 C CA . LEU A 1 415 ? 11.870 -11.529 -21.969 1.00 84.19 415 LEU A CA 1
ATOM 3203 C C . LEU A 1 415 ? 11.373 -12.952 -21.644 1.00 84.19 415 LEU A C 1
ATOM 3205 O O . LEU A 1 415 ? 10.448 -13.115 -20.853 1.00 84.19 415 LEU A O 1
ATOM 3209 N N . GLY A 1 416 ? 12.011 -13.983 -22.206 1.00 86.00 416 GLY A N 1
ATOM 3210 C CA . GLY A 1 416 ? 11.576 -15.374 -22.019 1.00 86.00 416 GLY A CA 1
ATOM 3211 C C . GLY A 1 416 ? 11.757 -15.910 -20.591 1.00 86.00 416 GLY A C 1
ATOM 3212 O O . GLY A 1 416 ? 10.964 -16.731 -20.141 1.00 86.00 416 GLY A O 1
ATOM 3213 N N . GLU A 1 417 ? 12.761 -15.436 -19.846 1.00 86.94 417 GLU A N 1
ATOM 3214 C CA . GLU A 1 417 ? 12.924 -15.806 -18.430 1.00 86.94 417 GLU A CA 1
ATOM 3215 C C . GLU A 1 417 ? 11.836 -15.158 -17.571 1.00 86.94 417 GLU A C 1
ATOM 3217 O O . GLU A 1 417 ? 11.234 -15.809 -16.719 1.00 86.94 417 GLU A O 1
ATOM 3222 N N . PHE A 1 418 ? 11.529 -13.891 -17.852 1.00 89.88 418 PHE A N 1
ATOM 3223 C CA . PHE A 1 418 ? 10.458 -13.142 -17.203 1.00 89.88 418 PHE A CA 1
ATOM 3224 C C . PHE A 1 418 ? 9.075 -13.783 -17.430 1.00 89.88 418 PHE A C 1
ATOM 3226 O O . PHE A 1 418 ? 8.314 -13.948 -16.475 1.00 89.88 418 PHE A O 1
ATOM 3233 N N . GLU A 1 419 ? 8.765 -14.225 -18.653 1.00 89.81 419 GLU A N 1
ATOM 3234 C CA . GLU A 1 419 ? 7.514 -14.938 -18.953 1.00 89.81 419 GLU A CA 1
ATOM 3235 C C . GLU A 1 419 ? 7.440 -16.305 -18.255 1.00 89.81 419 GLU A C 1
ATOM 3237 O O . GLU A 1 419 ? 6.408 -16.641 -17.668 1.00 89.81 419 GLU A O 1
ATOM 3242 N N . ASN A 1 420 ? 8.545 -17.057 -18.217 1.00 91.75 420 ASN A N 1
ATOM 3243 C CA . ASN A 1 420 ? 8.623 -18.318 -17.478 1.00 91.75 420 ASN A CA 1
ATOM 3244 C C . ASN A 1 420 ? 8.369 -18.128 -15.971 1.00 91.75 420 ASN A C 1
ATOM 3246 O O . ASN A 1 420 ? 7.581 -18.875 -15.390 1.00 91.75 420 ASN A O 1
ATOM 3250 N N . VAL A 1 421 ? 8.972 -17.112 -15.341 1.00 91.62 421 VAL A N 1
ATOM 3251 C CA . VAL A 1 421 ? 8.762 -16.805 -13.911 1.00 91.62 421 VAL A CA 1
ATOM 3252 C C . VAL A 1 421 ? 7.320 -16.362 -13.630 1.00 91.62 421 VAL A C 1
ATOM 3254 O O . VAL A 1 421 ? 6.741 -16.766 -12.619 1.00 91.62 421 VAL A O 1
ATOM 3257 N N . ILE A 1 422 ? 6.695 -15.587 -14.527 1.00 91.69 422 ILE A N 1
ATOM 3258 C CA . ILE A 1 422 ? 5.271 -15.231 -14.404 1.00 91.69 422 ILE A CA 1
ATOM 3259 C C . ILE A 1 422 ? 4.392 -16.482 -14.442 1.00 91.69 422 ILE A C 1
ATOM 3261 O O . ILE A 1 422 ? 3.519 -16.626 -13.587 1.00 91.69 422 ILE A O 1
ATOM 3265 N N . ASN A 1 423 ? 4.638 -17.398 -15.380 1.00 91.75 423 ASN A N 1
ATOM 3266 C CA . ASN A 1 423 ? 3.856 -18.627 -15.515 1.00 91.75 423 ASN A CA 1
ATOM 3267 C C . ASN A 1 423 ? 4.024 -19.556 -14.297 1.00 91.75 423 ASN A C 1
ATOM 3269 O O . ASN A 1 423 ? 3.035 -20.080 -13.791 1.00 91.75 423 ASN A O 1
ATOM 3273 N N . GLN A 1 424 ? 5.244 -19.692 -13.763 1.00 93.06 424 GLN A N 1
ATOM 3274 C CA . GLN A 1 424 ? 5.538 -20.509 -12.574 1.00 93.06 424 GLN A CA 1
ATOM 3275 C C . GLN A 1 424 ? 4.909 -19.978 -11.272 1.00 93.06 424 GLN A C 1
ATOM 3277 O O . GLN A 1 424 ? 4.711 -20.744 -10.327 1.00 93.06 424 GLN A O 1
ATOM 3282 N N . HIS A 1 425 ? 4.622 -18.676 -11.177 1.00 92.25 425 HIS A N 1
ATOM 3283 C CA . HIS A 1 425 ? 4.171 -18.033 -9.932 1.00 92.25 425 HIS A CA 1
ATOM 3284 C C . HIS A 1 425 ? 2.835 -17.277 -10.053 1.00 92.25 425 HIS A C 1
ATOM 3286 O O . HIS A 1 425 ? 2.421 -16.587 -9.113 1.00 92.25 425 HIS A O 1
ATOM 3292 N N . ALA A 1 426 ? 2.119 -17.453 -11.169 1.00 91.69 426 ALA A N 1
ATOM 3293 C CA . ALA A 1 426 ? 0.873 -16.758 -11.494 1.00 91.69 426 ALA A CA 1
ATOM 3294 C C . ALA A 1 426 ? -0.173 -16.801 -10.365 1.00 91.69 426 ALA A C 1
ATOM 3296 O O . ALA A 1 426 ? -0.787 -15.778 -10.060 1.00 91.69 426 ALA A O 1
ATOM 3297 N N . GLU A 1 427 ? -0.358 -17.947 -9.705 1.00 91.44 427 GLU A N 1
ATOM 3298 C CA . GLU A 1 427 ? -1.317 -18.098 -8.601 1.00 91.44 427 GLU A CA 1
ATOM 3299 C C . GLU A 1 427 ? -0.972 -17.224 -7.389 1.00 91.44 427 GLU A C 1
ATOM 3301 O O . GLU A 1 427 ? -1.854 -16.594 -6.803 1.00 91.44 427 GLU A O 1
ATOM 3306 N N . THR A 1 428 ? 0.316 -17.112 -7.047 1.00 90.62 428 THR A N 1
ATOM 3307 C CA . THR A 1 428 ? 0.764 -16.271 -5.926 1.00 90.62 428 THR A CA 1
ATOM 3308 C C . THR A 1 428 ? 0.540 -14.794 -6.240 1.00 90.62 428 THR A C 1
ATOM 3310 O O . THR A 1 428 ? -0.012 -14.070 -5.413 1.00 90.62 428 THR A O 1
ATOM 3313 N N . PHE A 1 429 ? 0.872 -14.357 -7.458 1.00 90.75 429 PHE A N 1
ATOM 3314 C CA . PHE A 1 429 ? 0.639 -12.981 -7.910 1.00 90.75 429 PHE A CA 1
ATOM 3315 C C . PHE A 1 429 ? -0.853 -12.635 -8.061 1.00 90.75 429 PHE A C 1
ATOM 3317 O O . PHE A 1 429 ? -1.242 -11.479 -7.870 1.00 90.75 429 PHE A O 1
ATOM 3324 N N . ARG A 1 430 ? -1.712 -13.617 -8.371 1.00 90.31 430 ARG A N 1
ATOM 3325 C CA . ARG A 1 430 ? -3.176 -13.451 -8.359 1.00 90.31 430 ARG A CA 1
ATOM 3326 C C . ARG A 1 430 ? -3.711 -13.318 -6.934 1.00 90.31 430 ARG A C 1
ATOM 3328 O O . ARG A 1 430 ? -4.453 -12.377 -6.672 1.00 90.31 430 ARG A O 1
ATOM 3335 N N . ARG A 1 431 ? -3.288 -14.185 -6.005 1.00 88.69 431 ARG A N 1
ATOM 3336 C CA . ARG A 1 431 ? -3.681 -14.125 -4.583 1.00 88.69 431 ARG A CA 1
ATOM 3337 C C . ARG A 1 431 ? -3.227 -12.828 -3.902 1.00 88.69 431 ARG A C 1
ATOM 3339 O O . ARG A 1 431 ? -3.969 -12.266 -3.107 1.00 88.69 431 ARG A O 1
ATOM 3346 N N . ASP A 1 432 ? -2.031 -12.344 -4.232 1.00 86.62 432 ASP A N 1
ATOM 3347 C CA . ASP A 1 432 ? -1.500 -11.069 -3.734 1.00 86.62 432 ASP A CA 1
ATOM 3348 C C . ASP A 1 432 ? -2.130 -9.836 -4.430 1.00 86.62 432 ASP A C 1
ATOM 3350 O O . ASP A 1 432 ? -1.905 -8.702 -4.008 1.00 86.62 432 ASP A O 1
ATOM 3354 N N . GLY A 1 433 ? -2.908 -10.027 -5.505 1.00 84.81 433 GLY A N 1
ATOM 3355 C CA . GLY A 1 433 ? -3.548 -8.947 -6.266 1.00 84.81 433 GLY A CA 1
ATOM 3356 C C . GLY A 1 433 ? -2.588 -8.074 -7.090 1.00 84.81 433 GLY A C 1
ATOM 3357 O O . GLY A 1 433 ? -2.967 -6.975 -7.494 1.00 84.81 433 GLY A O 1
ATOM 3358 N N . THR A 1 434 ? -1.358 -8.537 -7.331 1.00 88.56 434 THR A N 1
ATOM 3359 C CA . THR A 1 434 ? -0.276 -7.807 -8.024 1.00 88.56 434 THR A CA 1
ATOM 3360 C C . THR A 1 434 ? -0.137 -8.175 -9.505 1.00 88.56 434 THR A C 1
ATOM 3362 O O . THR A 1 434 ? 0.489 -7.433 -10.261 1.00 88.56 434 THR A O 1
ATOM 3365 N N . TYR A 1 435 ? -0.748 -9.277 -9.953 1.00 90.62 435 TYR A N 1
ATOM 3366 C CA . TYR A 1 435 ? -0.617 -9.828 -11.313 1.00 90.62 435 TYR A CA 1
ATOM 3367 C C . TYR A 1 435 ? -0.822 -8.802 -12.450 1.00 90.62 435 TYR A C 1
ATOM 3369 O O . TYR A 1 435 ? -0.042 -8.765 -13.399 1.00 90.62 435 TYR A O 1
ATOM 3377 N N . THR A 1 436 ? -1.819 -7.915 -12.347 1.00 90.25 436 THR A N 1
ATOM 3378 C CA . THR A 1 436 ? -2.114 -6.891 -13.373 1.00 90.25 436 THR A CA 1
ATOM 3379 C C . THR A 1 436 ? -1.064 -5.781 -13.467 1.00 90.25 436 THR A C 1
ATOM 3381 O O . THR A 1 436 ? -0.927 -5.164 -14.523 1.00 90.25 436 THR A O 1
ATOM 3384 N N . LEU A 1 437 ? -0.313 -5.533 -12.391 1.00 90.56 437 LEU A N 1
ATOM 3385 C CA . LEU A 1 437 ? 0.846 -4.639 -12.383 1.00 90.56 437 LEU A CA 1
ATOM 3386 C C . LEU A 1 437 ? 2.080 -5.356 -12.947 1.00 90.56 437 LEU A C 1
ATOM 3388 O O . LEU A 1 437 ? 2.806 -4.782 -13.754 1.00 90.56 437 LEU A O 1
ATOM 3392 N N . ILE A 1 438 ? 2.269 -6.632 -12.598 1.00 91.44 438 ILE A N 1
ATOM 3393 C CA . ILE A 1 438 ? 3.396 -7.452 -13.066 1.00 91.44 438 ILE A CA 1
ATOM 3394 C C . ILE A 1 438 ? 3.360 -7.649 -14.589 1.00 91.44 438 ILE A C 1
ATOM 3396 O O . ILE A 1 438 ? 4.398 -7.524 -15.231 1.00 91.44 438 ILE A O 1
ATOM 3400 N N . LEU A 1 439 ? 2.186 -7.830 -15.206 1.00 90.50 439 LEU A N 1
ATOM 3401 C CA . LEU A 1 439 ? 2.071 -7.886 -16.674 1.00 90.50 439 LEU A CA 1
ATOM 3402 C C . LEU A 1 439 ? 2.567 -6.605 -17.381 1.00 90.50 439 LEU A C 1
ATOM 3404 O O . LEU A 1 439 ? 3.055 -6.680 -18.508 1.00 90.50 439 LEU A O 1
ATOM 3408 N N . ARG A 1 440 ? 2.499 -5.432 -16.728 1.00 90.38 440 ARG A N 1
ATOM 3409 C CA . ARG A 1 440 ? 3.012 -4.165 -17.290 1.00 90.38 440 ARG A CA 1
ATOM 3410 C C . ARG A 1 440 ? 4.545 -4.104 -17.294 1.00 90.38 440 ARG A C 1
ATOM 3412 O O . ARG A 1 440 ? 5.112 -3.404 -18.131 1.00 90.38 440 ARG A O 1
ATOM 3419 N N . LEU A 1 441 ? 5.222 -4.878 -16.435 1.00 90.12 441 LEU A N 1
ATOM 3420 C CA . LEU A 1 441 ? 6.688 -4.906 -16.354 1.00 90.12 441 LEU A CA 1
ATOM 3421 C C . LEU A 1 441 ? 7.359 -5.353 -17.660 1.00 90.12 441 LEU A C 1
ATOM 3423 O O . LEU A 1 441 ? 8.513 -4.997 -17.861 1.00 90.12 441 LEU A O 1
ATOM 3427 N N . ARG A 1 442 ? 6.661 -6.039 -18.584 1.00 89.50 442 ARG A N 1
ATOM 3428 C CA . ARG A 1 442 ? 7.210 -6.438 -19.899 1.00 89.50 442 ARG A CA 1
ATOM 3429 C C . ARG A 1 442 ? 7.877 -5.274 -20.645 1.00 89.50 442 ARG A C 1
ATOM 3431 O O . ARG A 1 442 ? 8.937 -5.457 -21.236 1.00 89.50 442 ARG A O 1
ATOM 3438 N N . GLN A 1 443 ? 7.295 -4.073 -20.593 1.00 85.94 443 GLN A N 1
ATOM 3439 C CA . GLN A 1 443 ? 7.876 -2.889 -21.244 1.00 85.94 443 GLN A CA 1
ATOM 3440 C C . GLN A 1 443 ? 9.106 -2.350 -20.495 1.00 85.94 443 GLN A C 1
ATOM 3442 O O . GLN A 1 443 ? 10.029 -1.831 -21.123 1.00 85.94 443 GLN A O 1
ATOM 3447 N N . ASN A 1 444 ? 9.160 -2.523 -19.174 1.00 88.62 444 ASN A N 1
ATOM 3448 C CA . ASN A 1 444 ? 10.299 -2.106 -18.361 1.00 88.62 444 ASN A CA 1
ATOM 3449 C C . ASN A 1 444 ? 11.464 -3.092 -18.425 1.00 88.62 444 ASN A C 1
ATOM 3451 O O . ASN A 1 444 ? 12.593 -2.636 -18.506 1.00 88.62 444 ASN A O 1
ATOM 3455 N N . VAL A 1 445 ? 11.222 -4.406 -18.506 1.00 89.38 445 VAL A N 1
ATOM 3456 C CA . VAL A 1 445 ? 12.267 -5.413 -18.792 1.00 89.38 445 VAL A CA 1
ATOM 3457 C C . VAL A 1 445 ? 13.034 -5.032 -20.061 1.00 89.38 445 VAL A C 1
ATOM 3459 O O . VAL A 1 445 ? 14.262 -5.029 -20.066 1.00 89.38 445 VAL A O 1
ATOM 3462 N N . ILE A 1 446 ? 12.311 -4.622 -21.109 1.00 88.81 446 ILE A N 1
ATOM 3463 C CA . ILE A 1 446 ? 12.895 -4.145 -22.368 1.00 88.81 446 ILE A CA 1
ATOM 3464 C C . ILE A 1 446 ? 13.695 -2.847 -22.151 1.00 88.81 446 ILE A C 1
ATOM 3466 O O . ILE A 1 446 ? 14.847 -2.771 -22.575 1.00 88.81 446 ILE A O 1
ATOM 3470 N N . LYS A 1 447 ? 13.147 -1.845 -21.442 1.00 88.12 447 LYS A N 1
ATOM 3471 C CA . LYS A 1 447 ? 13.878 -0.602 -21.114 1.00 88.12 447 LYS A CA 1
ATOM 3472 C C . LYS A 1 447 ? 15.160 -0.863 -20.309 1.00 88.12 447 LYS A C 1
ATOM 3474 O O . LYS A 1 447 ? 16.210 -0.327 -20.658 1.00 88.12 447 LYS A O 1
ATOM 3479 N N . THR A 1 448 ? 15.101 -1.710 -19.282 1.00 88.38 448 THR A N 1
ATOM 3480 C CA . THR A 1 448 ? 16.246 -2.120 -18.455 1.00 88.38 448 THR A CA 1
ATOM 3481 C C . THR A 1 448 ? 17.280 -2.888 -19.278 1.00 88.38 448 THR A C 1
ATOM 3483 O O . THR A 1 448 ? 18.469 -2.593 -19.176 1.00 88.38 448 THR A O 1
ATOM 3486 N N . GLY A 1 449 ? 16.851 -3.806 -20.151 1.00 87.94 449 GLY A N 1
ATOM 3487 C CA . GLY A 1 449 ? 17.734 -4.550 -21.052 1.00 87.94 449 GLY A CA 1
ATOM 3488 C C . GLY A 1 449 ? 18.493 -3.647 -22.030 1.00 87.94 449 GLY A C 1
ATOM 3489 O O . GLY A 1 449 ? 19.708 -3.782 -22.174 1.00 87.94 449 GLY A O 1
ATOM 3490 N N . ILE A 1 450 ? 17.822 -2.672 -22.655 1.00 88.62 450 ILE A N 1
ATOM 3491 C CA . ILE A 1 450 ? 18.489 -1.734 -23.574 1.00 88.62 450 ILE A CA 1
ATOM 3492 C C . ILE A 1 450 ? 19.395 -0.766 -22.798 1.00 88.62 450 ILE A C 1
ATOM 3494 O O . ILE A 1 450 ? 20.521 -0.542 -23.234 1.00 88.62 450 ILE A O 1
ATOM 3498 N N . ARG A 1 451 ? 18.986 -0.277 -21.613 1.00 88.25 451 ARG A N 1
ATOM 3499 C CA . ARG A 1 451 ? 19.847 0.538 -20.729 1.00 88.25 451 ARG A CA 1
ATOM 3500 C C . ARG A 1 451 ? 21.122 -0.217 -20.327 1.00 88.25 451 ARG A C 1
ATOM 3502 O O . ARG A 1 451 ? 22.210 0.354 -20.355 1.00 88.25 451 ARG A O 1
ATOM 3509 N N . MET A 1 452 ? 21.009 -1.507 -20.005 1.00 87.62 452 MET A N 1
ATOM 3510 C CA . MET A 1 452 ? 22.159 -2.369 -19.710 1.00 87.62 452 MET A CA 1
ATOM 3511 C C . MET A 1 452 ? 23.081 -2.524 -20.932 1.00 87.62 452 MET A C 1
ATOM 3513 O O . MET A 1 452 ? 24.302 -2.454 -20.795 1.00 87.62 452 MET A O 1
ATOM 3517 N N . MET A 1 453 ? 22.523 -2.679 -22.138 1.00 87.88 453 MET A N 1
ATOM 3518 C CA . MET A 1 453 ? 23.314 -2.754 -23.373 1.00 87.88 453 MET A CA 1
ATOM 3519 C C . MET A 1 453 ? 23.997 -1.424 -23.724 1.00 87.88 453 MET A C 1
ATOM 3521 O O . MET A 1 453 ? 25.174 -1.448 -24.072 1.00 87.88 453 MET A O 1
ATOM 3525 N N . SER A 1 454 ? 23.336 -0.272 -23.570 1.00 87.25 454 SER A N 1
ATOM 3526 C CA . SER A 1 454 ? 23.948 1.039 -23.847 1.00 87.25 454 SER A CA 1
ATOM 3527 C C . SER A 1 454 ? 25.076 1.406 -22.880 1.00 87.25 454 SER A C 1
ATOM 3529 O O . SER A 1 454 ? 26.000 2.106 -23.277 1.00 87.25 454 SER A O 1
ATOM 3531 N N . LEU A 1 455 ? 25.021 0.914 -21.635 1.00 87.31 455 LEU A N 1
ATOM 3532 C CA . LEU A 1 455 ? 26.119 1.028 -20.665 1.00 87.31 455 LEU A CA 1
ATOM 3533 C C . LEU A 1 455 ? 27.272 0.051 -20.958 1.00 87.31 455 LEU A C 1
ATOM 3535 O O . LEU A 1 455 ? 28.407 0.315 -20.577 1.00 87.31 455 LEU A O 1
ATOM 3539 N N . SER A 1 456 ? 26.991 -1.077 -21.621 1.00 88.88 456 SER A N 1
ATOM 3540 C CA . SER A 1 456 ? 27.988 -2.119 -21.918 1.00 88.88 456 SER A CA 1
ATOM 3541 C C . SER A 1 456 ? 28.735 -1.900 -23.240 1.00 88.88 456 SER A C 1
ATOM 3543 O O . SER A 1 456 ? 29.819 -2.454 -23.421 1.00 88.88 456 SER A O 1
ATOM 3545 N N . TYR A 1 457 ? 28.163 -1.140 -24.181 1.00 90.19 457 TYR A N 1
ATOM 3546 C CA . TYR A 1 457 ? 28.677 -1.003 -25.547 1.00 90.19 457 TYR A CA 1
ATOM 3547 C C . TYR A 1 457 ? 28.607 0.447 -26.054 1.00 90.19 457 TYR A C 1
ATOM 3549 O O . TYR A 1 457 ? 27.537 1.051 -26.072 1.00 90.19 457 TYR A O 1
ATOM 3557 N N . SER A 1 458 ? 29.735 0.969 -26.557 1.00 87.94 458 SER A N 1
ATOM 3558 C CA . SER A 1 458 ? 29.818 2.259 -27.283 1.00 87.94 458 SER A CA 1
ATOM 3559 C C . SER A 1 458 ? 29.057 2.223 -28.621 1.00 87.94 458 SER A C 1
ATOM 3561 O O . SER A 1 458 ? 28.469 3.211 -29.064 1.00 87.94 458 SER A O 1
ATOM 3563 N N . ARG A 1 459 ? 29.065 1.060 -29.287 1.00 89.56 459 ARG A N 1
ATOM 3564 C CA . ARG A 1 459 ? 28.343 0.776 -30.535 1.00 89.56 459 ARG A CA 1
ATOM 3565 C C . ARG A 1 459 ? 27.828 -0.660 -30.504 1.00 89.56 459 ARG A C 1
ATOM 3567 O O . ARG A 1 459 ? 28.562 -1.551 -30.085 1.00 89.56 459 ARG A O 1
ATOM 3574 N N . ILE A 1 460 ? 26.603 -0.878 -30.967 1.00 91.31 460 ILE A N 1
ATOM 3575 C CA . ILE A 1 460 ? 25.961 -2.198 -31.058 1.00 91.31 460 ILE A CA 1
ATOM 3576 C C . ILE A 1 460 ? 25.023 -2.233 -32.274 1.00 91.31 460 ILE A C 1
ATOM 3578 O O . ILE A 1 460 ? 24.366 -1.231 -32.571 1.00 91.31 460 ILE A O 1
ATOM 3582 N N . SER A 1 461 ? 24.965 -3.355 -32.999 1.00 91.31 461 SER A N 1
ATOM 3583 C CA . SER A 1 461 ? 24.055 -3.484 -34.146 1.00 91.31 461 SER A CA 1
ATOM 3584 C C . SER A 1 461 ? 22.606 -3.710 -33.694 1.00 91.31 461 SER A C 1
ATOM 3586 O O . SER A 1 461 ? 22.348 -4.303 -32.642 1.00 91.31 461 SER A O 1
ATOM 3588 N N . LEU A 1 462 ? 21.639 -3.274 -34.507 1.00 88.25 462 LEU A N 1
ATOM 3589 C CA . LEU A 1 462 ? 20.218 -3.549 -34.255 1.00 88.25 462 LEU A CA 1
ATOM 3590 C C . LEU A 1 462 ? 19.916 -5.059 -34.272 1.00 88.25 462 LEU A C 1
ATOM 3592 O O . LEU A 1 462 ? 19.075 -5.530 -33.507 1.00 88.25 462 LEU A O 1
ATOM 3596 N N . ARG A 1 463 ? 20.663 -5.829 -35.072 1.00 88.38 463 ARG A N 1
ATOM 3597 C CA . ARG A 1 463 ? 20.574 -7.291 -35.156 1.00 88.38 463 ARG A CA 1
ATOM 3598 C C . ARG A 1 463 ? 20.999 -7.985 -33.859 1.00 88.38 463 ARG A C 1
ATOM 3600 O O . ARG A 1 463 ? 20.297 -8.879 -33.390 1.00 88.38 463 ARG A O 1
ATOM 3607 N N . ASP A 1 464 ? 22.086 -7.540 -33.228 1.00 88.75 464 ASP A N 1
ATOM 3608 C CA . ASP A 1 464 ? 22.538 -8.077 -31.933 1.00 88.75 464 ASP A CA 1
ATOM 3609 C C . ASP A 1 464 ? 21.541 -7.762 -30.806 1.00 88.75 464 ASP A C 1
ATOM 3611 O O . ASP A 1 464 ? 21.271 -8.615 -29.955 1.00 88.75 464 ASP A O 1
ATOM 3615 N N . ILE A 1 465 ? 20.947 -6.560 -30.825 1.00 87.00 465 ILE A N 1
ATOM 3616 C CA . ILE A 1 465 ? 19.844 -6.177 -29.927 1.00 87.00 465 ILE A CA 1
ATOM 3617 C C . ILE A 1 465 ? 18.640 -7.107 -30.137 1.00 87.00 465 ILE A C 1
ATOM 3619 O O . ILE A 1 465 ? 18.095 -7.628 -29.161 1.00 87.00 465 ILE A O 1
ATOM 3623 N N . CYS A 1 466 ? 18.250 -7.349 -31.393 1.00 87.06 466 CYS A N 1
ATOM 3624 C CA . CYS A 1 466 ? 17.126 -8.211 -31.762 1.00 87.06 466 CYS A CA 1
ATOM 3625 C C . CYS A 1 466 ? 17.315 -9.647 -31.241 1.00 87.06 466 CYS A C 1
ATOM 3627 O O . CYS A 1 466 ? 16.432 -10.186 -30.571 1.00 87.06 466 CYS A O 1
ATOM 3629 N N . ILE A 1 467 ? 18.499 -10.230 -31.470 1.00 87.12 467 ILE A N 1
ATOM 3630 C CA . ILE A 1 467 ? 18.861 -11.586 -31.027 1.00 87.12 467 ILE A CA 1
ATOM 3631 C C . ILE A 1 467 ? 18.874 -11.687 -29.494 1.00 87.12 467 ILE A C 1
ATOM 3633 O O . ILE A 1 467 ? 18.340 -12.649 -28.940 1.00 87.12 467 ILE A O 1
ATOM 3637 N N . ARG A 1 468 ? 19.450 -10.702 -28.786 1.00 83.38 468 ARG A N 1
ATOM 3638 C CA . ARG A 1 468 ? 19.532 -10.733 -27.313 1.00 83.38 468 ARG A CA 1
ATOM 3639 C C . ARG A 1 468 ? 18.182 -10.543 -26.632 1.00 83.38 468 ARG A C 1
ATOM 3641 O O . ARG A 1 468 ? 17.884 -11.271 -25.691 1.00 83.38 468 ARG A O 1
ATOM 3648 N N . LEU A 1 469 ? 17.363 -9.600 -27.096 1.00 83.19 469 LEU A N 1
ATOM 3649 C CA . LEU A 1 469 ? 16.031 -9.363 -26.526 1.00 83.19 469 LEU A CA 1
ATOM 3650 C C . LEU A 1 469 ? 14.992 -10.409 -26.960 1.00 83.19 469 LEU A C 1
ATOM 3652 O O . LEU A 1 469 ? 13.927 -10.473 -26.348 1.00 83.19 469 LEU A O 1
ATOM 3656 N N . LYS A 1 470 ? 15.308 -11.228 -27.976 1.00 82.69 470 LYS A N 1
ATOM 3657 C CA . LYS A 1 470 ? 14.384 -12.148 -28.660 1.00 82.69 470 LYS A CA 1
ATOM 3658 C C . LYS A 1 470 ? 13.169 -11.402 -29.225 1.00 82.69 470 LYS A C 1
ATOM 3660 O O . LYS A 1 470 ? 12.028 -11.707 -28.893 1.00 82.69 470 LYS A O 1
ATOM 3665 N N . LEU A 1 471 ? 13.452 -10.388 -30.041 1.00 81.88 471 LEU A N 1
ATOM 3666 C CA . LEU A 1 471 ? 12.459 -9.664 -30.839 1.00 81.88 471 LEU A CA 1
ATOM 3667 C C . LEU A 1 471 ? 12.309 -10.320 -32.219 1.00 81.88 471 LEU A C 1
ATOM 3669 O O . LEU A 1 471 ? 13.265 -10.891 -32.741 1.00 81.88 471 LEU A O 1
ATOM 3673 N N . ASP A 1 472 ? 11.121 -10.201 -32.812 1.00 81.38 472 ASP A N 1
ATOM 3674 C CA . ASP A 1 472 ? 10.755 -10.905 -34.051 1.00 81.38 472 ASP A CA 1
ATOM 3675 C C . ASP A 1 472 ? 11.264 -10.227 -35.343 1.00 81.38 472 ASP A C 1
ATOM 3677 O O . ASP A 1 472 ? 11.251 -10.843 -36.407 1.00 81.38 472 ASP A O 1
ATOM 3681 N N . SER A 1 473 ? 11.693 -8.958 -35.279 1.00 88.25 473 SER A N 1
ATOM 3682 C CA . SER A 1 473 ? 12.161 -8.175 -36.437 1.00 88.25 473 SER A CA 1
ATOM 3683 C C . SER A 1 473 ? 13.157 -7.078 -36.037 1.00 88.25 473 SER A C 1
ATOM 3685 O O . SER A 1 473 ? 12.988 -6.408 -35.013 1.00 88.25 473 SER A O 1
ATOM 3687 N N . GLU A 1 474 ? 14.157 -6.840 -36.890 1.00 85.81 474 GLU A N 1
ATOM 3688 C CA . GLU A 1 474 ? 15.148 -5.763 -36.740 1.00 85.81 474 GLU A CA 1
ATOM 3689 C C . GLU A 1 474 ? 14.494 -4.366 -36.797 1.00 85.81 474 GLU A C 1
ATOM 3691 O O . GLU A 1 474 ? 14.895 -3.468 -36.057 1.00 85.81 474 GLU A O 1
ATOM 3696 N N . GLU A 1 475 ? 13.409 -4.202 -37.564 1.00 87.31 475 GLU A N 1
ATOM 3697 C CA . GLU A 1 475 ? 12.597 -2.972 -37.586 1.00 87.31 475 GLU A CA 1
ATOM 3698 C C . GLU A 1 475 ? 11.981 -2.689 -36.206 1.00 87.31 475 GLU A C 1
ATOM 3700 O O . GLU A 1 475 ? 11.959 -1.554 -35.727 1.00 87.31 475 GLU A O 1
ATOM 3705 N N . SER A 1 476 ? 11.513 -3.740 -35.522 1.00 87.25 476 SER A N 1
ATOM 3706 C CA . SER A 1 476 ? 10.954 -3.625 -34.170 1.00 87.25 476 SER A CA 1
ATOM 3707 C C . SER A 1 476 ? 12.032 -3.261 -33.146 1.00 87.25 476 SER A C 1
ATOM 3709 O O . SER A 1 476 ? 11.754 -2.497 -32.220 1.00 87.25 476 SER A O 1
ATOM 3711 N N . ALA A 1 477 ? 13.271 -3.732 -33.329 1.00 87.62 477 ALA A N 1
ATOM 3712 C CA . ALA A 1 477 ? 14.410 -3.266 -32.541 1.00 87.62 477 ALA A CA 1
ATOM 3713 C C . ALA A 1 477 ? 14.688 -1.768 -32.785 1.00 87.62 477 ALA A C 1
ATOM 3715 O O . ALA A 1 477 ? 14.870 -1.033 -31.812 1.00 87.62 477 ALA A O 1
ATOM 3716 N N . GLU A 1 478 ? 14.632 -1.285 -34.036 1.00 88.75 478 GLU A N 1
ATOM 3717 C CA . GLU A 1 478 ? 14.770 0.148 -34.343 1.00 88.75 478 GLU A CA 1
ATOM 3718 C C . GLU A 1 478 ? 13.690 0.988 -33.640 1.00 88.75 478 GLU A C 1
ATOM 3720 O O . GLU A 1 478 ? 14.018 1.924 -32.907 1.00 88.75 478 GLU A O 1
ATOM 3725 N N . TYR A 1 479 ? 12.408 0.635 -33.794 1.00 89.56 479 TYR A N 1
ATOM 3726 C CA . TYR A 1 479 ? 11.299 1.375 -33.179 1.00 89.56 479 TYR A CA 1
ATOM 3727 C C . TYR A 1 479 ? 11.397 1.431 -31.649 1.00 89.56 479 TYR A C 1
ATOM 3729 O O . TYR A 1 479 ? 11.111 2.472 -31.050 1.00 89.56 479 TYR A O 1
ATOM 3737 N N . ILE A 1 480 ? 11.813 0.338 -31.002 1.00 89.69 480 ILE A N 1
ATOM 3738 C CA . ILE A 1 480 ? 11.963 0.286 -29.543 1.00 89.69 480 ILE A CA 1
ATOM 3739 C C . ILE A 1 480 ? 13.167 1.127 -29.085 1.00 89.69 480 ILE A C 1
ATOM 3741 O O . ILE A 1 480 ? 13.036 1.868 -28.110 1.00 89.69 480 ILE A O 1
ATOM 3745 N N . VAL A 1 481 ? 14.306 1.085 -29.788 1.00 89.25 481 VAL A N 1
ATOM 3746 C CA . VAL A 1 481 ? 15.483 1.921 -29.476 1.00 89.25 481 VAL A CA 1
ATOM 3747 C C . VAL A 1 481 ? 15.177 3.407 -29.698 1.00 89.25 481 VAL A C 1
ATOM 3749 O O . VAL A 1 481 ? 15.424 4.223 -28.810 1.00 89.25 481 VAL A O 1
ATOM 3752 N N . ALA A 1 482 ? 14.554 3.765 -30.823 1.00 89.62 482 ALA A N 1
ATOM 3753 C CA . ALA A 1 482 ? 14.122 5.132 -31.111 1.00 89.62 482 ALA A CA 1
ATOM 3754 C C . ALA A 1 482 ? 13.103 5.651 -30.078 1.00 89.62 482 ALA A C 1
ATOM 3756 O O . ALA A 1 482 ? 13.135 6.828 -29.706 1.00 89.62 482 ALA A O 1
ATOM 3757 N N . LYS A 1 483 ? 12.225 4.777 -29.561 1.00 91.25 483 LYS A N 1
ATOM 3758 C CA . LYS A 1 483 ? 11.346 5.111 -28.435 1.00 91.25 483 LYS A CA 1
ATOM 3759 C C . LYS A 1 483 ? 12.121 5.274 -27.125 1.00 91.25 483 LYS A C 1
ATOM 3761 O O . LYS A 1 483 ? 11.845 6.221 -26.406 1.00 91.25 483 LYS A O 1
ATOM 3766 N N . ALA A 1 484 ? 13.092 4.417 -26.809 1.00 89.88 484 ALA A N 1
ATOM 3767 C CA . ALA A 1 484 ? 13.889 4.538 -25.583 1.00 89.88 484 ALA A CA 1
ATOM 3768 C C . ALA A 1 484 ? 14.687 5.857 -25.522 1.00 89.88 484 ALA A C 1
ATOM 3770 O O . ALA A 1 484 ? 14.788 6.454 -24.451 1.00 89.88 484 ALA A O 1
ATOM 3771 N N . ILE A 1 485 ? 15.181 6.332 -26.672 1.00 90.62 485 ILE A N 1
ATOM 3772 C CA . ILE A 1 485 ? 15.822 7.648 -26.819 1.00 90.62 485 ILE A CA 1
ATOM 3773 C C . ILE A 1 485 ? 14.793 8.776 -26.613 1.00 90.62 485 ILE A C 1
ATOM 3775 O O . ILE A 1 485 ? 15.036 9.692 -25.832 1.00 90.62 485 ILE A O 1
ATOM 3779 N N . ARG A 1 486 ? 13.610 8.696 -27.246 1.00 89.12 486 ARG A N 1
ATOM 3780 C CA . ARG A 1 486 ? 12.532 9.698 -27.087 1.00 89.12 486 ARG A CA 1
ATOM 3781 C C . ARG A 1 486 ? 11.981 9.774 -25.658 1.00 89.12 486 ARG A C 1
ATOM 3783 O O . ARG A 1 486 ? 11.695 10.862 -25.176 1.00 89.12 486 ARG A O 1
ATOM 3790 N N . ASP A 1 487 ? 11.840 8.630 -24.998 1.00 86.88 487 ASP A N 1
ATOM 3791 C CA . ASP A 1 487 ? 11.396 8.498 -23.607 1.00 86.88 487 ASP A CA 1
ATOM 3792 C C . ASP A 1 487 ? 12.485 8.958 -22.599 1.00 86.88 487 ASP A C 1
ATOM 3794 O O . ASP A 1 487 ? 12.283 8.821 -21.394 1.00 86.88 487 ASP A O 1
ATOM 3798 N N . GLY A 1 488 ? 13.652 9.443 -23.057 1.00 83.94 488 GLY A N 1
ATOM 3799 C CA . GLY A 1 488 ? 14.748 9.925 -22.203 1.00 83.94 488 GLY A CA 1
ATOM 3800 C C . GLY A 1 488 ? 15.461 8.834 -21.394 1.00 83.94 488 GLY A C 1
ATOM 3801 O O . GLY A 1 488 ? 16.181 9.131 -20.446 1.00 83.94 488 GLY A O 1
ATOM 3802 N N . VAL A 1 489 ? 15.263 7.555 -21.728 1.00 85.38 489 VAL A N 1
ATOM 3803 C CA . VAL A 1 489 ? 15.775 6.420 -20.934 1.00 85.38 489 VAL A CA 1
ATOM 3804 C C . VAL A 1 489 ? 17.282 6.223 -21.132 1.00 85.38 489 VAL A C 1
ATOM 3806 O O . VAL A 1 489 ? 17.940 5.665 -20.244 1.00 85.38 489 VAL A O 1
ATOM 3809 N N . ILE A 1 490 ? 17.795 6.633 -22.302 1.00 86.88 490 ILE A N 1
ATOM 3810 C CA . ILE A 1 490 ? 19.162 6.416 -22.795 1.00 86.88 490 ILE A CA 1
ATOM 3811 C C . ILE A 1 490 ? 19.586 7.581 -23.703 1.00 86.88 490 ILE A C 1
ATOM 3813 O O . ILE A 1 490 ? 18.891 7.890 -24.672 1.00 86.88 490 ILE A O 1
ATOM 3817 N N . GLU A 1 491 ? 20.773 8.145 -23.474 1.00 85.88 491 GLU A N 1
ATOM 3818 C CA . GLU A 1 491 ? 21.414 9.055 -24.428 1.00 85.88 491 GLU A CA 1
ATOM 3819 C C . GLU A 1 491 ? 22.154 8.274 -25.527 1.00 85.88 491 GLU A C 1
ATOM 3821 O O . GLU A 1 491 ? 23.266 7.771 -25.339 1.00 85.88 491 GLU A O 1
ATOM 3826 N N . ALA A 1 492 ? 21.536 8.158 -26.701 1.00 87.12 492 ALA A N 1
ATOM 3827 C CA . ALA A 1 492 ? 22.141 7.499 -27.853 1.00 87.12 492 ALA A CA 1
ATOM 3828 C C . ALA A 1 492 ? 21.732 8.144 -29.181 1.00 87.12 492 ALA A C 1
ATOM 3830 O O . ALA A 1 492 ? 20.669 8.746 -29.315 1.00 87.12 492 ALA A O 1
ATOM 3831 N N . SER A 1 493 ? 22.595 7.958 -30.174 1.00 88.38 493 SER A N 1
ATOM 3832 C CA . SER A 1 493 ? 22.359 8.268 -31.582 1.00 88.38 493 SER A CA 1
ATOM 3833 C C . SER A 1 493 ? 22.124 6.975 -32.367 1.00 88.38 493 SER A C 1
ATOM 3835 O O . SER A 1 493 ? 22.752 5.950 -32.092 1.00 88.38 493 SER A O 1
ATOM 3837 N N . LEU A 1 494 ? 21.213 7.020 -33.336 1.00 89.31 494 LEU A N 1
ATOM 3838 C CA . LEU A 1 494 ? 20.830 5.886 -34.174 1.00 89.31 494 LEU A CA 1
ATOM 3839 C C . LEU A 1 494 ? 21.276 6.153 -35.616 1.00 89.31 494 LEU A C 1
ATOM 3841 O O . LEU A 1 494 ? 20.830 7.127 -36.220 1.00 89.31 494 LEU A O 1
ATOM 3845 N N . ASP A 1 495 ? 22.132 5.288 -36.157 1.00 87.62 495 ASP A N 1
ATOM 3846 C CA . ASP A 1 495 ? 22.544 5.310 -37.561 1.00 87.62 495 ASP A CA 1
ATOM 3847 C C . ASP A 1 495 ? 21.696 4.297 -38.346 1.00 87.62 495 ASP A C 1
ATOM 3849 O O . ASP A 1 495 ? 21.817 3.082 -38.160 1.00 87.62 495 ASP A O 1
ATOM 3853 N N . ARG A 1 496 ? 20.811 4.816 -39.204 1.00 83.00 496 ARG A N 1
ATOM 3854 C CA . ARG A 1 496 ? 19.905 4.020 -40.047 1.00 83.00 496 ARG A CA 1
ATOM 3855 C C . ARG A 1 496 ? 20.578 3.439 -41.284 1.00 83.00 496 ARG A C 1
ATOM 3857 O O . ARG A 1 496 ? 20.185 2.367 -41.722 1.00 83.00 496 ARG A O 1
ATOM 3864 N N . GLU A 1 497 ? 21.579 4.117 -41.839 1.00 82.62 497 GLU A N 1
ATOM 3865 C CA . GLU A 1 497 ? 22.282 3.646 -43.040 1.00 82.62 497 GLU A CA 1
ATOM 3866 C C . GLU A 1 497 ? 23.190 2.457 -42.715 1.00 82.62 497 GLU A C 1
ATOM 3868 O O . GLU A 1 497 ? 23.413 1.586 -43.554 1.00 82.62 497 GLU A O 1
ATOM 3873 N N . ARG A 1 498 ? 23.711 2.415 -41.481 1.00 81.38 498 ARG A N 1
ATOM 3874 C CA . ARG A 1 498 ? 24.666 1.398 -41.016 1.00 81.38 498 ARG A CA 1
ATOM 3875 C C . ARG A 1 498 ? 24.095 0.421 -39.984 1.00 81.38 498 ARG A C 1
ATOM 3877 O O . ARG A 1 498 ? 24.825 -0.448 -39.511 1.00 81.38 498 ARG A O 1
ATOM 3884 N N . GLY A 1 499 ? 22.816 0.557 -39.626 1.00 83.69 499 GLY A N 1
ATOM 3885 C CA . GLY A 1 499 ? 22.090 -0.385 -38.768 1.00 83.69 499 GLY A CA 1
ATOM 3886 C C . GLY A 1 499 ? 22.634 -0.519 -37.341 1.00 83.69 499 GLY A C 1
ATOM 3887 O O . GLY A 1 499 ? 22.539 -1.601 -36.752 1.00 83.69 499 GLY A O 1
ATOM 3888 N N . PHE A 1 500 ? 23.223 0.543 -36.773 1.00 87.88 500 PHE A N 1
ATOM 3889 C CA . PHE A 1 500 ? 23.776 0.515 -35.415 1.00 87.88 500 PHE A CA 1
ATOM 3890 C C . PHE A 1 500 ? 23.295 1.656 -34.515 1.00 87.88 500 PHE A C 1
ATOM 3892 O O . PHE A 1 500 ? 23.083 2.798 -34.922 1.00 87.88 500 PHE A O 1
ATOM 3899 N N . MET A 1 501 ? 23.194 1.333 -33.229 1.00 88.94 501 MET A N 1
ATOM 3900 C CA . MET A 1 501 ? 23.046 2.284 -32.137 1.00 88.94 501 MET A CA 1
ATOM 3901 C C . MET A 1 501 ? 24.446 2.667 -31.646 1.00 88.94 501 MET A C 1
ATOM 3903 O O . MET A 1 501 ? 25.245 1.796 -31.299 1.00 88.94 501 MET A O 1
ATOM 3907 N N . LYS A 1 502 ? 24.745 3.967 -31.598 1.00 89.56 502 LYS A N 1
ATOM 3908 C CA . LYS A 1 502 ? 25.948 4.527 -30.970 1.00 89.56 502 LYS A CA 1
ATOM 3909 C C . LYS A 1 502 ? 25.518 5.276 -29.711 1.00 89.56 502 LYS A C 1
ATOM 3911 O O . LYS A 1 502 ? 24.875 6.326 -29.815 1.00 89.56 502 LYS A O 1
ATOM 3916 N N . SER A 1 503 ? 25.863 4.753 -28.539 1.00 87.12 503 SER A N 1
ATOM 3917 C CA . SER A 1 503 ? 25.644 5.454 -27.271 1.00 87.12 503 SER A CA 1
ATOM 3918 C C . SER A 1 503 ? 26.516 6.711 -27.198 1.00 87.12 503 SER A C 1
ATOM 3920 O O . SER A 1 503 ? 27.580 6.803 -27.821 1.00 87.12 503 SER A O 1
ATOM 3922 N N . LYS A 1 504 ? 26.034 7.722 -26.474 1.00 83.81 504 LYS A N 1
ATOM 3923 C CA . LYS A 1 504 ? 26.852 8.872 -26.095 1.00 83.81 504 LYS A CA 1
ATOM 3924 C C . LYS A 1 504 ? 27.659 8.470 -24.860 1.00 83.81 504 LYS A C 1
ATOM 3926 O O . LYS A 1 504 ? 27.114 7.880 -23.930 1.00 83.81 504 LYS A O 1
ATOM 3931 N N . GLU A 1 505 ? 28.957 8.753 -24.867 1.00 76.38 505 GLU A N 1
ATOM 3932 C CA . GLU A 1 505 ? 29.800 8.534 -23.691 1.00 76.38 505 GLU A CA 1
ATOM 3933 C C . GLU A 1 505 ? 29.341 9.466 -22.562 1.00 76.38 505 GLU A C 1
ATOM 3935 O O . GLU A 1 505 ? 29.016 10.633 -22.803 1.00 76.38 505 GLU A O 1
ATOM 3940 N N . VAL A 1 506 ? 29.259 8.928 -21.342 1.00 72.62 506 VAL A N 1
ATOM 3941 C CA . VAL A 1 506 ? 28.798 9.678 -20.169 1.00 72.62 506 VAL A CA 1
ATOM 3942 C C . VAL A 1 506 ? 29.827 10.766 -19.874 1.00 72.62 506 VAL A C 1
ATOM 3944 O O . VAL A 1 506 ? 30.967 10.466 -19.524 1.00 72.62 506 VAL A O 1
ATOM 3947 N N . GLY A 1 507 ? 29.430 12.025 -20.068 1.00 75.75 507 GLY A N 1
ATOM 3948 C CA . GLY A 1 507 ? 30.260 13.181 -19.736 1.00 75.75 507 GLY A CA 1
ATOM 3949 C C . GLY A 1 507 ? 30.470 13.313 -18.228 1.00 75.75 507 GLY A C 1
ATOM 3950 O O . GLY A 1 507 ? 29.801 12.646 -17.439 1.00 75.75 507 GLY A O 1
ATOM 3951 N N . ASP A 1 508 ? 31.386 14.190 -17.818 1.00 81.06 508 ASP A N 1
ATOM 3952 C CA . ASP A 1 508 ? 31.639 14.416 -16.396 1.00 81.06 508 ASP A CA 1
ATOM 3953 C C . ASP A 1 508 ? 30.393 14.985 -15.694 1.00 81.06 508 ASP A C 1
ATOM 3955 O O . ASP A 1 508 ? 29.998 16.134 -15.905 1.00 81.06 508 ASP A O 1
ATOM 3959 N N . ILE A 1 509 ? 29.788 14.164 -14.835 1.00 81.88 509 ILE A N 1
ATOM 3960 C CA . ILE A 1 509 ? 28.593 14.496 -14.053 1.00 81.88 509 ILE A CA 1
ATOM 3961 C C . ILE A 1 509 ? 28.878 15.687 -13.121 1.00 81.88 509 ILE A C 1
ATOM 3963 O O . ILE A 1 509 ? 27.982 16.496 -12.873 1.00 81.88 509 ILE A O 1
ATOM 3967 N N . TYR A 1 510 ? 30.123 15.862 -12.661 1.00 83.44 510 TYR A N 1
ATOM 3968 C CA . TYR A 1 510 ? 30.522 16.979 -11.800 1.00 83.44 510 TYR A CA 1
ATOM 3969 C C . TYR A 1 510 ? 30.581 18.331 -12.527 1.00 83.44 510 TYR A C 1
ATOM 3971 O O . TYR A 1 510 ? 30.552 19.368 -11.866 1.00 83.44 510 TYR A O 1
ATOM 3979 N N . ALA A 1 511 ? 30.589 18.344 -13.865 1.00 86.75 511 ALA A N 1
ATOM 3980 C CA . ALA A 1 511 ? 30.427 19.562 -14.662 1.00 86.75 511 ALA A CA 1
ATOM 3981 C C . ALA A 1 511 ? 28.948 19.974 -14.846 1.00 86.75 511 ALA A C 1
ATOM 3983 O O . ALA A 1 511 ? 28.666 21.024 -15.426 1.00 86.75 511 ALA A O 1
ATOM 3984 N N . THR A 1 512 ? 27.995 19.160 -14.377 1.00 87.38 512 THR A N 1
ATOM 3985 C CA . THR A 1 512 ? 26.547 19.411 -14.482 1.00 87.38 512 THR A CA 1
ATOM 3986 C C . THR A 1 512 ? 25.959 19.967 -13.177 1.00 87.38 512 THR A C 1
ATOM 3988 O O . THR A 1 512 ? 26.623 20.020 -12.141 1.00 87.38 512 THR A O 1
ATOM 3991 N N . ARG A 1 513 ? 24.674 20.358 -13.195 1.00 90.31 513 ARG A N 1
ATOM 3992 C CA . ARG A 1 513 ? 23.953 20.790 -11.982 1.00 90.31 513 ARG A CA 1
ATOM 3993 C C . ARG A 1 513 ? 23.421 19.627 -11.129 1.00 90.31 513 ARG A C 1
ATOM 3995 O O . ARG A 1 513 ? 23.064 19.853 -9.976 1.00 90.31 513 ARG A O 1
ATOM 4002 N N . GLU A 1 514 ? 23.401 18.401 -11.655 1.00 88.81 514 GLU A N 1
ATOM 4003 C CA . GLU A 1 514 ? 22.848 17.211 -10.988 1.00 88.81 514 GLU A CA 1
ATOM 4004 C C . GLU A 1 514 ? 23.370 16.983 -9.555 1.00 88.81 514 GLU A C 1
ATOM 4006 O O . GLU A 1 514 ? 22.540 16.813 -8.656 1.00 88.81 514 GLU A O 1
ATOM 4011 N N . PRO A 1 515 ? 24.692 17.034 -9.264 1.00 93.50 515 PRO A N 1
ATOM 4012 C CA . PRO A 1 515 ? 25.170 16.901 -7.888 1.00 93.50 515 PRO A CA 1
ATOM 4013 C C . PRO A 1 515 ? 24.690 18.045 -6.984 1.00 93.50 515 PRO A C 1
ATOM 4015 O O . PRO A 1 515 ? 24.396 17.807 -5.815 1.00 93.50 515 PRO A O 1
ATOM 4018 N N . GLY A 1 516 ? 24.572 19.270 -7.507 1.00 93.00 516 GLY A N 1
ATOM 4019 C CA . GLY A 1 516 ? 24.085 20.431 -6.756 1.00 93.00 516 GLY A CA 1
ATOM 4020 C C . GLY A 1 516 ? 22.626 20.279 -6.327 1.00 93.00 516 GLY A C 1
ATOM 4021 O O . GLY A 1 516 ? 22.307 20.471 -5.153 1.00 93.00 516 GLY A O 1
ATOM 4022 N N . ASP A 1 517 ? 21.762 19.851 -7.248 1.00 93.12 517 ASP A N 1
ATOM 4023 C CA . ASP A 1 517 ? 20.347 19.590 -6.962 1.00 93.12 517 ASP A CA 1
ATOM 4024 C C . ASP A 1 517 ? 20.193 18.408 -5.981 1.00 93.12 517 ASP A C 1
ATOM 4026 O O . ASP A 1 517 ? 19.470 18.505 -4.987 1.00 93.12 517 ASP A O 1
ATOM 4030 N N . ALA A 1 518 ? 20.970 17.333 -6.168 1.00 92.06 518 ALA A N 1
ATOM 4031 C CA . ALA A 1 518 ? 20.985 16.180 -5.265 1.00 92.06 518 ALA A CA 1
ATOM 4032 C C . ALA A 1 518 ? 21.491 16.516 -3.845 1.00 92.06 518 ALA A C 1
ATOM 4034 O O . ALA A 1 518 ? 21.012 15.938 -2.863 1.00 92.06 518 ALA A O 1
ATOM 4035 N N . PHE A 1 519 ? 22.439 17.449 -3.697 1.00 94.81 519 PHE A N 1
ATOM 4036 C CA . PHE A 1 519 ? 22.819 17.982 -2.386 1.00 94.81 519 PHE A CA 1
ATOM 4037 C C . PHE A 1 519 ? 21.725 18.876 -1.799 1.00 94.81 519 PHE A C 1
ATOM 4039 O O . PHE A 1 519 ? 21.442 18.765 -0.607 1.00 94.81 519 PHE A O 1
ATOM 4046 N N . HIS A 1 520 ? 21.080 19.719 -2.606 1.00 95.81 520 HIS A N 1
ATOM 4047 C CA . HIS A 1 520 ? 20.022 20.615 -2.146 1.00 95.81 520 HIS A CA 1
ATOM 4048 C C . HIS A 1 520 ? 18.820 19.848 -1.562 1.00 95.81 520 HIS A C 1
ATOM 4050 O O . HIS A 1 520 ? 18.368 20.175 -0.463 1.00 95.81 520 HIS A O 1
ATOM 4056 N N . ASP A 1 521 ? 18.356 18.779 -2.217 1.00 93.12 521 ASP A N 1
ATOM 4057 C CA . ASP A 1 521 ? 17.264 17.947 -1.690 1.00 93.12 521 ASP A CA 1
ATOM 4058 C C . ASP A 1 521 ? 17.661 17.200 -0.401 1.00 93.12 521 ASP A C 1
ATOM 4060 O O . ASP A 1 521 ? 16.865 17.117 0.539 1.00 93.12 521 ASP A O 1
ATOM 4064 N N . ARG A 1 522 ? 18.914 16.728 -0.295 1.00 94.62 522 ARG A N 1
ATOM 4065 C CA . ARG A 1 522 ? 19.451 16.136 0.949 1.00 94.62 522 ARG A CA 1
ATOM 4066 C C . ARG A 1 522 ? 19.513 17.152 2.089 1.00 94.62 522 ARG A C 1
ATOM 4068 O O . ARG A 1 522 ? 19.121 16.828 3.206 1.00 94.62 522 ARG A O 1
ATOM 4075 N N . ILE A 1 523 ? 19.971 18.374 1.817 1.00 96.19 523 ILE A N 1
ATOM 4076 C CA . ILE A 1 523 ? 20.016 19.467 2.799 1.00 96.19 523 ILE A CA 1
ATOM 4077 C C . ILE A 1 523 ? 18.596 19.813 3.259 1.00 96.19 523 ILE A C 1
ATOM 4079 O O . ILE A 1 523 ? 18.362 19.896 4.464 1.00 96.19 523 ILE A O 1
ATOM 4083 N N . ARG A 1 524 ? 17.631 19.924 2.333 1.00 95.75 524 ARG A N 1
ATOM 4084 C CA . ARG A 1 524 ? 16.217 20.163 2.662 1.00 95.75 524 ARG A CA 1
ATOM 4085 C C . ARG A 1 524 ? 15.670 19.076 3.592 1.00 95.75 524 ARG A C 1
ATOM 4087 O O . ARG A 1 524 ? 15.081 19.413 4.613 1.00 95.75 524 ARG A O 1
ATOM 4094 N N . ALA A 1 525 ? 15.928 17.800 3.288 1.00 92.38 525 ALA A N 1
ATOM 4095 C CA . ALA A 1 525 ? 15.501 16.669 4.115 1.00 92.38 525 ALA A CA 1
ATOM 4096 C C . ALA A 1 525 ? 16.130 16.678 5.525 1.00 92.38 525 ALA A C 1
ATOM 4098 O O . ALA A 1 525 ? 15.432 16.442 6.514 1.00 92.38 525 ALA A O 1
ATOM 4099 N N . CYS A 1 526 ? 17.426 16.989 5.637 1.00 95.56 526 CYS A N 1
ATOM 4100 C CA . CYS A 1 526 ? 18.113 17.108 6.926 1.00 95.56 526 CYS A CA 1
ATOM 4101 C C . CYS A 1 526 ? 17.574 18.272 7.773 1.00 95.56 526 CYS A C 1
ATOM 4103 O O . CYS A 1 526 ? 17.368 18.097 8.973 1.00 95.56 526 CYS A O 1
ATOM 4105 N N . LEU A 1 527 ? 17.304 19.431 7.163 1.00 95.94 527 LEU A N 1
ATOM 4106 C CA . LEU A 1 527 ? 16.734 20.591 7.857 1.00 95.94 527 LEU A CA 1
ATOM 4107 C C . LEU A 1 527 ? 15.297 20.324 8.323 1.00 95.94 527 LEU A C 1
ATOM 4109 O O . LEU A 1 527 ? 14.975 20.595 9.475 1.00 95.94 527 LEU A O 1
ATOM 4113 N N . THR A 1 528 ? 14.449 19.695 7.500 1.00 95.50 528 THR A N 1
ATOM 4114 C CA . THR A 1 528 ? 13.096 19.315 7.945 1.00 95.50 528 THR A CA 1
ATOM 4115 C C . THR A 1 528 ? 13.118 18.317 9.106 1.00 95.50 528 THR A C 1
ATOM 4117 O O . THR A 1 528 ? 12.344 18.468 10.047 1.00 95.50 528 THR A O 1
ATOM 4120 N N . LEU A 1 529 ? 14.042 17.345 9.096 1.00 93.44 529 LEU A N 1
ATOM 4121 C CA . LEU A 1 529 ? 14.210 16.391 10.198 1.00 93.44 529 LEU A CA 1
ATOM 4122 C C . LEU A 1 529 ? 14.693 17.087 11.479 1.00 93.44 529 LEU A C 1
ATOM 4124 O O . LEU A 1 529 ? 14.202 16.776 12.566 1.00 93.44 529 LEU A O 1
ATOM 4128 N N . HIS A 1 530 ? 15.623 18.038 11.362 1.00 94.50 530 HIS A N 1
ATOM 4129 C CA . HIS A 1 530 ? 16.068 18.882 12.472 1.00 94.50 530 HIS A CA 1
ATOM 4130 C C . HIS A 1 530 ? 14.895 19.663 13.079 1.00 94.50 530 HIS A C 1
ATOM 4132 O O . HIS A 1 530 ? 14.660 19.578 14.283 1.00 94.50 530 HIS A O 1
ATOM 4138 N N . ASP A 1 531 ? 14.108 20.351 12.254 1.00 94.19 531 ASP A N 1
ATOM 4139 C CA . ASP A 1 531 ? 13.016 21.208 12.720 1.00 94.19 531 ASP A CA 1
ATOM 4140 C C . ASP A 1 531 ? 11.849 20.408 13.322 1.00 94.19 531 ASP A C 1
ATOM 4142 O O . ASP A 1 531 ? 11.201 20.871 14.261 1.00 94.19 531 ASP A O 1
ATOM 4146 N N . GLU A 1 532 ? 11.575 19.199 12.821 1.00 90.38 532 GLU A N 1
ATOM 4147 C CA . GLU A 1 532 ? 10.668 18.244 13.474 1.00 90.38 532 GLU A CA 1
ATOM 4148 C C . GLU A 1 532 ? 11.227 17.769 14.824 1.00 90.38 532 GLU A C 1
ATOM 4150 O O . GLU A 1 532 ? 10.504 17.762 15.823 1.00 90.38 532 GLU A O 1
ATOM 4155 N N . SER A 1 533 ? 12.521 17.439 14.886 1.00 90.06 533 SER A N 1
ATOM 4156 C CA . SER A 1 533 ? 13.182 16.976 16.114 1.00 90.06 533 SER A CA 1
ATOM 4157 C C . SER A 1 533 ? 13.176 18.049 17.206 1.00 90.06 533 SER A C 1
ATOM 4159 O O . SER A 1 533 ? 12.850 17.749 18.351 1.00 90.06 533 SER A O 1
ATOM 4161 N N . VAL A 1 534 ? 13.450 19.312 16.860 1.00 92.31 534 VAL A N 1
ATOM 4162 C CA . VAL A 1 534 ? 13.380 20.449 17.795 1.00 92.31 534 VAL A CA 1
ATOM 4163 C C . VAL A 1 534 ? 11.962 20.628 18.347 1.00 92.31 534 VAL A C 1
ATOM 4165 O O . VAL A 1 534 ? 11.802 20.766 19.559 1.00 92.31 534 VAL A O 1
ATOM 4168 N N . LYS A 1 535 ? 10.918 20.549 17.506 1.00 87.56 535 LYS A N 1
ATOM 4169 C CA . LYS A 1 535 ? 9.513 20.626 17.959 1.00 87.56 535 LYS A CA 1
ATOM 4170 C C . LYS A 1 535 ? 9.159 19.497 18.933 1.00 87.56 535 LYS A C 1
ATOM 4172 O O . LYS A 1 535 ? 8.505 19.748 19.941 1.00 87.56 535 LYS A O 1
ATOM 4177 N N . VAL A 1 536 ? 9.610 18.269 18.663 1.00 85.50 536 VAL A N 1
ATOM 4178 C CA . VAL A 1 536 ? 9.378 17.114 19.550 1.00 85.50 536 VAL A CA 1
ATOM 4179 C C . VAL A 1 536 ? 10.141 17.255 20.872 1.00 85.50 536 VAL A C 1
ATOM 4181 O O . VAL A 1 536 ? 9.564 16.995 21.925 1.00 85.50 536 VAL A O 1
ATOM 4184 N N . CYS A 1 537 ? 11.395 17.716 20.849 1.00 82.38 537 CYS A N 1
ATOM 4185 C CA . CYS A 1 537 ? 12.174 17.963 22.066 1.00 82.38 537 CYS A CA 1
ATOM 4186 C C . CYS A 1 537 ? 11.545 19.050 22.951 1.00 82.38 537 CYS A C 1
ATOM 4188 O O . CYS A 1 537 ? 11.432 18.846 24.156 1.00 82.38 537 CYS A O 1
ATOM 4190 N N . LEU A 1 538 ? 11.078 20.158 22.361 1.00 78.19 538 LEU A N 1
ATOM 4191 C CA . LEU A 1 538 ? 10.403 21.237 23.095 1.00 78.19 538 LEU A CA 1
ATOM 4192 C C . LEU A 1 538 ? 9.113 20.754 23.775 1.00 78.19 538 LEU A C 1
ATOM 4194 O O . LEU A 1 538 ? 8.874 21.082 24.935 1.00 78.19 538 LEU A O 1
ATOM 4198 N N . LEU A 1 539 ? 8.317 19.918 23.101 1.00 72.88 539 LEU A N 1
ATOM 4199 C CA . LEU A 1 539 ? 7.149 19.269 23.713 1.00 72.88 539 LEU A CA 1
ATOM 4200 C C . LEU A 1 539 ? 7.545 18.297 24.838 1.00 72.88 539 LEU A C 1
ATOM 4202 O O . LEU A 1 539 ? 6.831 18.194 25.831 1.00 72.88 539 LEU A O 1
ATOM 4206 N N . GLY A 1 540 ? 8.688 17.614 24.713 1.00 63.53 540 GLY A N 1
ATOM 4207 C CA . GLY A 1 540 ? 9.226 16.720 25.744 1.00 63.53 540 GLY A CA 1
ATOM 4208 C C . GLY A 1 540 ? 9.672 17.427 27.029 1.00 63.53 540 GLY A C 1
ATOM 4209 O O . GLY A 1 540 ? 9.617 16.821 28.094 1.00 63.53 540 GLY A O 1
ATOM 4210 N N . SER A 1 541 ? 10.065 18.703 26.953 1.00 56.47 541 SER A N 1
ATOM 4211 C CA . SER A 1 541 ? 10.374 19.537 28.127 1.00 56.47 541 SER A CA 1
ATOM 4212 C C . SER A 1 541 ? 9.146 20.139 28.830 1.00 56.47 541 SER A C 1
ATOM 4214 O O . SER A 1 541 ? 9.299 20.718 29.898 1.00 56.47 541 SER A O 1
ATOM 4216 N N . PHE A 1 542 ? 7.939 20.015 28.268 1.00 53.12 542 PHE A N 1
ATOM 4217 C CA . PHE A 1 542 ? 6.733 20.720 28.731 1.00 53.12 542 PHE A CA 1
ATOM 4218 C C . PHE A 1 542 ? 5.757 19.835 29.542 1.00 53.12 542 PHE A C 1
ATOM 4220 O O . PHE A 1 542 ? 4.541 19.939 29.392 1.00 53.12 542 PHE A O 1
ATOM 4227 N N . THR A 1 543 ? 6.273 18.961 30.420 1.00 46.00 543 THR A N 1
ATOM 4228 C CA . THR A 1 543 ? 5.473 18.215 31.421 1.00 46.00 543 THR A CA 1
ATOM 4229 C C . THR A 1 543 ? 6.296 17.819 32.662 1.00 46.00 543 THR A C 1
ATOM 4231 O O . THR A 1 543 ? 7.361 17.231 32.473 1.00 46.00 543 THR A O 1
ATOM 4234 N N . PRO A 1 544 ? 5.749 17.885 33.894 1.00 47.84 544 PRO A N 1
ATOM 4235 C CA . PRO A 1 544 ? 4.943 18.985 34.432 1.00 47.84 544 PRO A CA 1
ATOM 4236 C C . PRO A 1 544 ? 5.315 19.319 35.903 1.00 47.84 544 PRO A C 1
ATOM 4238 O O . PRO A 1 544 ? 4.866 18.634 36.820 1.00 47.84 544 PRO A O 1
ATOM 4241 N N . GLU A 1 545 ? 6.066 20.399 36.147 1.00 42.50 545 GLU A N 1
ATOM 4242 C CA . GLU A 1 545 ? 6.129 21.051 37.480 1.00 42.50 545 GLU A CA 1
ATOM 4243 C C . GLU A 1 545 ? 5.609 22.511 37.457 1.00 42.50 545 GLU A C 1
ATOM 4245 O O . GLU A 1 545 ? 5.157 23.026 38.478 1.00 42.50 545 GLU A O 1
ATOM 4250 N N . ASP A 1 546 ? 5.556 23.152 36.280 1.00 42.06 546 ASP A N 1
ATOM 4251 C CA . ASP A 1 546 ? 5.207 24.574 36.100 1.00 42.06 546 ASP A CA 1
ATOM 4252 C C . ASP A 1 546 ? 3.706 24.869 35.852 1.00 42.06 546 ASP A C 1
ATOM 4254 O O . ASP A 1 546 ? 3.344 25.948 35.373 1.00 42.06 546 ASP A O 1
ATOM 4258 N N . ASP A 1 547 ? 2.793 23.970 36.244 1.00 39.84 547 ASP A N 1
ATOM 4259 C CA . ASP A 1 547 ? 1.326 24.185 36.157 1.00 39.84 547 ASP A CA 1
ATOM 4260 C C . ASP A 1 547 ? 0.823 25.373 37.020 1.00 39.84 547 ASP A C 1
ATOM 4262 O O . ASP A 1 547 ? -0.351 25.741 36.984 1.00 39.84 547 ASP A O 1
ATOM 4266 N N . SER A 1 548 ? 1.712 26.013 37.788 1.00 39.06 548 SER A N 1
ATOM 4267 C CA . SER A 1 548 ? 1.428 27.180 38.632 1.00 39.06 548 SER A CA 1
ATOM 4268 C C . SER A 1 548 ? 1.494 28.538 37.911 1.00 39.06 548 SER A C 1
ATOM 4270 O O . SER A 1 548 ? 1.148 29.551 38.523 1.00 39.06 548 SER A O 1
ATOM 4272 N N . LEU A 1 549 ? 1.904 28.588 36.633 1.00 38.91 549 LEU A N 1
ATOM 4273 C CA . LEU A 1 549 ? 2.188 29.846 35.916 1.00 38.91 549 LEU A CA 1
ATOM 4274 C C . LEU A 1 549 ? 1.407 30.086 34.607 1.00 38.91 549 LEU A C 1
ATOM 4276 O O . LEU A 1 549 ? 1.643 31.094 33.944 1.00 38.91 549 LEU A O 1
ATOM 4280 N N . MET A 1 550 ? 0.419 29.253 34.252 1.00 39.69 550 MET A N 1
ATOM 4281 C CA . MET A 1 550 ? -0.481 29.528 33.112 1.00 39.69 550 MET A CA 1
ATOM 4282 C C . MET A 1 550 ? -1.632 30.495 33.453 1.00 39.69 550 MET A C 1
ATOM 4284 O O . MET A 1 550 ? -2.814 30.164 33.353 1.00 39.69 550 MET A O 1
ATOM 4288 N N . ILE A 1 551 ? -1.279 31.737 33.793 1.00 37.97 551 ILE A N 1
ATOM 4289 C CA . ILE A 1 551 ? -2.156 32.911 33.663 1.00 37.97 551 ILE A CA 1
ATOM 4290 C C . ILE A 1 551 ? -1.347 33.989 32.932 1.00 37.97 551 ILE A C 1
ATOM 4292 O O . ILE A 1 551 ? -0.218 34.264 33.324 1.00 37.97 551 ILE A O 1
ATOM 4296 N N . PHE A 1 552 ? -1.946 34.606 31.904 1.00 35.97 552 PHE A N 1
ATOM 4297 C CA . PHE A 1 552 ? -1.276 35.362 30.827 1.00 35.97 552 PHE A CA 1
ATOM 4298 C C . PHE A 1 552 ? -0.418 34.445 29.918 1.00 35.97 552 PHE A C 1
ATOM 4300 O O . PHE A 1 552 ? 0.373 33.646 30.394 1.00 35.97 552 PHE A O 1
ATOM 4307 N N . THR A 1 553 ? -0.525 34.472 28.588 1.00 32.94 553 THR A N 1
ATOM 4308 C CA . THR A 1 553 ? -1.103 35.473 27.668 1.00 32.94 553 THR A CA 1
ATOM 4309 C C . THR A 1 553 ? -2.049 34.844 26.631 1.00 32.94 553 THR A C 1
ATOM 4311 O O . THR A 1 553 ? -2.049 33.630 26.438 1.00 32.94 553 THR A O 1
ATOM 4314 N N . PHE A 1 554 ? -2.864 35.692 25.996 1.00 35.75 554 PHE A N 1
ATOM 4315 C CA . PHE A 1 554 ? -3.779 35.391 24.887 1.00 35.75 554 PHE A CA 1
ATOM 4316 C C . PHE A 1 554 ? -3.396 36.251 23.673 1.00 35.75 554 PHE A C 1
ATOM 4318 O O . PHE A 1 554 ? -2.863 37.358 23.921 1.00 35.75 554 PHE A O 1
#

Foldseek 3Di:
DDDDDDDDDDDDDDDDDDDDDDDDDDDDDDDDDDDYDDDDDDDDDDDDDDDPDDDDDDDDDDDDDDDDDDDDDDDDDDDDDDDDDDDDDDDDLLNVLLVLLVVLVVLLVVCVVVVDCVSVVVVVVSLVVSLVSDDLVSLLVSLLVQDDPPDPLSCLLCVLSVNNPSPNDPPCPDDDDDDDDDDDDDPPDDPDDDVLSSLSSLLSSLSVCVVVVVLVSSLVSLVVVLVVCVVPPDLSCLLSNLSSVVSNLVSQCSDPPHPLDPPGCLVVCVVSLVVQLVVCVVVVRQSSNLSSLLSVLVSCVRNVVLVVNVVCVVPDDHDPPHDLQSQLSNLLSVLVSCVVVVVLVSSLVSLVSSLVSQDPDLVRLVVNLLSLLVNLLSCLSVLHQDDPVSCPPPSRVVVCVLVVQCSVLLQLLALVSNVVSCVVCVVSCVVSVNNVSSVSSSLSSNLNLVLVVLVVDQKDALVVSCVRRVPPDSVVSVVSVVVSVVVVSFAWDADPVRRMIGGDDDPDPVVDCVVVVVVVVVVVVVVVVVVVVVVVVVVVVPDDDVPVPPDDDD

pLDDT: mean 70.37, std 23.46, range [24.03, 96.19]

Secondary structure (DSSP, 8-state):
-----------------------------PPP--------------------PPPPPPP----PPP--------------------------HHHHHHHHHHTTHHHHHHHHHS--HHHHHHHHHHHHHHGGG--HHHHHHHHHHHS-TT-HHHHHHHHHTT-TT---------PPP-----------------HHHHHHHHHHHHHHHHHHT-HHHHHHHHHHHHHHHHHH--GGGHHHHHHHHHHHHHHHHHSSSPTT-TTSHHHHTHHHHHHHHHHHHHHT-HHHHHHHHHHHHHHHHHTT-HHHHHHHHHHPPPPTTS-HHHHHHHHHHHHHHHHHTT-HHHHHHHHHHHHHHS--SGGGHHHHHHHHHHHHHHHHHHTPPPPGGGG--TTTHHHHHHHHHHHHHHHHT-HHHHHHHHHHHHHHHHHTT-HHHHTTHHHHHHHHHHHHHHHH-SEEEHHHHHHHHT-S-HHHHHHHHHHHHHTTS--EEEETTTTEEEEPP---GGGSSHHHHHHHHHHHHHHHHHHHHHHHHHHHT-SSS-TT------

Sequence (554 aa):
MPSKTPHTNGEKPVENGINGTKDVEMKDDAPATLKGGKGKKLKEGDEEMTVVVPPSKGSKLSAPPRKDTDGDVAMDGTEGAEGEVAGAVKIDPVAKAVADIKSNFPLLERAVTLFDARFSLRALRSISSIRKRLTPDVLAQVITETYPSTSPAAKSLLVAIDRENATFTKTASSEMEIDSESKKSAKKEQKEIIPEVDIFLGILTQIYYLDNKINQRGAEFSAYLAERIHTLNRRTLDSLTARVYFYYLLFCEQMAPLPPSPSSPVVALRPTLLSALRTAVLRKDIDTQSTVIVLLLRNYLSTFHIAQADLLLSHTKFPETASNNQVARYLYYQGRIRAIQLHYSDAHEYLIAATRKAPSSPSAAGFAQTAQKLLLVVQLLMGDIPERATFRVASMERALQPYLMLVQAVRVGLLGEFENVINQHAETFRRDGTYTLILRLRQNVIKTGIRMMSLSYSRISLRDICIRLKLDSEESAEYIVAKAIRDGVIEASLDRERGFMKSKEVGDIYATREPGDAFHDRIRACLTLHDESVKVCLLGSFTPEDDSLMIFTF